Protein AF-0000000084672774 (afdb_homodimer)

Sequence (508 aa):
MGKASRAVCIAPPLLLTFASLICFLVIALAQVSAGGHSTSLQRDLYFFKVDTSRMLLSSQSLLDTLPDGIVGTQVPDAHQIVEKSQNIKDFYAVGLFGYCEVTHCSDWKLPFSFDPVAVWKLENTSVQANLGDRFTKGINIYRKMVESTHYVFIAMLALNVLECIAGILAVKGRLYSLCTTIIAFLQTMLAITTAVVAMITYIMLKGVFESVLRPYNVEGSLGLSLFSVLWFGVACSIASSFFWSWSVCFCSGKMGKASRAVCIAPPLLLTFASLICFLVIALAQVSAGGHSTSLQRDLYFFKVDTSRMLLSSQSLLDTLPDGIVGTQVPDAHQIVEKSQNIKDFYAVGLFGYCEVTHCSDWKLPFSFDPVAVWKLENTSVQANLGDRFTKGINIYRKMVESTHYVFIAMLALNVLECIAGILAVKGRLYSLCTTIIAFLQTMLAITTAVVAMITYIMLKGVFESVLRPYNVEGSLGLSLFSVLWFGVACSIASSFFWSWSVCFCSGK

Structure (mmCIF, N/CA/C/O backbone):
data_AF-0000000084672774-model_v1
#
loop_
_entity.id
_entity.type
_entity.pdbx_description
1 polymer 'Integral membrane protein'
#
loop_
_atom_site.group_PDB
_atom_site.id
_atom_site.type_symbol
_atom_site.label_atom_id
_atom_site.label_alt_id
_atom_site.label_comp_id
_atom_site.label_asym_id
_atom_site.label_entity_id
_atom_site.label_seq_id
_atom_site.pdbx_PDB_ins_code
_atom_site.Cartn_x
_atom_site.Cartn_y
_atom_site.Cartn_z
_atom_site.occupancy
_atom_site.B_iso_or_equiv
_atom_site.auth_seq_id
_atom_site.auth_comp_id
_atom_site.auth_asym_id
_atom_site.auth_atom_id
_atom_site.pdbx_PDB_model_num
ATOM 1 N N . MET A 1 1 ? 13.203 -31.953 -25.344 1 56.34 1 MET A N 1
ATOM 2 C CA . MET A 1 1 ? 13.594 -30.656 -25.875 1 56.34 1 MET A CA 1
ATOM 3 C C . MET A 1 1 ? 15.07 -30.375 -25.609 1 56.34 1 MET A C 1
ATOM 5 O O . MET A 1 1 ? 15.586 -30.75 -24.547 1 56.34 1 MET A O 1
ATOM 9 N N . GLY A 1 2 ? 15.969 -30.141 -26.625 1 66 2 GLY A N 1
ATOM 10 C CA . GLY A 1 2 ? 17.391 -29.844 -26.469 1 66 2 GLY A CA 1
ATOM 11 C C . GLY A 1 2 ? 17.641 -28.625 -25.625 1 66 2 GLY A C 1
ATOM 12 O O . GLY A 1 2 ? 16.703 -27.938 -25.203 1 66 2 GLY A O 1
ATOM 13 N N . LYS A 1 3 ? 18.812 -28.453 -25.188 1 74.75 3 LYS A N 1
ATOM 14 C CA . LYS A 1 3 ? 19.25 -27.328 -24.359 1 74.75 3 LYS A CA 1
ATOM 15 C C . LYS A 1 3 ? 18.812 -26 -24.984 1 74.75 3 LYS A C 1
ATOM 17 O O . LYS A 1 3 ? 18.438 -25.062 -24.281 1 74.75 3 LYS A O 1
ATOM 22 N N . ALA A 1 4 ? 18.812 -25.953 -26.25 1 75.62 4 ALA A N 1
ATOM 23 C CA . ALA A 1 4 ? 18.422 -24.719 -26.938 1 75.62 4 ALA A CA 1
ATOM 24 C C . ALA A 1 4 ? 16.938 -24.453 -26.812 1 75.62 4 ALA A C 1
ATOM 26 O O . ALA A 1 4 ? 16.516 -23.312 -26.625 1 75.62 4 ALA A O 1
ATOM 27 N N . SER A 1 5 ? 16.188 -25.469 -26.953 1 79.44 5 SER A N 1
ATOM 28 C CA . SER A 1 5 ? 14.75 -25.312 -26.828 1 79.44 5 SER A CA 1
ATOM 29 C C . SER A 1 5 ? 14.367 -24.922 -25.391 1 79.44 5 SER A C 1
ATOM 31 O O . SER A 1 5 ? 13.461 -24.125 -25.188 1 79.44 5 SER A O 1
ATOM 33 N N . ARG A 1 6 ? 15.133 -25.484 -24.516 1 81.81 6 ARG A N 1
ATOM 34 C CA . ARG A 1 6 ? 14.875 -25.156 -23.125 1 81.81 6 ARG A CA 1
ATOM 35 C C . ARG A 1 6 ? 15.242 -23.703 -22.844 1 81.81 6 ARG A C 1
ATOM 37 O O . ARG A 1 6 ? 14.547 -23.016 -22.094 1 81.81 6 ARG A O 1
ATOM 44 N N . ALA A 1 7 ? 16.281 -23.312 -23.453 1 82.12 7 ALA A N 1
ATOM 45 C CA . ALA A 1 7 ? 16.719 -21.922 -23.266 1 82.12 7 ALA A CA 1
ATOM 46 C C . ALA A 1 7 ? 15.656 -20.938 -23.766 1 82.12 7 ALA A C 1
ATOM 48 O O . ALA A 1 7 ? 15.43 -19.906 -23.141 1 82.12 7 ALA A O 1
ATOM 49 N N . VAL A 1 8 ? 15.023 -21.25 -24.766 1 84 8 VAL A N 1
ATOM 50 C CA . VAL A 1 8 ? 13.977 -20.391 -25.312 1 84 8 VAL A CA 1
ATOM 51 C C . VAL A 1 8 ? 12.766 -20.406 -24.375 1 84 8 VAL A C 1
ATOM 53 O O . VAL A 1 8 ? 12.117 -19.391 -24.172 1 84 8 VAL A O 1
ATOM 56 N N . CYS A 1 9 ? 12.633 -21.516 -23.75 1 84.81 9 CYS A N 1
ATOM 57 C CA . CYS A 1 9 ? 11.492 -21.672 -22.859 1 84.81 9 CYS A CA 1
ATOM 58 C C . CYS A 1 9 ? 11.688 -20.891 -21.562 1 84.81 9 CYS A C 1
ATOM 60 O O . CYS A 1 9 ? 10.742 -20.328 -21.016 1 84.81 9 CYS A O 1
ATOM 62 N N . ILE A 1 10 ? 12.867 -20.766 -21.156 1 89.62 10 ILE A N 1
ATOM 63 C CA . ILE A 1 10 ? 13.125 -20.109 -19.875 1 89.62 10 ILE A CA 1
ATOM 64 C C . ILE A 1 10 ? 13.477 -18.641 -20.109 1 89.62 10 ILE A C 1
ATOM 66 O O . ILE A 1 10 ? 13.602 -17.875 -19.156 1 89.62 10 ILE A O 1
ATOM 70 N N . ALA A 1 11 ? 13.484 -18.188 -21.297 1 91.31 11 ALA A N 1
ATOM 71 C CA . ALA A 1 11 ? 13.867 -16.812 -21.625 1 91.31 11 ALA A CA 1
ATOM 72 C C . ALA A 1 11 ? 12.867 -15.812 -21.047 1 91.31 11 ALA A C 1
ATOM 74 O O . ALA A 1 11 ? 13.258 -14.82 -20.438 1 91.31 11 ALA A O 1
ATOM 75 N N . PRO A 1 12 ? 11.57 -16.062 -21.156 1 92.19 12 PRO A N 1
ATOM 76 C CA . PRO A 1 12 ? 10.633 -15.062 -20.656 1 92.19 12 PRO A CA 1
ATOM 77 C C . PRO A 1 12 ? 10.773 -14.812 -19.156 1 92.19 12 PRO A C 1
ATOM 79 O O . PRO A 1 12 ? 10.938 -13.672 -18.719 1 92.19 12 PRO A O 1
ATOM 82 N N . PRO A 1 13 ? 10.773 -15.875 -18.344 1 94.5 13 PRO A N 1
ATOM 83 C CA . PRO A 1 13 ? 10.945 -15.594 -16.922 1 94.5 13 PRO A CA 1
ATOM 84 C C . PRO A 1 13 ? 12.312 -14.992 -16.594 1 94.5 13 PRO A C 1
ATOM 86 O O . PRO A 1 13 ? 12.43 -14.172 -15.68 1 94.5 13 PRO A O 1
ATOM 89 N N . LEU A 1 14 ? 13.297 -15.344 -17.281 1 95.62 14 LEU A N 1
ATOM 90 C CA . LEU A 1 14 ? 14.625 -14.789 -17.047 1 95.62 14 LEU A CA 1
ATOM 91 C C . LEU A 1 14 ? 14.664 -13.305 -17.391 1 95.62 14 LEU A C 1
ATOM 93 O O . LEU A 1 14 ? 15.203 -12.5 -16.625 1 95.62 14 LEU A O 1
ATOM 97 N N . LEU A 1 15 ? 14.102 -12.969 -18.516 1 96.62 15 LEU A N 1
ATOM 98 C CA . LEU A 1 15 ? 14.055 -11.562 -18.922 1 96.62 15 LEU A CA 1
ATOM 99 C C . LEU A 1 15 ? 13.25 -10.734 -17.922 1 96.62 15 LEU A C 1
ATOM 101 O O . LEU A 1 15 ? 13.625 -9.609 -17.609 1 96.62 15 LEU A O 1
ATOM 105 N N . LEU A 1 16 ? 12.188 -11.242 -17.484 1 97.56 16 LEU A N 1
ATOM 106 C CA . LEU A 1 16 ? 11.367 -10.547 -16.5 1 97.56 16 LEU A CA 1
ATOM 107 C C . LEU A 1 16 ? 12.117 -10.367 -15.188 1 97.56 16 LEU A C 1
ATOM 109 O O . LEU A 1 16 ? 11.961 -9.344 -14.508 1 97.56 16 LEU A O 1
ATOM 113 N N . THR A 1 17 ? 12.875 -11.312 -14.812 1 97.75 17 THR A N 1
ATOM 114 C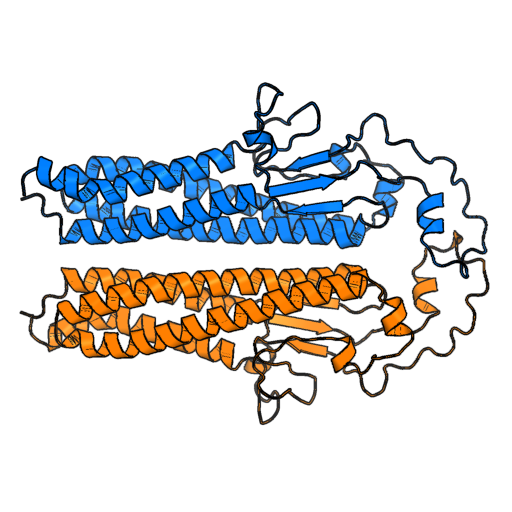 CA . THR A 1 17 ? 13.695 -11.219 -13.617 1 97.75 17 THR A CA 1
ATOM 115 C C . THR A 1 17 ? 14.719 -10.086 -13.742 1 97.75 17 THR A C 1
ATOM 117 O O . THR A 1 17 ? 14.891 -9.297 -12.82 1 97.75 17 THR A O 1
ATOM 120 N N . PHE A 1 18 ? 15.297 -10.008 -14.883 1 98.12 18 PHE A N 1
ATOM 121 C CA . PHE A 1 18 ? 16.25 -8.93 -15.117 1 98.12 18 PHE A CA 1
ATOM 122 C C . PHE A 1 18 ? 15.547 -7.578 -15.125 1 98.12 18 PHE A C 1
ATOM 124 O O . PHE A 1 18 ? 16.094 -6.594 -14.617 1 98.12 18 PHE A O 1
ATOM 131 N N . ALA A 1 19 ? 14.43 -7.562 -15.711 1 98 19 ALA A N 1
ATOM 132 C CA . ALA A 1 19 ? 13.664 -6.32 -15.727 1 98 19 ALA A CA 1
ATOM 133 C C . ALA A 1 19 ? 13.344 -5.848 -14.312 1 98 19 ALA A C 1
ATOM 135 O O . ALA A 1 19 ? 13.469 -4.66 -14 1 98 19 ALA A O 1
ATOM 136 N N . SER A 1 20 ? 12.938 -6.742 -13.477 1 98.25 20 SER A N 1
ATOM 137 C CA . SER A 1 20 ? 12.672 -6.387 -12.086 1 98.25 20 SER A CA 1
ATOM 138 C C . SER A 1 20 ? 13.938 -5.898 -11.391 1 98.25 20 SER A C 1
ATOM 140 O O . SER A 1 20 ? 13.898 -4.918 -10.641 1 98.25 20 SER A O 1
ATOM 142 N N . LEU A 1 21 ? 15.039 -6.516 -11.664 1 98.44 21 LEU A N 1
ATOM 143 C CA . LEU A 1 21 ? 16.297 -6.109 -11.055 1 98.44 21 LEU A CA 1
ATOM 144 C C . LEU A 1 21 ? 16.672 -4.688 -11.461 1 98.44 21 LEU A C 1
ATOM 146 O O . LEU A 1 21 ? 17.094 -3.887 -10.625 1 98.44 21 LEU A O 1
ATOM 150 N N . ILE A 1 22 ? 16.5 -4.402 -12.688 1 98.06 22 ILE A N 1
ATOM 151 C CA . ILE A 1 22 ? 16.797 -3.064 -13.18 1 98.06 22 ILE A CA 1
ATOM 152 C C . ILE A 1 22 ? 15.922 -2.035 -12.477 1 98.06 22 ILE A C 1
ATOM 154 O O . ILE A 1 22 ? 16.406 -0.985 -12.047 1 98.06 22 ILE A O 1
ATOM 158 N N . CYS A 1 23 ? 14.672 -2.324 -12.375 1 97.75 23 CYS A N 1
ATOM 159 C CA . CYS A 1 23 ? 13.766 -1.41 -11.695 1 97.75 23 CYS A CA 1
ATOM 160 C C . CYS A 1 23 ? 14.211 -1.173 -10.258 1 97.75 23 CYS A C 1
ATOM 162 O O . CYS A 1 23 ? 14.227 -0.033 -9.789 1 97.75 23 CYS A O 1
ATOM 164 N N . PHE A 1 24 ? 14.609 -2.195 -9.562 1 98.31 24 PHE A N 1
ATOM 165 C CA . PHE A 1 24 ? 14.969 -2.059 -8.156 1 98.31 24 PHE A CA 1
ATOM 166 C C . PHE A 1 24 ? 16.328 -1.386 -8.008 1 98.31 24 PHE A C 1
ATOM 168 O O . PHE A 1 24 ? 16.578 -0.673 -7.031 1 98.31 24 PHE A O 1
ATOM 175 N N . LEU A 1 25 ? 17.141 -1.538 -9 1 97.06 25 LEU A N 1
ATOM 176 C CA . LEU A 1 25 ? 18.406 -0.808 -8.977 1 97.06 25 LEU A CA 1
ATOM 177 C C . LEU A 1 25 ? 18.172 0.683 -9.203 1 97.06 25 LEU A C 1
ATOM 179 O O . LEU A 1 25 ? 18.859 1.519 -8.617 1 97.06 25 LEU A O 1
ATOM 183 N N . VAL A 1 26 ? 17.266 1.009 -10.031 1 94.81 26 VAL A N 1
ATOM 184 C CA . VAL A 1 26 ? 16.891 2.408 -10.227 1 94.81 26 VAL A CA 1
ATOM 185 C C . VAL A 1 26 ? 16.422 3.01 -8.906 1 94.81 26 VAL A C 1
ATOM 187 O O . VAL A 1 26 ? 16.766 4.145 -8.57 1 94.81 26 VAL A O 1
ATOM 190 N N . ILE A 1 27 ? 15.656 2.215 -8.203 1 95.94 27 ILE A N 1
ATOM 191 C CA . ILE A 1 27 ? 15.172 2.674 -6.902 1 95.94 27 ILE A CA 1
ATOM 192 C C . ILE A 1 27 ? 16.359 2.9 -5.961 1 95.94 27 ILE A C 1
ATOM 194 O O . ILE A 1 27 ? 16.406 3.908 -5.25 1 95.94 27 ILE A O 1
ATOM 198 N N . ALA A 1 28 ? 17.281 2.027 -5.984 1 94.25 28 ALA A N 1
ATOM 199 C CA . ALA A 1 28 ? 18.438 2.102 -5.09 1 94.25 28 ALA A CA 1
ATOM 200 C C . ALA A 1 28 ? 19.312 3.307 -5.422 1 94.25 28 ALA A C 1
ATOM 202 O O . ALA A 1 28 ? 19.969 3.863 -4.539 1 94.25 28 ALA A O 1
ATOM 203 N N . LEU A 1 29 ? 19.25 3.748 -6.605 1 91.38 29 LEU A N 1
ATOM 204 C CA . LEU A 1 29 ? 20.156 4.812 -7.035 1 91.38 29 LEU A CA 1
ATOM 205 C C . LEU A 1 29 ? 19.406 6.133 -7.176 1 91.38 29 LEU A C 1
ATOM 207 O O . LEU A 1 29 ? 20 7.156 -7.531 1 91.38 29 LEU A O 1
ATOM 211 N N . ALA A 1 30 ? 18.125 6.086 -6.961 1 91.75 30 ALA A N 1
ATOM 212 C CA . ALA A 1 30 ? 17.359 7.316 -7.09 1 91.75 30 ALA A CA 1
ATOM 213 C C . ALA A 1 30 ? 17.797 8.359 -6.066 1 91.75 30 ALA A C 1
ATOM 215 O O . ALA A 1 30 ? 17.984 8.039 -4.887 1 91.75 30 ALA A O 1
ATOM 216 N N . GLN A 1 31 ? 18.016 9.578 -6.516 1 89.62 31 GLN A N 1
ATOM 217 C CA . GLN A 1 31 ? 18.344 10.75 -5.707 1 89.62 31 GLN A CA 1
ATOM 218 C C . GLN A 1 31 ? 19.672 10.555 -4.988 1 89.62 31 GLN A C 1
ATOM 220 O O . GLN A 1 31 ? 19.828 10.977 -3.838 1 89.62 31 GLN A O 1
ATOM 225 N N . VAL A 1 32 ? 20.469 9.641 -5.602 1 83.69 32 VAL A N 1
ATOM 226 C CA . VAL A 1 32 ? 21.859 9.492 -5.168 1 83.69 32 VAL A CA 1
ATOM 227 C C . VAL A 1 32 ? 22.797 9.828 -6.324 1 83.69 32 VAL A C 1
ATOM 229 O O . VAL A 1 32 ? 22.625 9.32 -7.438 1 83.69 32 VAL A O 1
ATOM 232 N N . SER A 1 33 ? 23.234 11.031 -6.59 1 71.56 33 SER A N 1
ATOM 233 C CA . SER A 1 33 ? 24.125 11.273 -7.715 1 71.56 33 SER A CA 1
ATOM 234 C C . SER A 1 33 ? 25.5 11.711 -7.234 1 71.56 33 SER A C 1
ATOM 236 O O . SER A 1 33 ? 25.609 12.609 -6.391 1 71.56 33 SER A O 1
ATOM 238 N N . ALA A 1 34 ? 26.562 10.875 -7.453 1 56.97 34 ALA A N 1
ATOM 239 C CA . ALA A 1 34 ? 27.938 11.289 -7.141 1 56.97 34 ALA A CA 1
ATOM 240 C C . ALA A 1 34 ? 28.234 12.664 -7.742 1 56.97 34 ALA A C 1
ATOM 242 O O . ALA A 1 34 ? 29 13.438 -7.172 1 56.97 34 ALA A O 1
ATOM 243 N N . GLY A 1 35 ? 27.75 12.875 -8.969 1 52.19 35 GLY A N 1
ATOM 244 C CA . GLY A 1 35 ? 28.266 14.062 -9.648 1 52.19 35 GLY A CA 1
ATOM 245 C C . GLY A 1 35 ? 27.266 15.195 -9.703 1 52.19 35 GLY A C 1
ATOM 246 O O . GLY A 1 35 ? 27.438 16.156 -10.461 1 52.19 35 GLY A O 1
ATOM 247 N N . GLY A 1 36 ? 26.469 15.383 -8.766 1 52.56 36 GLY A N 1
ATOM 248 C CA . GLY A 1 36 ? 25.641 16.578 -8.664 1 52.56 36 GLY A CA 1
ATOM 249 C C . GLY A 1 36 ? 24.391 16.516 -9.531 1 52.56 36 GLY A C 1
ATOM 250 O O . GLY A 1 36 ? 23.328 16.953 -9.125 1 52.56 36 GLY A O 1
ATOM 251 N N . HIS A 1 37 ? 24.719 16.719 -11.102 1 50.88 37 HIS A N 1
ATOM 252 C CA . HIS A 1 37 ? 23.734 17.156 -12.102 1 50.88 37 HIS A CA 1
ATOM 253 C C . HIS A 1 37 ? 22.781 16.016 -12.469 1 50.88 37 HIS A C 1
ATOM 255 O O . HIS A 1 37 ? 23.203 15 -13.016 1 50.88 37 HIS A O 1
ATOM 261 N N . SER A 1 38 ? 21.922 15.898 -11.805 1 54.34 38 SER A N 1
ATOM 262 C CA . SER A 1 38 ? 20.891 14.883 -11.969 1 54.34 38 SER A CA 1
ATOM 263 C C . SER A 1 38 ? 20.219 14.992 -13.336 1 54.34 38 SER A C 1
ATOM 265 O O . SER A 1 38 ? 19.969 16.094 -13.82 1 54.34 38 SER A O 1
ATOM 267 N N . THR A 1 39 ? 20.547 14.117 -14.297 1 60.41 39 THR A N 1
ATOM 268 C CA . THR A 1 39 ? 19.703 14.016 -15.477 1 60.41 39 THR A CA 1
ATOM 269 C C . THR A 1 39 ? 18.234 14.227 -15.109 1 60.41 39 THR A C 1
ATOM 271 O O . THR A 1 39 ? 17.859 14.164 -13.938 1 60.41 39 THR A O 1
ATOM 274 N N . SER A 1 40 ? 17.562 14.914 -16.094 1 63.97 40 SER A N 1
ATOM 275 C CA . SER A 1 40 ? 16.141 15.18 -15.93 1 63.97 40 SER A CA 1
ATOM 276 C C . SER A 1 40 ? 15.414 13.969 -15.359 1 63.97 40 SER A C 1
ATOM 278 O O . SER A 1 40 ? 14.539 14.109 -14.5 1 63.97 40 SER A O 1
ATOM 280 N N . LEU A 1 41 ? 15.945 12.844 -15.727 1 64 41 LEU A N 1
ATOM 281 C CA . LEU A 1 41 ? 15.297 11.617 -15.273 1 64 41 LEU A CA 1
ATOM 282 C C . LEU A 1 41 ? 15.547 11.391 -13.781 1 64 41 LEU A C 1
ATOM 284 O O . LEU A 1 41 ? 14.641 10.961 -13.062 1 64 41 LEU A O 1
ATOM 288 N N . GLN A 1 42 ? 16.656 11.797 -13.414 1 70.62 42 GLN A N 1
ATOM 289 C CA . GLN A 1 42 ? 17 11.562 -12.023 1 70.62 42 GLN A CA 1
ATOM 290 C C . GLN A 1 42 ? 16.281 12.547 -11.102 1 70.62 42 GLN A C 1
ATOM 292 O O . GLN A 1 42 ? 15.922 12.203 -9.977 1 70.62 42 GLN A O 1
ATOM 297 N N . ARG A 1 43 ? 15.914 13.641 -11.734 1 78.12 43 ARG A N 1
ATOM 298 C CA . ARG A 1 43 ? 15.273 14.68 -10.93 1 78.12 43 ARG A CA 1
ATOM 299 C C . ARG A 1 43 ? 13.812 14.344 -10.664 1 78.12 43 ARG A C 1
ATOM 301 O O . ARG A 1 43 ? 13.234 14.789 -9.672 1 78.12 43 ARG A O 1
ATOM 308 N N . ASP A 1 44 ? 13.359 13.492 -11.531 1 87.62 44 ASP A N 1
ATOM 309 C CA . ASP A 1 44 ? 11.938 13.188 -11.398 1 87.62 44 ASP A CA 1
ATOM 310 C C . ASP A 1 44 ? 11.719 11.867 -10.656 1 87.62 44 ASP A C 1
ATOM 312 O O . ASP A 1 44 ? 10.586 11.5 -10.352 1 87.62 44 ASP A O 1
ATOM 316 N N . LEU A 1 45 ? 12.773 11.258 -10.289 1 92.38 45 LEU A N 1
ATOM 317 C CA . LEU A 1 45 ? 12.664 9.969 -9.625 1 92.38 45 LEU A CA 1
ATOM 318 C C . LEU A 1 45 ? 12.883 10.109 -8.117 1 92.38 45 LEU A C 1
ATOM 320 O O . LEU A 1 45 ? 14 9.914 -7.633 1 92.38 45 LEU A O 1
ATOM 324 N N . TYR A 1 46 ? 11.797 10.477 -7.469 1 94.88 46 TYR A N 1
ATOM 325 C CA . TYR A 1 46 ? 11.828 10.617 -6.02 1 94.88 46 TYR A CA 1
ATOM 326 C C . TYR A 1 46 ? 10.562 10.023 -5.395 1 94.88 46 TYR A C 1
ATOM 328 O O . TYR A 1 46 ? 9.539 9.891 -6.062 1 94.88 46 TYR A O 1
ATOM 336 N N . PHE A 1 47 ? 10.664 9.656 -4.16 1 96.69 47 PHE A N 1
ATOM 337 C CA . PHE A 1 47 ? 9.5 9.18 -3.428 1 96.69 47 PHE A CA 1
ATOM 338 C C . PHE A 1 47 ? 8.758 10.344 -2.779 1 96.69 47 PHE A C 1
ATOM 340 O O . PHE A 1 47 ? 7.535 10.289 -2.607 1 96.69 47 PHE A O 1
ATOM 347 N N . PHE A 1 48 ? 9.516 11.344 -2.361 1 96.44 48 PHE A N 1
ATOM 348 C CA . PHE A 1 48 ? 8.977 12.477 -1.621 1 96.44 48 PHE A CA 1
ATOM 349 C C . PHE A 1 48 ? 9.695 13.766 -1.997 1 96.44 48 PHE A C 1
ATOM 351 O O . PHE A 1 48 ? 10.914 13.781 -2.158 1 96.44 48 PHE A O 1
ATOM 358 N N . LYS A 1 49 ? 8.93 14.805 -2.158 1 95.81 49 LYS A N 1
ATOM 359 C CA . LYS A 1 49 ? 9.5 16.109 -2.479 1 95.81 49 LYS A CA 1
ATOM 360 C C . LYS A 1 49 ? 9.023 17.172 -1.49 1 95.81 49 LYS A C 1
ATOM 362 O O . LYS A 1 49 ? 7.832 17.266 -1.191 1 95.81 49 LYS A O 1
ATOM 367 N N . VAL A 1 50 ? 9.984 17.891 -0.986 1 94.38 50 VAL A N 1
ATOM 368 C CA . VAL A 1 50 ? 9.695 18.969 -0.047 1 94.38 50 VAL A CA 1
ATOM 369 C C . VAL A 1 50 ? 9.875 20.312 -0.739 1 94.38 50 VAL A C 1
ATOM 371 O O . VAL A 1 50 ? 10.945 20.609 -1.278 1 94.38 50 VAL A O 1
ATOM 374 N N . ASP A 1 51 ? 8.844 21.094 -0.727 1 92.5 51 ASP A N 1
ATOM 375 C CA . ASP A 1 51 ? 8.898 22.453 -1.287 1 92.5 51 ASP A CA 1
ATOM 376 C C . ASP A 1 51 ? 9.031 23.5 -0.186 1 92.5 51 ASP A C 1
ATOM 378 O O . ASP A 1 51 ? 8.086 23.734 0.575 1 92.5 51 ASP A O 1
ATOM 382 N N . THR A 1 52 ? 10.156 24.094 -0.08 1 89.5 52 THR A N 1
ATOM 383 C CA . THR A 1 52 ? 10.422 25.125 0.917 1 89.5 52 THR A CA 1
ATOM 384 C C . THR A 1 52 ? 10.625 26.484 0.249 1 89.5 52 THR A C 1
ATOM 386 O O . THR A 1 52 ? 11.211 27.391 0.839 1 89.5 52 THR A O 1
ATOM 389 N N . SER A 1 53 ? 10.203 26.672 -0.869 1 86.62 53 SER A N 1
ATOM 390 C CA . SER A 1 53 ? 10.422 27.906 -1.622 1 86.62 53 SER A CA 1
ATOM 391 C C . SER A 1 53 ? 9.727 29.094 -0.968 1 86.62 53 SER A C 1
ATOM 393 O O . SER A 1 53 ? 10.219 30.219 -1.024 1 86.62 53 SER A O 1
ATOM 395 N N . ARG A 1 54 ? 8.602 28.906 -0.274 1 82.75 54 ARG A N 1
ATOM 396 C CA . ARG A 1 54 ? 7.828 29.984 0.341 1 82.75 54 ARG A CA 1
ATOM 397 C C . ARG A 1 54 ? 7.781 29.828 1.857 1 82.75 54 ARG A C 1
ATOM 399 O O . ARG A 1 54 ? 6.812 30.234 2.5 1 82.75 54 ARG A O 1
ATOM 406 N N . MET A 1 55 ? 8.773 29.109 2.303 1 82.38 55 MET A N 1
ATOM 407 C CA . MET A 1 55 ? 8.797 28.812 3.73 1 82.38 55 MET A CA 1
ATOM 408 C C . MET A 1 55 ? 8.797 30.094 4.559 1 82.38 55 MET A C 1
ATOM 410 O O . MET A 1 55 ? 9.477 31.062 4.211 1 82.38 55 MET A O 1
ATOM 414 N N . LEU A 1 56 ? 7.863 30.203 5.469 1 70.25 56 LEU A N 1
ATOM 415 C CA . LEU A 1 56 ? 7.762 31.328 6.387 1 70.25 56 LEU A CA 1
ATOM 416 C C . LEU A 1 56 ? 8.297 30.953 7.766 1 70.25 56 LEU A C 1
ATOM 418 O O . LEU A 1 56 ? 7.758 30.062 8.422 1 70.25 56 LEU A O 1
ATOM 422 N N . LEU A 1 57 ? 9.484 31.172 7.98 1 59.56 57 LEU A N 1
ATOM 423 C CA . LEU A 1 57 ? 10.016 30.875 9.305 1 59.56 57 LEU A CA 1
ATOM 424 C C . LEU A 1 57 ? 9.609 31.953 10.305 1 59.56 57 LEU A C 1
ATOM 426 O O . LEU A 1 57 ? 9.867 31.828 11.508 1 59.56 57 LEU A O 1
ATOM 430 N N . SER A 1 58 ? 8.992 33.156 9.852 1 52.75 58 SER A N 1
ATOM 431 C CA . SER A 1 58 ? 8.867 34.281 10.781 1 52.75 58 SER A CA 1
ATOM 432 C C . SER A 1 58 ? 7.711 34.062 11.75 1 52.75 58 SER A C 1
ATOM 434 O O . SER A 1 58 ? 6.719 33.438 11.414 1 52.75 58 SER A O 1
ATOM 436 N N . SER A 1 59 ? 7.91 34.312 13.008 1 44.75 59 SER A N 1
ATOM 437 C CA . SER A 1 59 ? 6.945 34.438 14.094 1 44.75 59 SER A CA 1
ATOM 438 C C . SER A 1 59 ? 5.699 35.188 13.648 1 44.75 59 SER A C 1
ATOM 440 O O . SER A 1 59 ? 4.602 34.938 14.141 1 44.75 59 SER A O 1
ATOM 442 N N . GLN A 1 60 ? 5.781 36.281 12.922 1 41.38 60 GLN A N 1
ATOM 443 C CA . GLN A 1 60 ? 4.691 37.188 12.594 1 41.38 60 GLN A CA 1
ATOM 444 C C . GLN A 1 60 ? 3.707 36.531 11.625 1 41.38 60 GLN A C 1
ATOM 446 O O . GLN A 1 60 ? 2.496 36.719 11.734 1 41.38 60 GLN A O 1
ATOM 451 N N . SER A 1 61 ? 4.168 35.906 10.617 1 42.56 61 SER A N 1
ATOM 452 C CA . SER A 1 61 ? 3.273 35.375 9.594 1 42.56 61 SER A CA 1
ATOM 453 C C . SER A 1 61 ? 2.414 34.25 10.133 1 42.56 61 SER A C 1
ATOM 455 O O . SER A 1 61 ? 1.332 33.969 9.609 1 42.56 61 SER A O 1
ATOM 457 N N . LEU A 1 62 ? 2.891 33.438 10.969 1 43.06 62 LEU A N 1
ATOM 458 C CA . LEU A 1 62 ? 2.027 32.469 11.648 1 43.06 62 LEU A CA 1
ATOM 459 C C . LEU A 1 62 ? 0.843 33.188 12.305 1 43.06 62 LEU A C 1
ATOM 461 O O . LEU A 1 62 ? -0.27 32.656 12.32 1 43.06 62 LEU A O 1
ATOM 465 N N . LEU A 1 63 ? 1.091 34.406 12.695 1 41.12 63 LEU A N 1
ATOM 466 C CA . LEU A 1 63 ? 0.026 35.25 13.266 1 41.12 63 LEU A CA 1
ATOM 467 C C . LEU A 1 63 ? -0.972 35.656 12.188 1 41.12 63 LEU A C 1
ATOM 469 O O . LEU A 1 63 ? -2.166 35.812 12.469 1 41.12 63 LEU A O 1
ATOM 473 N N . ASP A 1 64 ? -0.47 36 11.031 1 40.81 64 ASP A N 1
ATOM 474 C CA . ASP A 1 64 ? -1.354 36.531 9.992 1 40.81 64 ASP A CA 1
ATOM 475 C C . ASP A 1 64 ? -2.289 35.438 9.469 1 40.81 64 ASP A C 1
ATOM 477 O O . ASP A 1 64 ? -3.303 35.75 8.836 1 40.81 64 ASP A O 1
ATOM 481 N N . THR A 1 65 ? -1.949 34.312 9.484 1 39.25 65 THR A N 1
ATOM 482 C CA . THR A 1 65 ? -2.871 33.312 8.977 1 39.25 65 THR A CA 1
ATOM 483 C C . THR A 1 65 ? -3.928 32.969 10.023 1 39.25 65 THR A C 1
ATOM 485 O O . THR A 1 65 ? -4.789 32.125 9.789 1 39.25 65 THR A O 1
ATOM 488 N N . LEU A 1 66 ? -3.775 33.531 11.219 1 37.56 66 LEU A N 1
ATOM 489 C CA . LEU A 1 66 ? -4.855 33.375 12.188 1 37.56 66 LEU A CA 1
ATOM 490 C C . LEU A 1 66 ? -6.035 34.281 11.836 1 37.56 66 LEU A C 1
ATOM 492 O O . LEU A 1 66 ? -5.852 35.344 11.242 1 37.56 66 LEU A O 1
ATOM 496 N N . PRO A 1 67 ? -7.172 33.875 11.703 1 35.31 67 PRO A N 1
ATOM 497 C CA . PRO A 1 67 ? -8.312 34.75 11.414 1 35.31 67 PRO A CA 1
ATOM 498 C C . PRO A 1 67 ? -8.242 36.094 12.18 1 35.31 67 PRO A C 1
ATOM 500 O O . PRO A 1 67 ? -7.641 36.156 13.258 1 35.31 67 PRO A O 1
ATOM 503 N N . ASP A 1 68 ? -8.602 37.312 11.633 1 34.5 68 ASP A N 1
ATOM 504 C CA . ASP A 1 68 ? -8.633 38.719 12.055 1 34.5 68 ASP A CA 1
ATOM 505 C C . ASP A 1 68 ? -8.914 38.844 13.547 1 34.5 68 ASP A C 1
ATOM 507 O O . ASP A 1 68 ? -8.445 39.75 14.203 1 34.5 68 ASP A O 1
ATOM 511 N N . GLY A 1 69 ? -9.891 38.25 14.102 1 33.69 69 GLY A N 1
ATOM 512 C CA . GLY A 1 69 ? -10.445 38.594 15.391 1 33.69 69 GLY A CA 1
ATOM 513 C C . GLY A 1 69 ? -9.492 38.344 16.547 1 33.69 69 GLY A C 1
ATOM 514 O O . GLY A 1 69 ? -9.797 38.656 17.703 1 33.69 69 GLY A O 1
ATOM 515 N N . ILE A 1 70 ? -8.703 37.281 16.453 1 33.94 70 ILE A N 1
ATOM 516 C CA . ILE A 1 70 ? -8.047 36.938 17.703 1 33.94 70 ILE A CA 1
ATOM 517 C C . ILE A 1 70 ? -6.707 37.625 17.812 1 33.94 70 ILE A C 1
ATOM 519 O O . ILE A 1 70 ? -5.918 37.375 18.719 1 33.94 70 ILE A O 1
ATOM 523 N N . VAL A 1 71 ? -6.32 38.5 16.984 1 36.88 71 VAL A N 1
ATOM 524 C CA . VAL A 1 71 ? -5.004 39.125 16.922 1 36.88 71 VAL A CA 1
ATOM 525 C C . VAL A 1 71 ? -4.891 40.219 17.969 1 36.88 71 VAL A C 1
ATOM 527 O O . VAL A 1 71 ? -5.227 41.375 17.703 1 36.88 71 VAL A O 1
ATOM 530 N N . GLY A 1 72 ? -5.488 40.156 19.141 1 31.2 72 GLY A N 1
ATOM 531 C CA . GLY A 1 72 ? -5.141 41.375 19.844 1 31.2 72 GLY A CA 1
ATOM 532 C C . GLY A 1 72 ? -3.662 41.469 20.172 1 31.2 72 GLY A C 1
ATOM 533 O O . GLY A 1 72 ? -3.166 42.562 20.5 1 31.2 72 GLY A O 1
ATOM 534 N N . THR A 1 73 ? -3.119 40.5 21.047 1 31.88 73 THR A N 1
ATOM 535 C CA . THR A 1 73 ? -1.949 40.938 21.797 1 31.88 73 THR A CA 1
ATOM 536 C C . THR A 1 73 ? -0.715 41 20.906 1 31.88 73 THR A C 1
ATOM 538 O O . THR A 1 73 ? -0.666 40.312 19.875 1 31.88 73 THR A O 1
ATOM 541 N N . GLN A 1 74 ? 0.385 41.844 21.375 1 30.27 74 GLN A N 1
ATOM 542 C CA . GLN A 1 74 ? 1.711 42.219 20.891 1 30.27 74 GLN A CA 1
ATOM 543 C C . GLN A 1 74 ? 2.551 40.969 20.594 1 30.27 74 GLN A C 1
ATOM 545 O O . GLN A 1 74 ? 2.887 40.219 21.5 1 30.27 74 GLN A O 1
ATOM 550 N N . VAL A 1 75 ? 2.234 40.219 19.688 1 36.53 75 VAL A N 1
ATOM 551 C CA . VAL A 1 75 ? 3.133 39.156 19.219 1 36.53 75 VAL A CA 1
ATOM 552 C C . VAL A 1 75 ? 4.578 39.656 19.266 1 36.53 75 VAL A C 1
ATOM 554 O O . VAL A 1 75 ? 4.926 40.656 18.625 1 36.53 75 VAL A O 1
ATOM 557 N N . PRO A 1 76 ? 5.254 39.5 20.516 1 31.64 76 PRO A N 1
ATOM 558 C CA . PRO A 1 76 ? 6.613 40.031 20.531 1 31.64 76 PRO A CA 1
ATOM 559 C C . PRO A 1 76 ? 7.301 39.938 19.172 1 31.64 76 PRO A C 1
ATOM 561 O O . PRO A 1 76 ? 6.781 39.312 18.25 1 31.64 76 PRO A O 1
ATOM 564 N N . ASP A 1 77 ? 8.758 39.906 19.281 1 33.44 77 ASP A N 1
ATOM 565 C CA . ASP A 1 77 ? 9.766 40.25 18.281 1 33.44 77 ASP A CA 1
ATOM 566 C C . ASP A 1 77 ? 9.617 39.375 17.031 1 33.44 77 ASP A C 1
ATOM 568 O O . ASP A 1 77 ? 9.969 38.219 17.031 1 33.44 77 ASP A O 1
ATOM 572 N N . ALA A 1 78 ? 8.672 39.375 16.328 1 34.53 78 ALA A N 1
ATOM 573 C CA . ALA A 1 78 ? 8.383 39.125 14.914 1 34.53 78 ALA A CA 1
ATOM 574 C C . ALA A 1 78 ? 9.633 39.281 14.055 1 34.53 78 ALA A C 1
ATOM 576 O O . ALA A 1 78 ? 9.586 39.094 12.836 1 34.53 78 ALA A O 1
ATOM 577 N N . HIS A 1 79 ? 10.586 40.062 14.492 1 33.88 79 HIS A N 1
ATOM 578 C CA . HIS A 1 79 ? 11.711 40.438 13.656 1 33.88 79 HIS A CA 1
ATOM 579 C C . HIS A 1 79 ? 12.555 39.219 13.273 1 33.88 79 HIS A C 1
ATOM 581 O O . HIS A 1 79 ? 13.469 39.312 12.445 1 33.88 79 HIS A O 1
ATOM 587 N N . GLN A 1 80 ? 12.758 38.344 14.164 1 33.16 80 GLN A N 1
ATOM 588 C CA . GLN A 1 80 ? 13.711 37.375 13.656 1 33.16 80 GLN A CA 1
ATOM 589 C C . GLN A 1 80 ? 13.094 36.5 12.547 1 33.16 80 GLN A C 1
ATOM 591 O O . GLN A 1 80 ? 12.508 35.469 12.82 1 33.16 80 GLN A O 1
ATOM 596 N N . ILE A 1 81 ? 12.211 36.969 11.758 1 38.47 81 ILE A N 1
ATOM 597 C CA . ILE A 1 81 ? 11.969 36.531 10.383 1 38.47 81 ILE A CA 1
ATOM 598 C C . ILE A 1 81 ? 13.242 35.938 9.805 1 38.47 81 ILE A C 1
ATOM 600 O O . ILE A 1 81 ? 14.18 36.656 9.445 1 38.47 81 ILE A O 1
ATOM 604 N N . VAL A 1 82 ? 13.891 35.094 10.438 1 38.81 82 VAL A N 1
ATOM 605 C CA . VAL A 1 82 ? 15.117 34.562 9.867 1 38.81 82 VAL A CA 1
ATOM 606 C C . VAL A 1 82 ? 14.891 34.219 8.391 1 38.81 82 VAL A C 1
ATOM 608 O O . VAL A 1 82 ? 13.945 33.5 8.047 1 38.81 82 VAL A O 1
ATOM 611 N N . GLU A 1 83 ? 15.094 35.219 7.508 1 43.47 83 GLU A N 1
ATOM 612 C CA . GLU A 1 83 ? 15.391 34.938 6.105 1 43.47 83 GLU A CA 1
ATOM 613 C C . GLU A 1 83 ? 15.664 33.438 5.887 1 43.47 83 GLU A C 1
ATOM 615 O O . GLU A 1 83 ? 16.234 32.781 6.754 1 43.47 83 GLU A O 1
ATOM 620 N N . LYS A 1 84 ? 14.82 32.875 5.02 1 50.94 84 LYS A N 1
ATOM 621 C CA . LYS A 1 84 ? 15.336 31.594 4.555 1 50.94 84 LYS A CA 1
ATOM 622 C C . LYS A 1 84 ? 16.828 31.469 4.832 1 50.94 84 LYS A C 1
ATOM 624 O O . LYS A 1 84 ? 17.625 32.281 4.363 1 50.94 84 LYS A O 1
ATOM 629 N N . SER A 1 85 ? 17.141 31.047 6.008 1 55.94 85 SER A N 1
ATOM 630 C CA . SER A 1 85 ? 18.562 30.828 6.188 1 55.94 85 SER A CA 1
ATOM 631 C C . SER A 1 85 ? 19.219 30.359 4.891 1 55.94 85 SER A C 1
ATOM 633 O O . SER A 1 85 ? 18.594 29.688 4.082 1 55.94 85 SER A O 1
ATOM 635 N N . GLN A 1 86 ? 20.047 31.234 4.371 1 59.5 86 GLN A N 1
ATOM 636 C CA . GLN A 1 86 ? 20.891 30.953 3.209 1 59.5 86 GLN A CA 1
ATOM 637 C C . GLN A 1 86 ? 21.094 29.453 3.023 1 59.5 86 GLN A C 1
ATOM 639 O O . GLN A 1 86 ? 21.359 28.984 1.912 1 59.5 86 GLN A O 1
ATOM 644 N N . ASN A 1 87 ? 20.672 28.703 4.156 1 71.19 87 ASN A N 1
ATOM 645 C CA . ASN A 1 87 ? 21.031 27.281 4.07 1 71.19 87 ASN A CA 1
ATOM 646 C C . ASN A 1 87 ? 19.844 26.438 3.611 1 71.19 87 ASN A C 1
ATOM 648 O O . ASN A 1 87 ? 20.016 25.266 3.26 1 71.19 87 ASN A O 1
ATOM 652 N N . ILE A 1 88 ? 18.672 27.109 3.502 1 82.25 88 ILE A N 1
ATOM 653 C CA . ILE A 1 88 ? 17.516 26.312 3.094 1 82.25 88 ILE A CA 1
ATOM 654 C C . ILE A 1 88 ? 17.266 26.484 1.595 1 82.25 88 ILE A C 1
ATOM 656 O O . ILE A 1 88 ? 17.172 27.609 1.102 1 82.25 88 ILE A O 1
ATOM 660 N N . LYS A 1 89 ? 17.266 25.438 0.959 1 85.62 89 LYS A N 1
ATOM 661 C CA . LYS A 1 89 ? 17.078 25.453 -0.489 1 85.62 89 LYS A CA 1
ATOM 662 C C . LYS A 1 89 ? 15.594 25.453 -0.852 1 85.62 89 LYS A C 1
ATOM 664 O O . LYS A 1 89 ? 14.734 25.344 0.024 1 85.62 89 LYS A O 1
ATOM 669 N N . ASP A 1 90 ? 15.352 25.562 -2.094 1 87 90 ASP A N 1
ATOM 670 C CA . ASP A 1 90 ? 13.977 25.75 -2.551 1 87 90 ASP A CA 1
ATOM 671 C C . ASP A 1 90 ? 13.203 24.438 -2.539 1 87 90 ASP A C 1
ATOM 673 O O . ASP A 1 90 ? 11.984 24.438 -2.35 1 87 90 ASP A O 1
ATOM 677 N N . PHE A 1 91 ? 13.914 23.359 -2.82 1 90.88 91 PHE A N 1
ATOM 678 C CA . PHE A 1 91 ? 13.227 22.078 -2.766 1 90.88 91 PHE A CA 1
ATOM 679 C C . PHE A 1 91 ? 14.195 20.969 -2.396 1 90.88 91 PHE A C 1
ATOM 681 O O . PHE A 1 91 ? 15.414 21.109 -2.535 1 90.88 91 PHE A O 1
ATOM 688 N N . TYR A 1 92 ? 13.68 19.891 -1.921 1 92.38 92 TYR A N 1
ATOM 689 C CA . TYR A 1 92 ? 14.406 18.672 -1.584 1 92.38 92 TYR A CA 1
ATOM 690 C C . TYR A 1 92 ? 13.68 17.438 -2.119 1 92.38 92 TYR A C 1
ATOM 692 O O . TYR A 1 92 ? 12.484 17.266 -1.873 1 92.38 92 TYR A O 1
ATOM 700 N N . ALA A 1 93 ? 14.359 16.703 -2.918 1 94.44 93 ALA A N 1
ATOM 701 C CA . ALA A 1 93 ? 13.836 15.445 -3.42 1 94.44 93 ALA A CA 1
ATOM 702 C C . ALA A 1 93 ? 14.438 14.266 -2.66 1 94.44 93 ALA A C 1
ATOM 704 O O . ALA A 1 93 ? 15.656 14.133 -2.572 1 94.44 93 ALA A O 1
ATOM 705 N N . VAL A 1 94 ? 13.562 13.43 -2.156 1 94.94 94 VAL A N 1
ATOM 706 C CA . VAL A 1 94 ? 14.008 12.375 -1.245 1 94.94 94 VAL A CA 1
ATOM 707 C C . VAL A 1 94 ? 13.852 11.016 -1.912 1 94.94 94 VAL A C 1
ATOM 709 O O . VAL A 1 94 ? 12.789 10.703 -2.451 1 94.94 94 VAL A O 1
ATOM 712 N N . GLY A 1 95 ? 14.898 10.25 -1.931 1 94.69 95 GLY A N 1
ATOM 713 C CA . GLY A 1 95 ? 14.883 8.859 -2.334 1 94.69 95 GLY A CA 1
ATOM 714 C C . GLY A 1 95 ? 14.992 7.895 -1.166 1 94.69 95 GLY A C 1
ATOM 715 O O . GLY A 1 95 ? 14.773 8.281 -0.015 1 94.69 95 GLY A O 1
ATOM 716 N N . LEU A 1 96 ? 15.242 6.688 -1.443 1 95.56 96 LEU A N 1
ATOM 717 C CA . LEU A 1 96 ? 15.312 5.676 -0.391 1 95.56 96 LEU A CA 1
ATOM 718 C C . LEU A 1 96 ? 16.641 5.762 0.358 1 95.56 96 LEU A C 1
ATOM 720 O O . LEU A 1 96 ? 16.688 5.539 1.57 1 95.56 96 LEU A O 1
ATOM 724 N N . PHE A 1 97 ? 17.703 6.125 -0.367 1 95.19 97 PHE A N 1
ATOM 725 C CA . PHE A 1 97 ? 19.016 6.055 0.254 1 95.19 97 PHE A CA 1
ATOM 726 C C . PHE A 1 97 ? 19.688 7.426 0.264 1 95.19 97 PHE A C 1
ATOM 728 O O . PHE A 1 97 ? 20.891 7.539 0.559 1 95.19 97 PHE A O 1
ATOM 735 N N . GLY A 1 98 ? 18.938 8.445 -0.084 1 92.75 98 GLY A N 1
ATOM 736 C CA . GLY A 1 98 ? 19.484 9.789 -0.098 1 92.75 98 GLY A CA 1
ATOM 737 C C . GLY A 1 98 ? 18.484 10.836 -0.562 1 92.75 98 GLY A C 1
ATOM 738 O O . GLY A 1 98 ? 17.312 10.531 -0.752 1 92.75 98 GLY A O 1
ATOM 739 N N . TYR A 1 99 ? 18.938 12.023 -0.627 1 92.69 99 TYR A N 1
ATOM 740 C CA . TYR A 1 99 ? 18.109 13.117 -1.114 1 92.69 99 TYR A CA 1
ATOM 741 C C . TYR A 1 99 ? 18.938 14.086 -1.954 1 92.69 99 TYR A C 1
ATOM 743 O O . TYR A 1 99 ? 20.156 14.109 -1.868 1 92.69 99 TYR A O 1
ATOM 751 N N . CYS A 1 100 ? 18.25 14.781 -2.785 1 90.06 100 CYS A N 1
ATOM 752 C CA . CYS A 1 100 ? 18.891 15.805 -3.598 1 90.06 100 CYS A CA 1
ATOM 753 C C . CYS A 1 100 ? 18.203 17.156 -3.416 1 90.06 100 CYS A C 1
ATOM 755 O O . CYS A 1 100 ? 16.984 17.219 -3.287 1 90.06 100 CYS A O 1
ATOM 757 N N . GLU A 1 101 ? 19.031 18.125 -3.324 1 88.19 101 GLU A N 1
ATOM 758 C CA . GLU A 1 101 ? 18.547 19.5 -3.336 1 88.19 101 GLU A CA 1
ATOM 759 C C . GLU A 1 101 ? 18.797 20.156 -4.691 1 88.19 101 GLU A C 1
ATOM 761 O O . GLU A 1 101 ? 19.062 19.484 -5.68 1 88.19 101 GLU A O 1
ATOM 766 N N . VAL A 1 102 ? 18.75 21.5 -4.824 1 77.94 102 VAL A N 1
ATOM 767 C CA . VAL A 1 102 ? 18.859 22.219 -6.09 1 77.94 102 VAL A CA 1
ATOM 768 C C . VAL A 1 102 ? 20.266 22.031 -6.664 1 77.94 102 VAL A C 1
ATOM 770 O O . VAL A 1 102 ? 20.438 21.797 -7.863 1 77.94 102 VAL A O 1
ATOM 773 N N . THR A 1 103 ? 21.266 21.922 -5.84 1 75.81 103 THR A N 1
ATOM 774 C CA . THR A 1 103 ? 22.625 21.938 -6.367 1 75.81 103 THR A CA 1
ATOM 775 C C . THR A 1 103 ? 23.406 20.734 -5.871 1 75.81 103 THR A C 1
ATOM 777 O O . THR A 1 103 ? 24.5 20.453 -6.375 1 75.81 103 THR A O 1
ATOM 780 N N . HIS A 1 104 ? 22.906 20.109 -4.965 1 81.94 104 HIS A N 1
ATOM 781 C CA . HIS A 1 104 ? 23.719 19.062 -4.336 1 81.94 104 HIS A CA 1
ATOM 782 C C . HIS A 1 104 ? 22.844 17.875 -3.934 1 81.94 104 HIS A C 1
ATOM 784 O O . HIS A 1 104 ? 21.672 18.047 -3.604 1 81.94 104 HIS A O 1
ATOM 790 N N . CYS A 1 105 ? 23.484 16.688 -4.016 1 85.31 105 CYS A N 1
ATOM 791 C CA . CYS A 1 105 ? 22.859 15.461 -3.531 1 85.31 105 CYS A CA 1
ATOM 792 C C . CYS A 1 105 ? 23.641 14.883 -2.35 1 85.31 105 CYS A C 1
ATOM 794 O O . CYS A 1 105 ? 24.859 14.984 -2.297 1 85.31 105 CYS A O 1
ATOM 796 N N . SER A 1 106 ? 22.984 14.32 -1.446 1 86.44 106 SER A N 1
ATOM 797 C CA . SER A 1 106 ? 23.609 13.664 -0.304 1 86.44 106 SER A CA 1
ATOM 798 C C . SER A 1 106 ? 24.281 12.367 -0.72 1 86.44 106 SER A C 1
ATOM 800 O O . SER A 1 106 ? 23.984 11.805 -1.774 1 86.44 106 SER A O 1
ATOM 802 N N . ASP A 1 107 ? 25.219 11.906 0.113 1 86 107 ASP A N 1
ATOM 803 C CA . ASP A 1 107 ? 25.875 10.609 -0.1 1 86 107 ASP A CA 1
ATOM 804 C C . ASP A 1 107 ? 24.906 9.461 0.22 1 86 107 ASP A C 1
ATOM 806 O O . ASP A 1 107 ? 23.953 9.641 0.967 1 86 107 ASP A O 1
ATOM 810 N N . TRP A 1 108 ? 25.234 8.352 -0.421 1 88.81 108 TRP A N 1
ATOM 811 C CA . TRP A 1 108 ? 24.484 7.133 -0.134 1 88.81 108 TRP A CA 1
ATOM 812 C C . TRP A 1 108 ? 24.656 6.719 1.323 1 88.81 108 TRP A C 1
ATOM 814 O O . TRP A 1 108 ? 25.781 6.656 1.829 1 88.81 108 TRP A O 1
ATOM 824 N N . LYS A 1 109 ? 23.562 6.535 2.029 1 90.69 109 LYS A N 1
ATOM 825 C CA . LYS A 1 109 ? 23.609 6.168 3.441 1 90.69 109 LYS A CA 1
ATOM 826 C C . LYS A 1 109 ? 22.625 5.043 3.748 1 90.69 109 LYS A C 1
ATOM 828 O O . LYS A 1 109 ? 21.531 4.996 3.18 1 90.69 109 LYS A O 1
ATOM 833 N N . LEU A 1 110 ? 23.078 4.137 4.57 1 91.75 110 LEU A N 1
ATOM 834 C CA . LEU A 1 110 ? 22.266 3.033 5.055 1 91.75 110 LEU A CA 1
ATOM 835 C C . LEU A 1 110 ? 22.453 2.834 6.555 1 91.75 110 LEU A C 1
ATOM 837 O O . LEU A 1 110 ? 23.547 2.488 7.008 1 91.75 110 LEU A O 1
ATOM 841 N N . PRO A 1 111 ? 21.328 3.148 7.348 1 93.12 111 PRO A N 1
ATOM 842 C CA . PRO A 1 111 ? 20 3.615 6.957 1 93.12 111 PRO A CA 1
ATOM 843 C C . PRO A 1 111 ? 19.953 5.121 6.715 1 93.12 111 PRO A C 1
ATOM 845 O O . PRO A 1 111 ? 20.766 5.867 7.27 1 93.12 111 PRO A O 1
ATOM 848 N N . PHE A 1 112 ? 19.031 5.492 5.918 1 94.69 112 PHE A N 1
ATOM 849 C CA . PHE A 1 112 ? 18.844 6.902 5.609 1 94.69 112 PHE A CA 1
ATOM 850 C C . PHE A 1 112 ? 17.422 7.348 5.93 1 94.69 112 PHE A C 1
ATOM 852 O O . PHE A 1 112 ? 16.469 6.652 5.602 1 94.69 112 PHE A O 1
ATOM 859 N N . SER A 1 113 ? 17.297 8.406 6.574 1 94.25 113 SER A N 1
ATOM 860 C CA . SER A 1 113 ? 16.016 9.078 6.781 1 94.25 113 SER A CA 1
ATOM 861 C C . SER A 1 113 ? 16.141 10.586 6.555 1 94.25 113 SER A C 1
ATOM 863 O O . SER A 1 113 ? 17.141 11.195 6.934 1 94.25 113 SER A O 1
ATOM 865 N N . PHE A 1 114 ? 15.219 11.148 5.945 1 93.88 114 PHE A N 1
ATOM 866 C CA . PHE A 1 114 ? 15.219 12.594 5.734 1 93.88 114 PHE A CA 1
ATOM 867 C C . PHE A 1 114 ? 14.695 13.312 6.973 1 93.88 114 PHE A C 1
ATOM 869 O O . PHE A 1 114 ? 13.516 13.211 7.312 1 93.88 114 PHE A O 1
ATOM 876 N N . ASP A 1 115 ? 15.531 13.953 7.629 1 92.31 115 ASP A N 1
ATOM 877 C CA . ASP A 1 115 ? 15.18 14.766 8.789 1 92.31 115 ASP A CA 1
ATOM 878 C C . ASP A 1 115 ? 15.281 16.25 8.469 1 92.31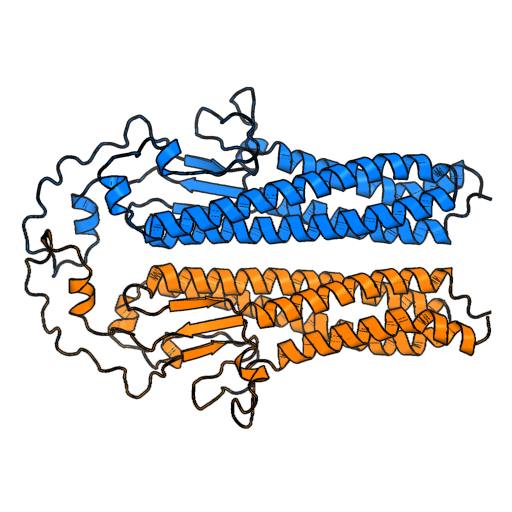 115 ASP A C 1
ATOM 880 O O . ASP A 1 115 ? 16.391 16.797 8.367 1 92.31 115 ASP A O 1
ATOM 884 N N . PRO A 1 116 ? 14.164 16.906 8.375 1 90.06 116 PRO A N 1
ATOM 885 C CA . PRO A 1 116 ? 14.195 18.328 7.992 1 90.06 116 PRO A CA 1
ATOM 886 C C . PRO A 1 116 ? 14.953 19.188 8.992 1 90.06 116 PRO A C 1
ATOM 888 O O . PRO A 1 116 ? 15.641 20.141 8.602 1 90.06 116 PRO A O 1
ATOM 891 N N . VAL A 1 117 ? 14.852 18.922 10.242 1 87.56 117 VAL A N 1
ATOM 892 C CA . VAL A 1 117 ? 15.531 19.719 11.258 1 87.56 117 VAL A CA 1
ATOM 893 C C . VAL A 1 117 ? 17.047 19.609 11.078 1 87.56 117 VAL A C 1
ATOM 895 O O . VAL A 1 117 ? 17.766 20.594 11.203 1 87.56 117 VAL A O 1
ATOM 898 N N . ALA A 1 118 ? 17.5 18.438 10.789 1 87.12 118 ALA A N 1
ATOM 899 C CA . ALA A 1 118 ? 18.922 18.219 10.57 1 87.12 118 ALA A CA 1
ATOM 900 C C . ALA A 1 118 ? 19.375 18.797 9.234 1 87.12 118 ALA A C 1
ATOM 902 O O . ALA A 1 118 ? 20.406 19.453 9.156 1 87.12 118 ALA A O 1
ATOM 903 N N . VAL A 1 119 ? 18.625 18.609 8.203 1 87.12 119 VAL A N 1
ATOM 904 C CA . VAL A 1 119 ? 18.969 19.031 6.855 1 87.12 119 VAL A CA 1
ATOM 905 C C . VAL A 1 119 ? 18.953 20.562 6.777 1 87.12 119 VAL A C 1
ATOM 907 O O . VAL A 1 119 ? 19.797 21.172 6.121 1 87.12 119 VAL A O 1
ATOM 910 N N . TRP A 1 120 ? 18.031 21.141 7.512 1 85.62 120 TRP A N 1
ATOM 911 C CA . TRP A 1 120 ? 17.875 22.594 7.465 1 85.62 120 TRP A CA 1
ATOM 912 C C . TRP A 1 120 ? 18.688 23.266 8.562 1 85.62 120 TRP A C 1
ATOM 914 O O . TRP A 1 120 ? 18.625 24.484 8.742 1 85.62 120 TRP A O 1
ATOM 924 N N . LYS A 1 121 ? 19.359 22.5 9.375 1 82.44 121 LYS A N 1
ATOM 925 C CA . LYS A 1 121 ? 20.219 22.969 10.461 1 82.44 121 LYS A CA 1
ATOM 926 C C . LYS A 1 121 ? 19.422 23.812 11.461 1 82.44 121 LYS A C 1
ATOM 928 O O . LYS A 1 121 ? 19.844 24.922 11.82 1 82.44 121 LYS A O 1
ATOM 933 N N . LEU A 1 122 ? 18.297 23.25 11.75 1 80.94 122 LEU A N 1
ATOM 934 C CA . LEU A 1 122 ? 17.422 23.938 12.695 1 80.94 122 LEU A CA 1
ATOM 935 C C . LEU A 1 122 ? 17.594 23.375 14.102 1 80.94 122 LEU A C 1
ATOM 937 O O . LEU A 1 122 ? 16.797 23.656 14.992 1 80.94 122 LEU A O 1
ATOM 941 N N . GLU A 1 123 ? 18.625 22.672 14.32 1 81.44 123 GLU A N 1
ATOM 942 C CA . GLU A 1 123 ? 18.844 22.062 15.625 1 81.44 123 GLU A CA 1
ATOM 943 C C . GLU A 1 123 ? 19.078 23.109 16.703 1 81.44 123 GLU A C 1
ATOM 945 O O . GLU A 1 123 ? 19.844 24.062 16.484 1 81.44 123 GLU A O 1
ATOM 950 N N . ASN A 1 124 ? 18.406 23.047 17.766 1 78.19 124 ASN A N 1
ATOM 951 C CA . ASN A 1 124 ? 18.562 23.922 18.922 1 78.19 124 ASN A CA 1
ATOM 952 C C . ASN A 1 124 ? 18.062 25.328 18.625 1 78.19 124 ASN A C 1
ATOM 954 O O . ASN A 1 124 ? 18.562 26.312 19.188 1 78.19 124 ASN A O 1
ATOM 958 N N . THR A 1 125 ? 17.219 25.422 17.719 1 77.19 125 THR A N 1
ATOM 959 C CA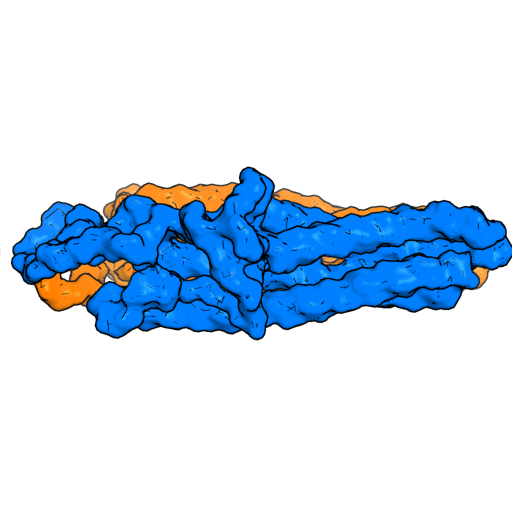 . THR A 1 125 ? 16.594 26.703 17.422 1 77.19 125 THR A CA 1
ATOM 960 C C . THR A 1 125 ? 15.188 26.781 18 1 77.19 125 THR A C 1
ATOM 962 O O . THR A 1 125 ? 14.633 25.766 18.438 1 77.19 125 THR A O 1
ATOM 965 N N . SER A 1 126 ? 14.656 27.938 18 1 74.25 126 SER A N 1
ATOM 966 C CA . SER A 1 126 ? 13.289 28.172 18.484 1 74.25 126 SER A CA 1
ATOM 967 C C . SER A 1 126 ? 12.273 27.516 17.547 1 74.25 126 SER A C 1
ATOM 969 O O . SER A 1 126 ? 11.195 27.109 17.984 1 74.25 126 SER A O 1
ATOM 971 N N . VAL A 1 127 ? 12.68 27.391 16.359 1 73.38 127 VAL A N 1
ATOM 972 C CA . VAL A 1 127 ? 11.789 26.766 15.383 1 73.38 127 VAL A CA 1
ATOM 973 C C . VAL A 1 127 ? 11.562 25.297 15.734 1 73.38 127 VAL A C 1
ATOM 975 O O . VAL A 1 127 ? 10.43 24.828 15.75 1 73.38 127 VAL A O 1
ATOM 978 N N . GLN A 1 128 ? 12.625 24.609 16.016 1 77.75 128 GLN A N 1
ATOM 979 C CA . GLN A 1 128 ? 12.508 23.203 16.422 1 77.75 128 GLN A CA 1
ATOM 980 C C . GLN A 1 128 ? 11.625 23.062 17.656 1 77.75 128 GLN A C 1
ATOM 982 O O . GLN A 1 128 ? 10.82 22.141 17.75 1 77.75 128 GLN A O 1
ATOM 987 N N . ALA A 1 129 ? 11.836 23.938 18.578 1 77 129 ALA A N 1
ATOM 988 C CA . ALA A 1 129 ? 11.039 23.906 19.797 1 77 129 ALA A CA 1
ATOM 989 C C . ALA A 1 129 ? 9.562 24.125 19.5 1 77 129 ALA A C 1
ATOM 991 O O . ALA A 1 129 ? 8.695 23.531 20.141 1 77 129 ALA A O 1
ATOM 992 N N . ASN A 1 130 ? 9.367 24.922 18.484 1 77.38 130 ASN A N 1
ATOM 993 C CA . ASN A 1 130 ? 7.988 25.266 18.156 1 77.38 130 ASN A CA 1
ATOM 994 C C . ASN A 1 130 ? 7.305 24.141 17.375 1 77.38 130 ASN A C 1
ATOM 996 O O . ASN A 1 130 ? 6.074 24.047 17.359 1 77.38 130 ASN A O 1
ATOM 1000 N N . LEU A 1 131 ? 8.078 23.344 16.703 1 81.75 131 LEU A N 1
ATOM 1001 C CA . LEU A 1 131 ? 7.488 22.203 16 1 81.75 131 LEU A CA 1
ATOM 1002 C C . LEU A 1 131 ? 6.852 21.234 17 1 81.75 131 LEU A C 1
ATOM 1004 O O . LEU A 1 131 ? 5.84 20.609 16.688 1 81.75 131 LEU A O 1
ATOM 1008 N N . GLY A 1 132 ? 7.449 21.078 18.25 1 82.06 132 GLY A N 1
ATOM 1009 C CA . GLY A 1 132 ? 6.816 20.406 19.375 1 82.06 132 GLY A CA 1
ATOM 1010 C C . GLY A 1 132 ? 6.918 18.906 19.297 1 82.06 132 GLY A C 1
ATOM 1011 O O . GLY A 1 132 ? 7.695 18.359 18.5 1 82.06 132 GLY A O 1
ATOM 1012 N N . ASP A 1 133 ? 6.105 18.297 20.141 1 84.94 133 ASP A N 1
ATOM 1013 C CA . ASP A 1 133 ? 6.121 16.859 20.328 1 84.94 133 ASP A CA 1
ATOM 1014 C C . ASP A 1 133 ? 5.488 16.125 19.156 1 84.94 133 ASP A C 1
ATOM 1016 O O . ASP A 1 133 ? 5.883 15.008 18.812 1 84.94 133 ASP A O 1
ATOM 1020 N N . ARG A 1 134 ? 4.629 16.719 18.516 1 82.12 134 ARG A N 1
ATOM 1021 C CA . ARG A 1 134 ? 3.943 16.094 17.391 1 82.12 134 ARG A CA 1
ATOM 1022 C C . ARG A 1 134 ? 4.902 15.859 16.219 1 82.12 134 ARG A C 1
ATOM 1024 O O . ARG A 1 134 ? 4.863 14.805 15.594 1 82.12 134 ARG A O 1
ATOM 1031 N N . PHE A 1 135 ? 5.652 16.844 16.016 1 89 135 PHE A N 1
ATOM 1032 C CA . PHE A 1 135 ? 6.645 16.703 14.961 1 89 135 PHE A CA 1
ATOM 1033 C C . PHE A 1 135 ? 7.641 15.594 15.305 1 89 135 PHE A C 1
ATOM 1035 O O . PHE A 1 135 ? 7.898 14.711 14.484 1 89 135 PHE A O 1
ATOM 1042 N N . THR A 1 136 ? 8.141 15.625 16.5 1 90.88 136 THR A N 1
ATOM 1043 C CA . THR A 1 136 ? 9.148 14.664 16.938 1 90.88 136 THR A CA 1
ATOM 1044 C C . THR A 1 136 ? 8.594 13.242 16.891 1 90.88 136 THR A C 1
ATOM 1046 O O . THR A 1 136 ? 9.266 12.32 16.422 1 90.88 136 THR A O 1
ATOM 1049 N N . LYS A 1 137 ? 7.441 13.062 17.359 1 89.06 137 LYS A N 1
ATOM 1050 C CA . LYS A 1 137 ? 6.816 11.75 17.328 1 89.06 137 LYS A CA 1
ATOM 1051 C C . LYS A 1 137 ? 6.59 11.281 15.898 1 89.06 137 LYS A C 1
ATOM 1053 O O . LYS A 1 137 ? 6.855 10.125 15.562 1 89.06 137 LYS A O 1
ATOM 1058 N N . GLY A 1 138 ? 6.105 12.141 15.07 1 89.94 138 GLY A N 1
ATOM 1059 C CA . GLY A 1 138 ? 5.863 11.812 13.68 1 89.94 138 GLY A CA 1
ATOM 1060 C C . GLY A 1 138 ? 7.117 11.414 12.93 1 89.94 138 GLY A C 1
ATOM 1061 O O . GLY A 1 138 ? 7.141 10.391 12.234 1 89.94 138 GLY A O 1
ATOM 1062 N N . ILE A 1 139 ? 8.141 12.164 13.109 1 93.56 139 ILE A N 1
ATOM 1063 C CA . ILE A 1 139 ? 9.391 11.922 12.391 1 93.56 139 ILE A CA 1
ATOM 1064 C C . ILE A 1 139 ? 10.055 10.656 12.93 1 93.56 139 ILE A C 1
ATOM 1066 O O . ILE A 1 139 ? 10.672 9.898 12.18 1 93.56 139 ILE A O 1
ATOM 1070 N N . ASN A 1 140 ? 9.914 10.391 14.18 1 93.44 140 ASN A N 1
ATOM 1071 C CA . ASN A 1 140 ? 10.461 9.172 14.758 1 93.44 140 ASN A CA 1
ATOM 1072 C C . ASN A 1 140 ? 9.789 7.93 14.188 1 93.44 140 ASN A C 1
ATOM 1074 O O . ASN A 1 140 ? 10.453 6.934 13.906 1 93.44 140 ASN A O 1
ATOM 1078 N N . ILE A 1 141 ? 8.461 7.98 14.07 1 89.62 141 ILE A N 1
ATOM 1079 C CA . ILE A 1 141 ? 7.742 6.871 13.461 1 89.62 141 ILE A CA 1
ATOM 1080 C C . ILE A 1 141 ? 8.195 6.691 12.008 1 89.62 141 ILE A C 1
ATOM 1082 O O . ILE A 1 141 ? 8.438 5.57 11.562 1 89.62 141 ILE A O 1
ATOM 1086 N N . TYR A 1 142 ? 8.281 7.809 11.281 1 94.19 142 TYR A N 1
ATOM 1087 C CA . TYR A 1 142 ? 8.789 7.773 9.914 1 94.19 142 TYR A CA 1
ATOM 1088 C C . TYR A 1 142 ? 10.172 7.141 9.859 1 94.19 142 TYR A C 1
ATOM 1090 O O . TYR A 1 142 ? 10.445 6.289 9.008 1 94.19 142 TYR A O 1
ATOM 1098 N N . ARG A 1 143 ? 11.047 7.488 10.734 1 94.62 143 ARG A N 1
ATOM 1099 C CA . ARG A 1 143 ? 12.414 6.973 10.773 1 94.62 143 ARG A CA 1
ATOM 1100 C C . ARG A 1 143 ? 12.422 5.461 10.961 1 94.62 143 ARG A C 1
ATOM 1102 O O . ARG A 1 143 ? 13.148 4.746 10.266 1 94.62 143 ARG A O 1
ATOM 1109 N N . LYS A 1 144 ? 11.656 5.031 11.844 1 94.19 144 LYS A N 1
ATOM 1110 C CA . LYS A 1 144 ? 11.562 3.592 12.078 1 94.19 144 LYS A CA 1
ATOM 1111 C C . LYS A 1 144 ? 11.031 2.863 10.844 1 94.19 144 LYS A C 1
ATOM 1113 O O . LYS A 1 144 ? 11.531 1.797 10.484 1 94.19 144 LYS A O 1
ATOM 1118 N N . MET A 1 145 ? 10.062 3.459 10.266 1 93.44 145 MET A N 1
ATOM 1119 C CA . MET A 1 145 ? 9.445 2.848 9.086 1 93.44 145 MET A CA 1
ATOM 1120 C C . MET A 1 145 ? 10.43 2.799 7.922 1 93.44 145 MET A C 1
ATOM 1122 O O . MET A 1 145 ? 10.5 1.8 7.207 1 93.44 145 MET A O 1
ATOM 1126 N N . VAL A 1 146 ? 11.141 3.863 7.715 1 96.25 146 VAL A N 1
ATOM 1127 C CA . VAL A 1 146 ? 12.055 3.893 6.578 1 96.25 146 VAL A CA 1
ATOM 1128 C C . VAL A 1 146 ? 13.211 2.922 6.816 1 96.25 146 VAL A C 1
ATOM 1130 O O . VAL A 1 146 ? 13.711 2.299 5.875 1 96.25 146 VAL A O 1
ATOM 1133 N N . GLU A 1 147 ? 13.625 2.787 8.008 1 96.19 147 GLU A N 1
ATOM 1134 C CA . GLU A 1 147 ? 14.641 1.789 8.336 1 96.19 147 GLU A CA 1
ATOM 1135 C C . GLU A 1 147 ? 14.164 0.383 7.98 1 96.19 147 GLU A C 1
ATOM 1137 O O . GLU A 1 147 ? 14.914 -0.397 7.387 1 96.19 147 GLU A O 1
ATOM 1142 N N . SER A 1 148 ? 13.008 0.106 8.367 1 95.5 148 SER A N 1
ATOM 1143 C CA . SER A 1 148 ? 12.43 -1.182 8.008 1 95.5 148 SER A CA 1
ATOM 1144 C C . SER A 1 148 ? 12.398 -1.366 6.492 1 95.5 148 SER A C 1
ATOM 1146 O O . SER A 1 148 ? 12.672 -2.457 5.988 1 95.5 148 SER A O 1
ATOM 1148 N N . THR A 1 149 ? 12.039 -0.289 5.812 1 97 149 THR A N 1
ATOM 1149 C CA . THR A 1 149 ? 12.016 -0.331 4.355 1 97 149 THR A CA 1
ATOM 1150 C C . THR A 1 149 ? 13.391 -0.67 3.797 1 97 149 THR A C 1
ATOM 1152 O O . THR A 1 149 ? 13.508 -1.458 2.855 1 97 149 THR A O 1
ATOM 1155 N N . HIS A 1 150 ? 14.43 -0.128 4.375 1 97.75 150 HIS A N 1
ATOM 1156 C CA . HIS A 1 150 ? 15.797 -0.403 3.941 1 97.75 150 HIS A CA 1
ATOM 1157 C C . HIS A 1 150 ? 16.125 -1.887 4.062 1 97.75 150 HIS A C 1
ATOM 1159 O O . HIS A 1 150 ? 16.656 -2.488 3.125 1 97.75 150 HIS A O 1
ATOM 1165 N N . TYR A 1 151 ? 15.758 -2.482 5.121 1 96.56 151 TYR A N 1
ATOM 1166 C CA . TYR A 1 151 ? 16.109 -3.875 5.367 1 96.56 151 TYR A CA 1
ATOM 1167 C C . TYR A 1 151 ? 15.359 -4.805 4.426 1 96.56 151 TYR A C 1
ATOM 1169 O O . TYR A 1 151 ? 15.953 -5.723 3.846 1 96.56 151 TYR A O 1
ATOM 1177 N N . VAL A 1 152 ? 14.133 -4.602 4.273 1 97.62 152 VAL A N 1
ATOM 1178 C CA . VAL A 1 152 ? 13.336 -5.461 3.404 1 97.62 152 VAL A CA 1
ATOM 1179 C C . VAL A 1 152 ? 13.773 -5.27 1.953 1 97.62 152 VAL A C 1
ATOM 1181 O O . VAL A 1 152 ? 13.82 -6.234 1.182 1 97.62 152 VAL A O 1
ATOM 1184 N N . PHE A 1 153 ? 14.125 -4.066 1.606 1 98.38 153 PHE A N 1
ATOM 1185 C CA . PHE A 1 153 ? 14.57 -3.77 0.249 1 98.38 153 PHE A CA 1
ATOM 1186 C C . PHE A 1 153 ? 15.875 -4.488 -0.066 1 98.38 153 PHE A C 1
ATOM 1188 O O . PHE A 1 153 ? 16.016 -5.098 -1.128 1 98.38 153 PHE A O 1
ATOM 1195 N N . ILE A 1 154 ? 16.75 -4.41 0.844 1 98.12 154 ILE A N 1
ATOM 1196 C CA . ILE A 1 154 ? 18.062 -5.035 0.636 1 98.12 154 ILE A CA 1
ATOM 1197 C C . ILE A 1 154 ? 17.891 -6.547 0.537 1 98.12 154 ILE A C 1
ATOM 1199 O O . ILE A 1 154 ? 18.516 -7.191 -0.309 1 98.12 154 ILE A O 1
ATOM 1203 N N . ALA A 1 155 ? 17.078 -7.086 1.396 1 98.12 155 ALA A N 1
ATOM 1204 C CA . ALA A 1 155 ? 16.797 -8.516 1.325 1 98.12 155 ALA A CA 1
ATOM 1205 C C . ALA A 1 155 ? 16.172 -8.891 -0.013 1 98.12 155 ALA A C 1
ATOM 1207 O O . ALA A 1 155 ? 16.531 -9.891 -0.626 1 98.12 155 ALA A O 1
ATOM 1208 N N . MET A 1 156 ? 15.25 -8.055 -0.409 1 98.62 156 MET A N 1
ATOM 1209 C CA . MET A 1 156 ? 14.578 -8.281 -1.687 1 98.62 156 MET A CA 1
ATOM 1210 C C . MET A 1 156 ? 15.57 -8.211 -2.842 1 98.62 156 MET A C 1
ATOM 1212 O O . MET A 1 156 ? 15.547 -9.055 -3.738 1 98.62 156 MET A O 1
ATOM 1216 N N . LEU A 1 157 ? 16.469 -7.234 -2.811 1 98.44 157 LEU A N 1
ATOM 1217 C CA . LEU A 1 157 ? 17.453 -7.059 -3.871 1 98.44 157 LEU A CA 1
ATOM 1218 C C . LEU A 1 157 ? 18.422 -8.242 -3.926 1 98.44 157 LEU A C 1
ATOM 1220 O O . LEU A 1 157 ? 18.75 -8.719 -5.008 1 98.44 157 LEU A O 1
ATOM 1224 N N . ALA A 1 158 ? 18.812 -8.703 -2.791 1 98.38 158 ALA A N 1
ATOM 1225 C CA . ALA A 1 158 ? 19.703 -9.859 -2.717 1 98.38 158 ALA A CA 1
ATOM 1226 C C . ALA A 1 158 ? 19.047 -11.086 -3.34 1 98.38 158 ALA A C 1
ATOM 1228 O O . ALA A 1 158 ? 19.688 -11.82 -4.102 1 98.38 158 ALA A O 1
ATOM 1229 N N . LEU A 1 159 ? 17.812 -11.281 -3.027 1 98.44 159 LEU A N 1
ATOM 1230 C CA . LEU A 1 159 ? 17.094 -12.43 -3.59 1 98.44 159 LEU A CA 1
ATOM 1231 C C . LEU A 1 159 ? 16.906 -12.266 -5.094 1 98.44 159 LEU A C 1
ATOM 1233 O O . LEU A 1 159 ? 16.922 -13.25 -5.836 1 98.44 159 LEU A O 1
ATOM 1237 N N . ASN A 1 160 ? 16.75 -11.047 -5.469 1 98.62 160 ASN A N 1
ATOM 1238 C CA . ASN A 1 160 ? 16.609 -10.781 -6.898 1 98.62 160 ASN A CA 1
ATOM 1239 C C . ASN A 1 160 ? 17.891 -11.133 -7.656 1 98.62 160 ASN A C 1
ATOM 1241 O O . ASN A 1 160 ? 17.828 -11.75 -8.719 1 98.62 160 ASN A O 1
ATOM 1245 N N . VAL A 1 161 ? 19 -10.797 -7.137 1 98.25 161 VAL A N 1
ATOM 1246 C CA . VAL A 1 161 ? 20.281 -11.148 -7.738 1 98.25 161 VAL A CA 1
ATOM 1247 C C . VAL A 1 161 ? 20.453 -12.664 -7.758 1 98.25 161 VAL A C 1
ATOM 1249 O O . VAL A 1 161 ? 20.859 -13.242 -8.773 1 98.25 161 VAL A O 1
ATOM 1252 N N . LEU A 1 162 ? 20.094 -13.266 -6.645 1 97.94 162 LEU A N 1
ATOM 1253 C CA . LEU A 1 162 ? 20.172 -14.719 -6.57 1 97.94 162 LEU A CA 1
ATOM 1254 C C . LEU A 1 162 ? 19.281 -15.367 -7.621 1 97.94 162 LEU A C 1
ATOM 1256 O O . LEU A 1 162 ? 19.641 -16.375 -8.219 1 97.94 162 LEU A O 1
ATOM 1260 N N . GLU A 1 163 ? 18.172 -14.766 -7.77 1 97.62 163 GLU A N 1
ATOM 1261 C CA . GLU A 1 163 ? 17.234 -15.266 -8.773 1 97.62 163 GLU A CA 1
ATOM 1262 C C . GLU A 1 163 ? 17.828 -15.164 -10.18 1 97.62 163 GLU A C 1
ATOM 1264 O O . GLU A 1 163 ? 17.641 -16.062 -11.008 1 97.62 163 GLU A O 1
ATOM 1269 N N . CYS A 1 164 ? 18.5 -14.133 -10.461 1 96.94 164 CYS A N 1
ATOM 1270 C CA . CYS A 1 164 ? 19.156 -13.977 -11.758 1 96.94 164 CYS A CA 1
ATOM 1271 C C . CYS A 1 164 ? 20.188 -15.078 -11.984 1 96.94 164 CYS A C 1
ATOM 1273 O O . CYS A 1 164 ? 20.219 -15.695 -13.055 1 96.94 164 CYS A O 1
ATOM 1275 N N . ILE A 1 165 ? 20.969 -15.391 -11.031 1 96.62 165 ILE A N 1
ATOM 1276 C CA . ILE A 1 165 ? 22 -16.406 -11.125 1 96.62 165 ILE A CA 1
ATOM 1277 C C . ILE A 1 165 ? 21.359 -17.781 -11.297 1 96.62 165 ILE A C 1
ATOM 1279 O O . ILE A 1 165 ? 21.734 -18.547 -12.195 1 96.62 165 ILE A O 1
ATOM 1283 N N . ALA A 1 166 ? 20.391 -18.016 -10.43 1 95.94 166 ALA A N 1
ATOM 1284 C CA . ALA A 1 166 ? 19.688 -19.297 -10.5 1 95.94 166 ALA A CA 1
ATOM 1285 C C . ALA A 1 166 ? 18.969 -19.453 -11.836 1 95.94 166 ALA A C 1
ATOM 1287 O O . ALA A 1 166 ? 18.875 -20.562 -12.375 1 95.94 166 ALA A O 1
ATOM 1288 N N . GLY A 1 167 ? 18.453 -18.344 -12.344 1 93.62 167 GLY A N 1
ATOM 1289 C CA . GLY A 1 167 ? 17.75 -18.375 -13.617 1 93.62 167 GLY A CA 1
ATOM 1290 C C . GLY A 1 167 ? 18.641 -18.75 -14.781 1 93.62 167 GLY A C 1
ATOM 1291 O O . GLY A 1 167 ? 18.234 -19.484 -15.68 1 93.62 167 GLY A O 1
ATOM 1292 N N . ILE A 1 168 ? 19.812 -18.312 -14.766 1 93.31 168 ILE A N 1
ATOM 1293 C CA . ILE A 1 168 ? 20.766 -18.656 -15.812 1 93.31 168 ILE A CA 1
ATOM 1294 C C . ILE A 1 168 ? 21.109 -20.141 -15.719 1 93.31 168 ILE A C 1
ATOM 1296 O O . ILE A 1 168 ? 21.219 -20.828 -16.734 1 93.31 168 ILE A O 1
ATOM 1300 N N . LEU A 1 169 ? 21.172 -20.641 -14.523 1 91.69 169 LEU A N 1
ATOM 1301 C CA . LEU A 1 169 ? 21.516 -22.047 -14.297 1 91.69 169 LEU A CA 1
ATOM 1302 C C . LEU A 1 169 ? 20.344 -22.953 -14.617 1 91.69 169 LEU A C 1
ATOM 1304 O O . LEU A 1 169 ? 20.516 -24.156 -14.781 1 91.69 169 LEU A O 1
ATOM 1308 N N . ALA A 1 170 ? 19.203 -22.406 -14.695 1 90.31 170 ALA A N 1
ATOM 1309 C CA . ALA A 1 170 ? 18 -23.203 -14.922 1 90.31 170 ALA A CA 1
ATOM 1310 C C . ALA A 1 170 ? 18.016 -23.859 -16.297 1 90.31 170 ALA A C 1
ATOM 1312 O O . ALA A 1 170 ? 17.25 -24.797 -16.547 1 90.31 170 ALA A O 1
ATOM 1313 N N . VAL A 1 171 ? 18.938 -23.438 -17.172 1 85.75 171 VAL A N 1
ATOM 1314 C CA . VAL A 1 171 ? 19.094 -24.062 -18.484 1 85.75 171 VAL A CA 1
ATOM 1315 C C . VAL A 1 171 ? 19.594 -25.5 -18.312 1 85.75 171 VAL A C 1
ATOM 1317 O O . VAL A 1 171 ? 19.375 -26.344 -19.172 1 85.75 171 VAL A O 1
ATOM 1320 N N . LYS A 1 172 ? 20.109 -25.766 -17.203 1 86.12 172 LYS A N 1
ATOM 1321 C CA . LYS A 1 172 ? 20.75 -27.062 -16.984 1 86.12 172 LYS A CA 1
ATOM 1322 C C . LYS A 1 172 ? 19.703 -28.141 -16.719 1 86.12 172 LYS A C 1
ATOM 1324 O O . LYS A 1 172 ? 19.969 -29.328 -16.891 1 86.12 172 LYS A O 1
ATOM 1329 N N . GLY A 1 173 ? 18.562 -27.719 -16.188 1 85.69 173 GLY A N 1
ATOM 1330 C CA . GLY A 1 173 ? 17.562 -28.75 -15.953 1 85.69 173 GLY A CA 1
ATOM 1331 C C . GLY A 1 173 ? 16.406 -28.281 -15.094 1 85.69 173 GLY A C 1
ATOM 1332 O O . GLY A 1 173 ? 16.328 -27.109 -14.727 1 85.69 173 GLY A O 1
ATOM 1333 N N . ARG A 1 174 ? 15.578 -29.281 -14.828 1 82.94 174 ARG A N 1
ATOM 1334 C CA . ARG A 1 174 ? 14.32 -29 -14.141 1 82.94 174 ARG A CA 1
ATOM 1335 C C . ARG A 1 174 ? 14.555 -28.703 -12.664 1 82.94 174 ARG A C 1
ATOM 1337 O O . ARG A 1 174 ? 13.844 -27.891 -12.07 1 82.94 174 ARG A O 1
ATOM 1344 N N . LEU A 1 175 ? 15.5 -29.438 -12.156 1 85.44 175 LEU A N 1
ATOM 1345 C CA . LEU A 1 175 ? 15.789 -29.203 -10.742 1 85.44 175 LEU A CA 1
ATOM 1346 C C . LEU A 1 175 ? 16.203 -27.766 -10.5 1 85.44 175 LEU A C 1
ATOM 1348 O O . LEU A 1 175 ? 15.812 -27.156 -9.5 1 85.44 175 LEU A O 1
ATOM 1352 N N . TYR A 1 176 ? 17 -27.266 -11.398 1 88.69 176 TYR A N 1
ATOM 1353 C CA . TYR A 1 176 ? 17.438 -25.891 -11.297 1 88.69 176 TYR A CA 1
ATOM 1354 C C . TYR A 1 176 ? 16.266 -24.922 -11.484 1 88.69 176 TYR A C 1
ATOM 1356 O O . TYR A 1 176 ? 16.188 -23.891 -10.828 1 88.69 176 TYR A O 1
ATOM 1364 N N . SER A 1 177 ? 15.383 -25.297 -12.32 1 89 177 SER A N 1
ATOM 1365 C CA . SER A 1 177 ? 14.188 -24.484 -12.531 1 89 177 SER A CA 1
ATOM 1366 C C . SER A 1 177 ? 13.297 -24.469 -11.289 1 89 177 SER A C 1
ATOM 1368 O O . SER A 1 177 ? 12.68 -23.453 -10.969 1 89 177 SER A O 1
ATOM 1370 N N . LEU A 1 178 ? 13.234 -25.594 -10.688 1 89.69 178 LEU A N 1
ATOM 1371 C CA . LEU A 1 178 ? 12.461 -25.672 -9.461 1 89.69 178 LEU A CA 1
ATOM 1372 C C . LEU A 1 178 ? 13.039 -24.766 -8.375 1 89.69 178 LEU A C 1
ATOM 1374 O O . LEU A 1 178 ? 12.305 -24.047 -7.695 1 89.69 178 LEU A O 1
ATOM 1378 N N . CYS A 1 179 ? 14.32 -24.828 -8.242 1 93.31 179 CYS A N 1
ATOM 1379 C CA . CYS A 1 179 ? 15 -23.969 -7.281 1 93.31 179 CYS A CA 1
ATOM 1380 C C . CYS A 1 179 ? 14.75 -22.5 -7.598 1 93.31 179 CYS A C 1
ATOM 1382 O O . CYS A 1 179 ? 14.484 -21.703 -6.699 1 93.31 179 CYS A O 1
ATOM 1384 N N . THR A 1 180 ? 14.805 -22.141 -8.852 1 94.81 180 THR A N 1
ATOM 1385 C CA . THR A 1 180 ? 14.578 -20.766 -9.273 1 94.81 180 THR A CA 1
ATOM 1386 C C . THR A 1 180 ? 13.148 -20.328 -8.969 1 94.81 180 THR A C 1
ATOM 1388 O O . THR A 1 180 ? 12.922 -19.188 -8.562 1 94.81 180 THR A O 1
ATOM 1391 N N . THR A 1 181 ? 12.273 -21.203 -9.133 1 93.06 181 THR A N 1
ATOM 1392 C CA . THR A 1 181 ? 10.875 -20.906 -8.859 1 93.06 181 THR A CA 1
ATOM 1393 C C . THR A 1 181 ? 10.672 -20.547 -7.391 1 93.06 181 THR A C 1
ATOM 1395 O O . THR A 1 181 ? 9.961 -19.594 -7.07 1 93.06 181 THR A O 1
ATOM 1398 N N . ILE A 1 182 ? 11.258 -21.25 -6.492 1 93.69 182 ILE A N 1
ATOM 1399 C CA . ILE A 1 182 ? 11.141 -20.984 -5.059 1 93.69 182 ILE A CA 1
ATOM 1400 C C . ILE A 1 182 ? 11.766 -19.641 -4.723 1 93.69 182 ILE A C 1
ATOM 1402 O O . ILE A 1 182 ? 11.164 -18.828 -4.004 1 93.69 182 ILE A O 1
ATOM 1406 N N . ILE A 1 183 ? 12.914 -19.375 -5.23 1 97.12 183 ILE A N 1
ATOM 1407 C CA . ILE A 1 183 ? 13.602 -18.094 -5 1 97.12 183 ILE A CA 1
ATOM 1408 C C . ILE A 1 183 ? 12.75 -16.953 -5.547 1 97.12 183 ILE A C 1
ATOM 1410 O O . ILE A 1 183 ? 12.602 -15.914 -4.891 1 97.12 183 ILE A O 1
ATOM 1414 N N . ALA A 1 184 ? 12.227 -17.156 -6.707 1 96.44 184 ALA A N 1
ATOM 1415 C CA . ALA A 1 184 ? 11.406 -16.125 -7.348 1 96.44 184 ALA A CA 1
ATOM 1416 C C . ALA A 1 184 ? 10.164 -15.828 -6.516 1 96.44 184 ALA A C 1
ATOM 1418 O O . ALA A 1 184 ? 9.758 -14.664 -6.395 1 96.44 184 ALA A O 1
ATOM 1419 N N . PHE A 1 185 ? 9.594 -16.875 -6.004 1 93.81 185 PHE A N 1
ATOM 1420 C CA . PHE A 1 185 ? 8.406 -16.703 -5.176 1 93.81 185 PHE A CA 1
ATOM 1421 C C . PHE A 1 185 ? 8.727 -15.883 -3.93 1 93.81 185 PHE A C 1
ATOM 1423 O O . PHE A 1 185 ? 8.008 -14.938 -3.596 1 93.81 185 PHE A O 1
ATOM 1430 N N . LEU A 1 186 ? 9.742 -16.188 -3.24 1 96 186 LEU A N 1
ATOM 1431 C CA . LEU A 1 186 ? 10.164 -15.461 -2.041 1 96 186 LEU A CA 1
ATOM 1432 C C . LEU A 1 186 ? 10.531 -14.023 -2.375 1 96 186 LEU A C 1
ATOM 1434 O O . LEU A 1 186 ? 10.195 -13.102 -1.628 1 96 186 LEU A O 1
ATOM 1438 N N . GLN A 1 187 ? 11.258 -13.875 -3.455 1 97.88 187 GLN A N 1
ATOM 1439 C CA . GLN A 1 187 ? 11.625 -12.539 -3.91 1 97.88 187 GLN A CA 1
ATOM 1440 C C . GLN A 1 187 ? 10.383 -11.688 -4.18 1 97.88 187 GLN A C 1
ATOM 1442 O O . GLN A 1 187 ? 10.359 -10.508 -3.842 1 97.88 187 GLN A O 1
ATOM 1447 N N . THR A 1 188 ? 9.367 -12.242 -4.75 1 96.5 188 THR A N 1
ATOM 1448 C CA . THR A 1 188 ? 8.133 -11.531 -5.062 1 96.5 188 THR A CA 1
ATOM 1449 C C . THR A 1 188 ? 7.422 -11.094 -3.783 1 96.5 188 THR A C 1
ATOM 1451 O O . THR A 1 188 ? 6.934 -9.961 -3.699 1 96.5 188 THR A O 1
ATOM 1454 N N . MET A 1 189 ? 7.406 -11.93 -2.812 1 95.88 189 MET A N 1
ATOM 1455 C CA . MET A 1 189 ? 6.797 -11.57 -1.536 1 95.88 189 MET A CA 1
ATOM 1456 C C . MET A 1 189 ? 7.52 -10.391 -0.898 1 95.88 189 MET A C 1
ATOM 1458 O O . MET A 1 189 ? 6.883 -9.469 -0.39 1 95.88 189 MET A O 1
ATOM 1462 N N . LEU A 1 190 ? 8.781 -10.445 -0.965 1 97.56 190 LEU A N 1
ATOM 1463 C CA . LEU A 1 190 ? 9.562 -9.352 -0.394 1 97.56 190 LEU A CA 1
ATOM 1464 C C . LEU A 1 190 ? 9.391 -8.078 -1.215 1 97.56 190 LEU A C 1
ATOM 1466 O O . LEU A 1 190 ? 9.406 -6.977 -0.666 1 97.56 190 LEU A O 1
ATOM 1470 N N . ALA A 1 191 ? 9.273 -8.25 -2.523 1 98.06 191 ALA A N 1
ATOM 1471 C CA . ALA A 1 191 ? 9.07 -7.09 -3.387 1 98.06 191 ALA A CA 1
ATOM 1472 C C . ALA A 1 191 ? 7.742 -6.402 -3.076 1 98.06 191 ALA A C 1
ATOM 1474 O O . ALA A 1 191 ? 7.68 -5.176 -2.969 1 98.06 191 ALA A O 1
ATOM 1475 N N . ILE A 1 192 ? 6.711 -7.164 -2.9 1 96.81 192 ILE A N 1
ATOM 1476 C CA . ILE A 1 192 ? 5.406 -6.621 -2.535 1 96.81 192 ILE A CA 1
ATOM 1477 C C . ILE A 1 192 ? 5.496 -5.938 -1.173 1 96.81 192 ILE A C 1
ATOM 1479 O O . ILE A 1 192 ? 5.008 -4.816 -0.999 1 96.81 192 ILE A O 1
ATOM 1483 N N . THR A 1 193 ? 6.152 -6.598 -0.272 1 95.69 193 THR A N 1
ATOM 1484 C CA . THR A 1 193 ? 6.312 -6.043 1.066 1 95.69 193 THR A CA 1
ATOM 1485 C C . THR A 1 193 ? 7.078 -4.723 1.017 1 95.69 193 THR A C 1
ATOM 1487 O O . THR A 1 193 ? 6.695 -3.75 1.671 1 95.69 193 THR A O 1
ATOM 1490 N N . THR A 1 194 ? 8.148 -4.723 0.241 1 97.75 194 THR A N 1
ATOM 1491 C CA . THR A 1 194 ? 8.945 -3.512 0.101 1 97.75 194 THR A CA 1
ATOM 1492 C C . THR A 1 194 ? 8.102 -2.365 -0.446 1 97.75 194 THR A C 1
ATOM 1494 O O . THR A 1 194 ? 8.148 -1.249 0.074 1 97.75 194 THR A O 1
ATOM 1497 N N . ALA A 1 195 ? 7.328 -2.631 -1.45 1 97.69 195 ALA A N 1
ATOM 1498 C CA . ALA A 1 195 ? 6.504 -1.602 -2.08 1 97.69 195 ALA A CA 1
ATOM 1499 C C . ALA A 1 195 ? 5.453 -1.071 -1.108 1 97.69 195 ALA A C 1
ATOM 1501 O O . ALA A 1 195 ? 5.238 0.14 -1.016 1 97.69 195 ALA A O 1
ATOM 1502 N N . VAL A 1 196 ? 4.852 -1.918 -0.361 1 94.44 196 VAL A N 1
ATOM 1503 C CA . VAL A 1 196 ? 3.801 -1.542 0.579 1 94.44 196 VAL A CA 1
ATOM 1504 C C . VAL A 1 196 ? 4.398 -0.733 1.728 1 94.44 196 VAL A C 1
ATOM 1506 O O . VAL A 1 196 ? 3.887 0.334 2.076 1 94.44 196 VAL A O 1
ATOM 1509 N N . VAL A 1 197 ? 5.449 -1.185 2.271 1 95.19 197 VAL A N 1
ATOM 1510 C CA . VAL A 1 197 ? 6.066 -0.484 3.395 1 95.19 197 VAL A CA 1
ATOM 1511 C C . VAL A 1 197 ? 6.598 0.869 2.928 1 95.19 197 VAL A C 1
ATOM 1513 O O . VAL A 1 197 ? 6.512 1.861 3.654 1 95.19 197 VAL A O 1
ATOM 1516 N N . ALA A 1 198 ? 7.184 0.885 1.748 1 97.06 198 ALA A N 1
ATOM 1517 C CA . ALA A 1 198 ? 7.645 2.162 1.209 1 97.06 198 ALA A CA 1
ATOM 1518 C C . ALA A 1 198 ? 6.484 3.145 1.057 1 97.06 198 ALA A C 1
ATOM 1520 O O . ALA A 1 198 ? 6.613 4.324 1.396 1 97.06 198 ALA A O 1
ATOM 1521 N N . MET A 1 199 ? 5.41 2.635 0.548 1 95.25 199 MET A N 1
ATOM 1522 C CA . MET A 1 199 ? 4.238 3.49 0.392 1 95.25 199 MET A CA 1
ATOM 1523 C C . MET A 1 199 ? 3.777 4.031 1.741 1 95.25 199 MET A C 1
ATOM 1525 O O . MET A 1 199 ? 3.543 5.234 1.884 1 95.25 199 MET A O 1
ATOM 1529 N N . ILE A 1 200 ? 3.684 3.168 2.711 1 91.38 200 ILE A N 1
ATOM 1530 C CA . ILE A 1 200 ? 3.27 3.586 4.043 1 91.38 200 ILE A CA 1
ATOM 1531 C C . ILE A 1 200 ? 4.242 4.629 4.586 1 91.38 200 ILE A C 1
ATOM 1533 O O . ILE A 1 200 ? 3.826 5.652 5.133 1 91.38 200 ILE A O 1
ATOM 1537 N N . THR A 1 201 ? 5.477 4.395 4.418 1 94 201 THR A N 1
ATOM 1538 C CA . THR A 1 201 ? 6.531 5.262 4.922 1 94 201 THR A CA 1
ATOM 1539 C C . THR A 1 201 ? 6.371 6.684 4.391 1 94 201 THR A C 1
ATOM 1541 O O . THR A 1 201 ? 6.352 7.645 5.164 1 94 201 THR A O 1
ATOM 1544 N N . TYR A 1 202 ? 6.141 6.82 3.115 1 95.88 202 TYR A N 1
ATOM 1545 C CA . TYR A 1 202 ? 6.184 8.164 2.543 1 95.88 202 TYR A CA 1
ATOM 1546 C C . TYR A 1 202 ? 4.816 8.828 2.605 1 95.88 202 TYR A C 1
ATOM 1548 O O . TYR A 1 202 ? 4.715 10.055 2.648 1 95.88 202 TYR A O 1
ATOM 1556 N N . ILE A 1 203 ? 3.793 8.055 2.684 1 90.31 203 ILE A N 1
ATOM 1557 C CA . ILE A 1 203 ? 2.484 8.641 2.953 1 90.31 203 ILE A CA 1
ATOM 1558 C C . ILE A 1 203 ? 2.441 9.172 4.383 1 90.31 203 ILE A C 1
ATOM 1560 O O . ILE A 1 203 ? 1.878 10.242 4.641 1 90.31 203 ILE A O 1
ATOM 1564 N N . MET A 1 204 ? 3.057 8.398 5.277 1 88.56 204 MET A N 1
ATOM 1565 C CA . MET A 1 204 ? 3.158 8.875 6.652 1 88.56 204 MET A CA 1
ATOM 1566 C C . MET A 1 204 ? 3.982 10.156 6.723 1 88.56 204 MET A C 1
ATOM 1568 O O . MET A 1 204 ? 3.635 11.086 7.457 1 88.56 204 MET A O 1
ATOM 1572 N N . LEU A 1 205 ? 5.055 10.195 6.047 1 93.06 205 LEU A N 1
ATOM 1573 C CA . LEU A 1 205 ? 5.859 11.406 6.008 1 93.06 205 LEU A CA 1
ATOM 1574 C C . LEU A 1 205 ? 5.039 12.586 5.504 1 93.06 205 LEU A C 1
ATOM 1576 O O . LEU A 1 205 ? 5.102 13.68 6.07 1 93.06 205 LEU A O 1
ATOM 1580 N N . LYS A 1 206 ? 4.312 12.398 4.48 1 92.31 206 LYS A N 1
ATOM 1581 C CA . LYS A 1 206 ? 3.441 13.445 3.961 1 92.31 206 LYS A CA 1
ATOM 1582 C C . LYS A 1 206 ? 2.449 13.914 5.02 1 92.31 206 LYS A C 1
ATOM 1584 O O . LYS A 1 206 ? 2.152 15.109 5.121 1 92.31 206 LYS A O 1
ATOM 1589 N N . GLY A 1 207 ? 1.95 13.016 5.793 1 87.5 207 GLY A N 1
ATOM 1590 C CA . GLY A 1 207 ? 1.053 13.359 6.883 1 87.5 207 GLY A CA 1
ATOM 1591 C C . GLY A 1 207 ? 1.689 14.281 7.91 1 87.5 207 GLY A C 1
ATOM 1592 O O . GLY A 1 207 ? 1.057 15.227 8.383 1 87.5 207 GLY A O 1
ATOM 1593 N N . VAL A 1 208 ? 2.877 13.984 8.242 1 88.69 208 VAL A N 1
ATOM 1594 C CA . VAL A 1 208 ? 3.604 14.812 9.195 1 88.69 208 VAL A CA 1
ATOM 1595 C C . VAL A 1 208 ? 3.791 16.219 8.625 1 88.69 208 VAL A C 1
ATOM 1597 O O . VAL A 1 208 ? 3.578 17.219 9.32 1 88.69 208 VAL A O 1
ATOM 1600 N N . PHE A 1 209 ? 4.16 16.359 7.387 1 90.88 209 PHE A N 1
ATOM 1601 C CA . PHE A 1 209 ? 4.383 17.656 6.75 1 90.88 209 PHE A CA 1
ATOM 1602 C C . PHE A 1 209 ? 3.088 18.453 6.672 1 90.88 209 PHE A C 1
ATOM 1604 O O . PHE A 1 209 ? 3.076 19.656 6.957 1 90.88 209 PHE A O 1
ATOM 1611 N N . GLU A 1 210 ? 2.074 17.781 6.418 1 85.75 210 GLU A N 1
ATOM 1612 C CA . GLU A 1 210 ? 0.78 18.438 6.285 1 85.75 210 GLU A CA 1
ATOM 1613 C C . GLU A 1 210 ? 0.238 18.875 7.645 1 85.75 210 GLU A C 1
ATOM 1615 O O . GLU A 1 210 ? -0.429 19.906 7.758 1 85.75 210 GLU A O 1
ATOM 1620 N N . SER A 1 211 ? 0.544 18.141 8.68 1 83.94 211 SER A N 1
ATOM 1621 C CA . SER A 1 211 ? -0.035 18.406 9.992 1 83.94 211 SER A CA 1
ATOM 1622 C C . SER A 1 211 ? 0.798 19.422 10.766 1 83.94 211 SER A C 1
ATOM 1624 O O . SER A 1 211 ? 0.257 20.234 11.531 1 83.94 211 SER A O 1
ATOM 1626 N N . VAL A 1 212 ? 2.092 19.438 10.484 1 84.69 212 VAL A N 1
ATOM 1627 C CA . VAL A 1 212 ? 2.943 20.219 11.367 1 84.69 212 VAL A CA 1
ATOM 1628 C C . VAL A 1 212 ? 3.629 21.328 10.57 1 84.69 212 VAL A C 1
ATOM 1630 O O . VAL A 1 212 ? 3.791 22.453 11.062 1 84.69 212 VAL A O 1
ATOM 1633 N N . LEU A 1 213 ? 3.967 21.109 9.391 1 86.88 213 LEU A N 1
ATOM 1634 C CA . LEU A 1 213 ? 4.852 22.047 8.695 1 86.88 213 LEU A CA 1
ATOM 1635 C C . LEU A 1 213 ? 4.066 22.922 7.73 1 86.88 213 LEU A C 1
ATOM 1637 O O . LEU A 1 213 ? 4.586 23.938 7.238 1 86.88 213 LEU A O 1
ATOM 1641 N N . ARG A 1 214 ? 2.867 22.656 7.555 1 83.12 214 ARG A N 1
ATOM 1642 C CA . ARG A 1 214 ? 2.053 23.438 6.629 1 83.12 214 ARG A CA 1
ATOM 1643 C C . ARG A 1 214 ? 1.935 24.891 7.098 1 83.12 214 ARG A C 1
ATOM 1645 O O . ARG A 1 214 ? 1.998 25.812 6.285 1 83.12 214 ARG A O 1
ATOM 1652 N N . PRO A 1 215 ? 1.777 25.109 8.391 1 76.56 215 PRO A N 1
ATOM 1653 C CA . PRO A 1 215 ? 1.716 26.5 8.852 1 76.56 215 PRO A CA 1
ATOM 1654 C C . PRO A 1 215 ? 2.975 27.281 8.508 1 76.56 215 PRO A C 1
ATOM 1656 O O . PRO A 1 215 ? 2.938 28.516 8.453 1 76.56 215 PRO A O 1
ATOM 1659 N N . TYR A 1 216 ? 3.988 26.625 8.297 1 81.62 216 TYR A N 1
ATOM 1660 C CA . TYR A 1 216 ? 5.234 27.281 7.918 1 81.62 216 TYR A CA 1
ATOM 1661 C C . TYR A 1 216 ? 5.363 27.359 6.402 1 81.62 216 TYR A C 1
ATOM 1663 O O . TYR A 1 216 ? 6.441 27.656 5.879 1 81.62 216 TYR A O 1
ATOM 1671 N N . ASN A 1 217 ? 4.312 27.031 5.734 1 84.06 217 ASN A N 1
ATOM 1672 C CA . ASN A 1 217 ? 4.219 27.062 4.277 1 84.06 217 ASN A CA 1
ATOM 1673 C C . ASN A 1 217 ? 5.184 26.078 3.629 1 84.06 217 ASN A C 1
ATOM 1675 O O . ASN A 1 217 ? 5.777 26.375 2.592 1 84.06 217 ASN A O 1
ATOM 1679 N N . VAL A 1 218 ? 5.465 25.062 4.285 1 88.5 218 VAL A N 1
ATOM 1680 C CA . VAL A 1 218 ? 6.234 23.953 3.742 1 88.5 218 VAL A CA 1
ATOM 1681 C C . VAL A 1 218 ? 5.285 22.844 3.281 1 88.5 218 VAL A C 1
ATOM 1683 O O . VAL A 1 218 ? 4.453 22.375 4.059 1 88.5 218 VAL A O 1
ATOM 1686 N N . GLU A 1 219 ? 5.438 22.469 2.035 1 89.88 219 GLU A N 1
ATOM 1687 C CA . GLU A 1 219 ? 4.547 21.453 1.479 1 89.88 219 GLU A CA 1
ATOM 1688 C C . GLU A 1 219 ? 5.324 20.219 1.057 1 89.88 219 GLU A C 1
ATOM 1690 O O . GLU A 1 219 ? 6.426 20.312 0.509 1 89.88 219 GLU A O 1
ATOM 1695 N N . GLY A 1 220 ? 4.773 19.109 1.381 1 92.88 220 GLY A N 1
ATOM 1696 C CA . GLY A 1 220 ? 5.309 17.828 0.941 1 92.88 220 GLY A CA 1
ATOM 1697 C C . GLY A 1 220 ? 4.391 17.109 -0.02 1 92.88 220 GLY A C 1
ATOM 1698 O O . GLY A 1 220 ? 3.168 17.125 0.142 1 92.88 220 GLY A O 1
ATOM 1699 N N . SER A 1 221 ? 5.027 16.453 -1.065 1 93 221 SER A N 1
ATOM 1700 C CA . SER A 1 221 ? 4.25 15.703 -2.049 1 93 221 SER A CA 1
ATOM 1701 C C . SER A 1 221 ? 4.902 14.359 -2.369 1 93 221 SER A C 1
ATOM 1703 O O . SER A 1 221 ? 6.125 14.227 -2.279 1 93 221 SER A O 1
ATOM 1705 N N . LEU A 1 222 ? 4.047 13.422 -2.723 1 94.31 222 LEU A N 1
ATOM 1706 C CA . LEU A 1 222 ? 4.539 12.102 -3.113 1 94.31 222 LEU A CA 1
ATOM 1707 C C . LEU A 1 222 ? 4.973 12.094 -4.574 1 94.31 222 LEU A C 1
ATOM 1709 O O . LEU A 1 222 ? 4.332 12.727 -5.418 1 94.31 222 LEU A O 1
ATOM 1713 N N . GLY A 1 223 ? 6.062 11.406 -4.84 1 94.69 223 GLY A N 1
ATOM 1714 C CA . GLY A 1 223 ? 6.523 11.227 -6.207 1 94.69 223 GLY A CA 1
ATOM 1715 C C . GLY A 1 223 ? 5.934 10.008 -6.883 1 94.69 223 GLY A C 1
ATOM 1716 O O . GLY A 1 223 ? 6.387 8.883 -6.656 1 94.69 223 GLY A O 1
ATOM 1717 N N . LEU A 1 224 ? 5.16 10.188 -7.852 1 92.44 224 LEU A N 1
ATOM 1718 C CA . LEU A 1 224 ? 4.449 9.094 -8.508 1 92.44 224 LEU A CA 1
ATOM 1719 C C . LEU A 1 224 ? 5.379 8.336 -9.445 1 92.44 224 LEU A C 1
ATOM 1721 O O . LEU A 1 224 ? 5.195 7.133 -9.656 1 92.44 224 LEU A O 1
ATOM 1725 N N . SER A 1 225 ? 6.363 9 -9.906 1 94.44 225 SER A N 1
ATOM 1726 C CA . SER A 1 225 ? 7.25 8.375 -10.883 1 94.44 225 SER A CA 1
ATOM 1727 C C . SER A 1 225 ? 8.031 7.223 -10.266 1 94.44 225 SER A C 1
ATOM 1729 O O . SER A 1 225 ? 8.047 6.113 -10.805 1 94.44 225 SER A O 1
ATOM 1731 N N . LEU A 1 226 ? 8.617 7.516 -9.148 1 96.12 226 LEU A N 1
ATOM 1732 C CA . LEU A 1 226 ? 9.43 6.465 -8.547 1 96.12 226 LEU A CA 1
ATOM 1733 C C . LEU A 1 226 ? 8.555 5.348 -7.996 1 96.12 226 LEU A C 1
ATOM 1735 O O . LEU A 1 226 ? 8.93 4.176 -8.039 1 96.12 226 LEU A O 1
ATOM 1739 N N . PHE A 1 227 ? 7.379 5.629 -7.566 1 96.5 227 PHE A N 1
ATOM 1740 C CA . PHE A 1 227 ? 6.438 4.602 -7.133 1 96.5 227 PHE A CA 1
ATOM 1741 C C . PHE A 1 227 ? 6 3.736 -8.305 1 96.5 227 PHE A C 1
ATOM 1743 O O . PHE A 1 227 ? 5.797 2.529 -8.156 1 96.5 227 PHE A O 1
ATOM 1750 N N . SER A 1 228 ? 5.824 4.414 -9.406 1 95.44 228 SER A N 1
ATOM 1751 C CA . SER A 1 228 ? 5.453 3.648 -10.594 1 95.44 228 SER A CA 1
ATOM 1752 C C . SER A 1 228 ? 6.543 2.652 -10.969 1 95.44 228 SER A C 1
ATOM 1754 O O . SER A 1 228 ? 6.25 1.523 -11.367 1 95.44 228 SER A O 1
ATOM 1756 N N . VAL A 1 229 ? 7.742 3.092 -10.836 1 96.75 229 VAL A N 1
ATOM 1757 C CA . VAL A 1 229 ? 8.867 2.203 -11.117 1 96.75 229 VAL A CA 1
ATOM 1758 C C . VAL A 1 229 ? 8.875 1.051 -10.117 1 96.75 229 VAL A C 1
ATOM 1760 O O . VAL A 1 229 ? 9.086 -0.104 -10.492 1 96.75 229 VAL A O 1
ATOM 1763 N N . LEU A 1 230 ? 8.641 1.363 -8.898 1 97.69 230 LEU A N 1
ATOM 1764 C CA . LEU A 1 230 ? 8.617 0.356 -7.84 1 97.69 230 LEU A CA 1
ATOM 1765 C C . LEU A 1 230 ? 7.555 -0.701 -8.117 1 97.69 230 LEU A C 1
ATOM 1767 O O . LEU A 1 230 ? 7.848 -1.898 -8.102 1 97.69 230 LEU A O 1
ATOM 1771 N N . TRP A 1 231 ? 6.391 -0.351 -8.484 1 96.69 231 TRP A N 1
ATOM 1772 C CA . TRP A 1 231 ? 5.289 -1.288 -8.688 1 96.69 231 TRP A CA 1
ATOM 1773 C C . TRP A 1 231 ? 5.422 -2.01 -10.023 1 96.69 231 TRP A C 1
ATOM 1775 O O . TRP A 1 231 ? 4.941 -3.135 -10.18 1 96.69 231 TRP A O 1
ATOM 1785 N N . PHE A 1 232 ? 6.031 -1.314 -10.938 1 96.81 232 PHE A N 1
ATOM 1786 C CA . PHE A 1 232 ? 6.355 -2.029 -12.164 1 96.81 232 PHE A CA 1
ATOM 1787 C C . PHE A 1 232 ? 7.336 -3.164 -11.891 1 96.81 232 PHE A C 1
ATOM 1789 O O . PHE A 1 232 ? 7.188 -4.262 -12.43 1 96.81 232 PHE A O 1
ATOM 1796 N N . GLY A 1 233 ? 8.305 -2.85 -11.039 1 98.19 233 GLY A N 1
ATOM 1797 C CA . GLY A 1 233 ? 9.211 -3.908 -10.625 1 98.19 233 GLY A CA 1
ATOM 1798 C C . GLY A 1 233 ? 8.508 -5.055 -9.922 1 98.19 233 GLY A C 1
ATOM 1799 O O . GLY A 1 233 ? 8.805 -6.223 -10.172 1 98.19 233 GLY A O 1
ATOM 1800 N N . VAL A 1 234 ? 7.566 -4.742 -9.109 1 97.44 234 VAL A N 1
ATOM 1801 C CA . VAL A 1 234 ? 6.781 -5.754 -8.406 1 97.44 234 VAL A CA 1
ATOM 1802 C C . VAL A 1 234 ? 5.992 -6.586 -9.414 1 97.44 234 VAL A C 1
ATOM 1804 O O . VAL A 1 234 ? 5.949 -7.816 -9.312 1 97.44 234 VAL A O 1
ATOM 1807 N N . ALA A 1 235 ? 5.41 -5.918 -10.391 1 94.94 235 ALA A N 1
ATOM 1808 C CA . ALA A 1 235 ? 4.652 -6.621 -11.422 1 94.94 235 ALA A CA 1
ATOM 1809 C C . ALA A 1 235 ? 5.547 -7.598 -12.188 1 94.94 235 ALA A C 1
ATOM 1811 O O . ALA A 1 235 ? 5.145 -8.727 -12.461 1 94.94 235 ALA A O 1
ATOM 1812 N N . CYS A 1 236 ? 6.723 -7.156 -12.461 1 97.12 236 CYS A N 1
ATOM 1813 C CA . CYS A 1 236 ? 7.676 -8.023 -13.141 1 97.12 236 CYS A CA 1
ATOM 1814 C C . CYS A 1 236 ? 8.062 -9.211 -12.266 1 97.12 236 CYS A C 1
ATOM 1816 O O . CYS A 1 236 ? 8.227 -10.328 -12.758 1 97.12 236 CYS A O 1
ATOM 1818 N N . SER A 1 237 ? 8.141 -8.914 -11.008 1 97.12 237 SER A N 1
ATOM 1819 C CA . SER A 1 237 ? 8.477 -9.992 -10.086 1 97.12 237 SER A CA 1
ATOM 1820 C C . SER A 1 237 ? 7.352 -11.016 -10.008 1 97.12 237 SER A C 1
ATOM 1822 O O . SER A 1 237 ? 7.609 -12.227 -9.992 1 97.12 237 SER A O 1
ATOM 1824 N N . ILE A 1 238 ? 6.16 -10.57 -9.961 1 93.62 238 ILE A N 1
ATOM 1825 C CA . ILE A 1 238 ? 5.008 -11.461 -9.914 1 93.62 238 ILE A CA 1
ATOM 1826 C C . ILE A 1 238 ? 4.957 -12.305 -11.188 1 93.62 238 ILE A C 1
ATOM 1828 O O . ILE A 1 238 ? 4.809 -13.523 -11.125 1 93.62 238 ILE A O 1
ATOM 1832 N N . ALA A 1 239 ? 5.129 -11.68 -12.297 1 92.5 239 ALA A N 1
ATOM 1833 C CA . ALA A 1 239 ? 5.102 -12.383 -13.578 1 92.5 239 ALA A CA 1
ATOM 1834 C C . ALA A 1 239 ? 6.234 -13.398 -13.672 1 92.5 239 ALA A C 1
ATOM 1836 O O . ALA A 1 239 ? 6.031 -14.523 -14.133 1 92.5 239 ALA A O 1
ATOM 1837 N N . SER A 1 240 ? 7.375 -12.914 -13.258 1 94.75 240 SER A N 1
ATOM 1838 C CA . SER A 1 240 ? 8.523 -13.82 -13.312 1 94.75 240 SER A CA 1
ATOM 1839 C C . SER A 1 240 ? 8.281 -15.062 -12.469 1 94.75 240 SER A C 1
ATOM 1841 O O . SER A 1 240 ? 8.555 -16.188 -12.906 1 94.75 240 SER A O 1
ATOM 1843 N N . SER A 1 241 ? 7.805 -14.867 -11.297 1 92.81 241 SER A N 1
ATOM 1844 C CA . SER A 1 241 ? 7.531 -16 -10.422 1 92.81 241 SER A CA 1
ATOM 1845 C C . SER A 1 241 ? 6.512 -16.953 -11.047 1 92.81 241 SER A C 1
ATOM 1847 O O . SER A 1 241 ? 6.648 -18.172 -10.945 1 92.81 241 SER A O 1
ATOM 1849 N N . PHE A 1 242 ? 5.57 -16.453 -11.672 1 89.5 242 PHE A N 1
ATOM 1850 C CA . PHE A 1 242 ? 4.543 -17.234 -12.344 1 89.5 242 PHE A CA 1
ATOM 1851 C C . PHE A 1 242 ? 5.141 -18.031 -13.508 1 89.5 242 PHE A C 1
ATOM 1853 O O . PHE A 1 242 ? 4.902 -19.234 -13.633 1 89.5 242 PHE A O 1
ATOM 1860 N N . PHE A 1 243 ? 5.957 -17.422 -14.312 1 90.19 243 PHE A N 1
ATOM 1861 C CA . PHE A 1 243 ? 6.496 -18.062 -15.5 1 90.19 243 PHE A CA 1
ATOM 1862 C C . PHE A 1 243 ? 7.586 -19.062 -15.125 1 90.19 243 PHE A C 1
ATOM 1864 O O . PHE A 1 243 ? 7.766 -20.078 -15.797 1 90.19 243 PHE A O 1
ATOM 1871 N N . TRP A 1 244 ? 8.328 -18.781 -14.078 1 91.19 244 TRP A N 1
ATOM 1872 C CA . TRP A 1 244 ? 9.297 -19.766 -13.617 1 91.19 244 TRP A CA 1
ATOM 1873 C C . TRP A 1 244 ? 8.594 -21.062 -13.211 1 91.19 244 TRP A C 1
ATOM 1875 O O . TRP A 1 244 ? 9.102 -22.156 -13.469 1 91.19 244 TRP A O 1
ATOM 1885 N N . SER A 1 245 ? 7.461 -20.922 -12.586 1 87.81 245 SER A N 1
ATOM 1886 C CA . SER A 1 245 ? 6.695 -22.094 -12.195 1 87.81 245 SER A CA 1
ATOM 1887 C C . SER A 1 245 ? 6.254 -22.906 -13.406 1 87.81 245 SER A C 1
ATOM 1889 O O . SER A 1 245 ? 6.277 -24.141 -13.391 1 87.81 245 SER A O 1
ATOM 1891 N N . TRP A 1 246 ? 5.949 -22.234 -14.469 1 86.38 246 TRP A N 1
ATOM 1892 C CA . TRP A 1 246 ? 5.52 -22.906 -15.688 1 86.38 246 TRP A CA 1
ATOM 1893 C C . TRP A 1 246 ? 6.695 -23.594 -16.375 1 86.38 246 TRP A C 1
ATOM 1895 O O . TRP A 1 246 ? 6.523 -24.625 -17.047 1 86.38 246 TRP A O 1
ATOM 1905 N N . SER A 1 247 ? 7.832 -23.078 -16.234 1 85.69 247 SER A N 1
ATOM 1906 C CA . SER A 1 247 ? 9.016 -23.625 -16.891 1 85.69 247 SER A CA 1
ATOM 1907 C C . SER A 1 247 ? 9.375 -25 -16.312 1 85.69 247 SER A C 1
ATOM 1909 O O . SER A 1 247 ? 9.914 -25.844 -17.016 1 85.69 247 SER A O 1
ATOM 1911 N N . VAL A 1 248 ? 9.102 -25.188 -15.102 1 83.38 248 VAL A N 1
ATOM 1912 C CA . VAL A 1 248 ? 9.375 -26.469 -14.477 1 83.38 248 VAL A CA 1
ATOM 1913 C C . VAL A 1 248 ? 8.531 -27.562 -15.133 1 83.38 248 VAL A C 1
ATOM 1915 O O . VAL A 1 248 ? 9 -28.672 -15.352 1 83.38 248 VAL A O 1
ATOM 1918 N N . CYS A 1 249 ? 7.406 -27.25 -15.547 1 77 249 CYS A N 1
ATOM 1919 C CA . CYS A 1 249 ? 6.445 -28.234 -16.047 1 77 249 CYS A CA 1
ATOM 1920 C C . CYS A 1 249 ? 6.566 -28.391 -17.547 1 77 249 CYS A C 1
ATOM 1922 O O . CYS A 1 249 ? 6.43 -29.5 -18.078 1 77 249 CYS A O 1
ATOM 1924 N N . PHE A 1 250 ? 6.801 -27.328 -18.141 1 77.38 250 PHE A N 1
ATOM 1925 C CA . PHE A 1 250 ? 6.621 -27.391 -19.594 1 77.38 250 PHE A CA 1
ATOM 1926 C C . PHE A 1 250 ? 7.969 -27.375 -20.312 1 77.38 250 PHE A C 1
ATOM 1928 O O . PHE A 1 250 ? 8.055 -27.734 -21.484 1 77.38 250 PHE A O 1
ATOM 1935 N N . CYS A 1 251 ? 8.891 -26.797 -19.609 1 75.19 251 CYS A N 1
ATOM 1936 C CA . CYS A 1 251 ? 10.18 -26.75 -20.297 1 75.19 251 CYS A CA 1
ATOM 1937 C C . CYS A 1 251 ? 11.031 -27.969 -19.938 1 75.19 251 CYS A C 1
ATOM 1939 O O . CYS A 1 251 ? 11.719 -27.969 -18.922 1 75.19 251 CYS A O 1
ATOM 1941 N N . SER A 1 252 ? 10.734 -29.109 -20.562 1 66.69 252 SER A N 1
ATOM 1942 C CA . SER A 1 252 ? 11.398 -30.375 -20.297 1 66.69 252 SER A CA 1
ATOM 1943 C C . SER A 1 252 ? 12.82 -30.375 -20.844 1 66.69 252 SER A C 1
ATOM 1945 O O . SER A 1 252 ? 13.109 -29.719 -21.844 1 66.69 252 SER A O 1
ATOM 1947 N N . GLY A 1 253 ? 13.875 -30.328 -20.094 1 56.72 253 GLY A N 1
ATOM 1948 C CA . GLY A 1 253 ? 15.258 -30.484 -20.516 1 56.72 253 GLY A CA 1
ATOM 1949 C C . GLY A 1 253 ? 15.578 -31.875 -21.016 1 56.72 253 GLY A C 1
ATOM 1950 O O . GLY A 1 253 ? 16.734 -32.281 -21.031 1 56.72 253 GLY A O 1
ATOM 1951 N N . LYS A 1 254 ? 14.617 -32.812 -21.5 1 51.72 254 LYS A N 1
ATOM 1952 C CA . LYS A 1 254 ? 15.133 -34.062 -22.047 1 51.72 254 LYS A CA 1
ATOM 1953 C C . LYS A 1 254 ? 15.609 -33.875 -23.484 1 51.72 254 LYS A C 1
ATOM 1955 O O . LYS A 1 254 ? 15.078 -33.031 -24.219 1 51.72 254 LYS A O 1
ATOM 1960 N N . MET B 1 1 ? -3.244 -40.719 -12.805 1 56.66 1 MET B N 1
ATOM 1961 C CA . MET B 1 1 ? -3.828 -40.562 -11.477 1 56.66 1 MET B CA 1
ATOM 1962 C C . MET B 1 1 ? -5.348 -40.469 -11.555 1 56.66 1 MET B C 1
ATOM 1964 O O . MET B 1 1 ? -5.891 -39.938 -12.516 1 56.66 1 MET B O 1
ATOM 1968 N N . GLY B 1 2 ? -6.148 -41.375 -10.898 1 65.62 2 GLY B N 1
ATOM 1969 C CA . GLY B 1 2 ? -7.602 -41.375 -10.883 1 65.62 2 GLY B CA 1
ATOM 1970 C C . GLY B 1 2 ? -8.195 -40.062 -10.398 1 65.62 2 GLY B C 1
ATOM 1971 O O . GLY B 1 2 ? -7.461 -39.156 -9.977 1 65.62 2 GLY B O 1
ATOM 1972 N N . LYS B 1 3 ? -9.406 -39.844 -10.656 1 74.19 3 LYS B N 1
ATOM 1973 C CA . LYS B 1 3 ? -10.141 -38.656 -10.242 1 74.19 3 LYS B CA 1
ATOM 1974 C C . LYS B 1 3 ? -9.914 -38.344 -8.766 1 74.19 3 LYS B C 1
ATOM 1976 O O . LYS B 1 3 ? -9.812 -37.188 -8.367 1 74.19 3 LYS B O 1
ATOM 1981 N N . ALA B 1 4 ? -9.781 -39.375 -8.016 1 75.38 4 ALA B N 1
ATOM 1982 C CA . ALA B 1 4 ? -9.578 -39.188 -6.574 1 75.38 4 ALA B CA 1
ATOM 1983 C C . ALA B 1 4 ? -8.188 -38.625 -6.277 1 75.38 4 ALA B C 1
ATOM 1985 O O . ALA B 1 4 ? -8.031 -37.781 -5.406 1 75.38 4 ALA B O 1
ATOM 1986 N N . SER B 1 5 ? -7.254 -39.156 -6.941 1 79.12 5 SER B N 1
ATOM 1987 C CA . SER B 1 5 ? -5.891 -38.656 -6.738 1 79.12 5 SER B CA 1
ATOM 1988 C C . SER B 1 5 ? -5.746 -37.219 -7.191 1 79.12 5 SER B C 1
ATOM 1990 O O . SER B 1 5 ? -5.055 -36.438 -6.547 1 79.12 5 SER B O 1
ATOM 1992 N N . ARG B 1 6 ? -6.469 -36.938 -8.227 1 81.56 6 ARG B N 1
ATOM 1993 C CA . ARG B 1 6 ? -6.438 -35.562 -8.719 1 81.56 6 ARG B CA 1
ATOM 1994 C C . ARG B 1 6 ? -7.121 -34.625 -7.734 1 81.56 6 ARG B C 1
ATOM 1996 O O . ARG B 1 6 ? -6.664 -33.5 -7.523 1 81.56 6 ARG B O 1
ATOM 2003 N N . ALA B 1 7 ? -8.141 -35.156 -7.164 1 82.06 7 ALA B N 1
ATOM 2004 C CA . ALA B 1 7 ? -8.867 -34.344 -6.188 1 82.06 7 ALA B CA 1
ATOM 2005 C C . ALA B 1 7 ? -7.973 -33.969 -5 1 82.06 7 ALA B C 1
ATOM 2007 O O . ALA B 1 7 ? -8.031 -32.875 -4.48 1 82.06 7 ALA B O 1
ATOM 2008 N N . VAL B 1 8 ? -7.195 -34.844 -4.621 1 83.62 8 VAL B N 1
ATOM 2009 C CA . VAL B 1 8 ? -6.285 -34.625 -3.502 1 83.62 8 VAL B CA 1
ATOM 2010 C C . VAL B 1 8 ? -5.207 -33.625 -3.916 1 83.62 8 VAL B C 1
ATOM 2012 O O . VAL B 1 8 ? -4.805 -32.75 -3.121 1 83.62 8 VAL B O 1
ATOM 2015 N N . CYS B 1 9 ? -4.922 -33.656 -5.148 1 84.75 9 CYS B N 1
ATOM 2016 C CA . CYS B 1 9 ? -3.875 -32.781 -5.672 1 84.75 9 CYS B CA 1
ATOM 2017 C C . CYS B 1 9 ? -4.371 -31.359 -5.789 1 84.75 9 CYS B C 1
ATOM 2019 O O . CYS B 1 9 ? -3.615 -30.406 -5.551 1 84.75 9 CYS B O 1
ATOM 2021 N N . ILE B 1 10 ? -5.586 -31.203 -6.035 1 89.56 10 ILE B N 1
ATOM 2022 C CA . ILE B 1 10 ? -6.102 -29.859 -6.258 1 89.56 10 ILE B CA 1
ATOM 2023 C C . ILE B 1 10 ? -6.719 -29.312 -4.969 1 89.56 10 ILE B C 1
ATOM 2025 O O . ILE B 1 10 ? -7.094 -28.141 -4.898 1 89.56 10 ILE B O 1
ATOM 2029 N N . ALA B 1 11 ? -6.688 -30.031 -3.92 1 91.06 11 ALA B N 1
ATOM 2030 C CA . ALA B 1 11 ? -7.305 -29.625 -2.656 1 91.06 11 ALA B CA 1
ATOM 2031 C C . ALA B 1 11 ? -6.594 -28.422 -2.059 1 91.06 11 ALA B C 1
ATOM 2033 O O . ALA B 1 11 ? -7.242 -27.453 -1.636 1 91.06 11 ALA B O 1
ATOM 2034 N N . PRO B 1 12 ? -5.281 -28.391 -2.066 1 92 12 PRO B N 1
ATOM 2035 C CA . PRO B 1 12 ? -4.617 -27.25 -1.43 1 92 12 PRO B CA 1
ATOM 2036 C C . PRO B 1 12 ? -4.965 -25.922 -2.098 1 92 12 PRO B C 1
ATOM 2038 O O . PRO B 1 12 ? -5.395 -24.984 -1.425 1 92 12 PRO B O 1
ATOM 2041 N N . PRO B 1 13 ? -4.828 -25.828 -3.422 1 94.38 13 PRO B N 1
ATOM 2042 C CA . PRO B 1 13 ? -5.199 -24.547 -4.02 1 94.38 13 PRO B CA 1
ATOM 2043 C C . PRO B 1 13 ? -6.684 -24.219 -3.867 1 94.38 13 PRO B C 1
ATOM 2045 O O . PRO B 1 13 ? -7.062 -23.062 -3.73 1 94.38 13 PRO B O 1
ATOM 2048 N N . LEU B 1 14 ? -7.504 -25.188 -3.859 1 95.5 14 LEU B N 1
ATOM 2049 C CA . LEU B 1 14 ? -8.938 -24.969 -3.684 1 95.5 14 LEU B CA 1
ATOM 2050 C C . LEU B 1 14 ? -9.234 -24.453 -2.281 1 95.5 14 LEU B C 1
ATOM 2052 O O . LEU B 1 14 ? -10.008 -23.5 -2.117 1 95.5 14 LEU B O 1
ATOM 2056 N N . LEU B 1 15 ? -8.648 -25.062 -1.312 1 96.62 15 LEU B N 1
ATOM 2057 C CA . LEU B 1 15 ? -8.844 -24.625 0.066 1 96.62 15 LEU B CA 1
ATOM 2058 C C . LEU B 1 15 ? -8.328 -23.203 0.268 1 96.62 15 LEU B C 1
ATOM 2060 O O . LEU B 1 15 ? -8.953 -22.406 0.968 1 96.62 15 LEU B O 1
ATOM 2064 N N . LEU B 1 16 ? -7.238 -22.906 -0.275 1 97.56 16 LEU B N 1
ATOM 2065 C CA . LEU B 1 16 ? -6.68 -21.562 -0.181 1 97.56 16 LEU B CA 1
ATOM 2066 C C . LEU B 1 16 ? -7.59 -20.547 -0.858 1 97.56 16 LEU B C 1
ATOM 2068 O O . LEU B 1 16 ? -7.715 -19.406 -0.393 1 97.56 16 LEU B O 1
ATOM 2072 N N . THR B 1 17 ? -8.172 -20.906 -1.932 1 97.69 17 THR B N 1
ATOM 2073 C CA . THR B 1 17 ? -9.117 -20.047 -2.627 1 97.69 17 THR B CA 1
ATOM 2074 C C . THR B 1 17 ? -10.328 -19.734 -1.742 1 97.69 17 THR B C 1
ATOM 2076 O O . THR B 1 17 ? -10.758 -18.594 -1.643 1 97.69 17 THR B O 1
ATOM 2079 N N . PHE B 1 18 ? -10.781 -20.75 -1.091 1 98.06 18 PHE B N 1
ATOM 2080 C CA . PHE B 1 18 ? -11.906 -20.547 -0.182 1 98.06 18 PHE B CA 1
ATOM 2081 C C . PHE B 1 18 ? -11.5 -19.688 1.004 1 98.06 18 PHE B C 1
ATOM 2083 O O . PHE B 1 18 ? -12.281 -18.844 1.464 1 98.06 18 PHE B O 1
ATOM 2090 N N . ALA B 1 19 ? -10.352 -19.922 1.479 1 97.94 19 ALA B N 1
ATOM 2091 C CA . ALA B 1 19 ? -9.852 -19.109 2.588 1 97.94 19 ALA B CA 1
ATOM 2092 C C . ALA B 1 19 ? -9.797 -17.625 2.205 1 97.94 19 ALA B C 1
ATOM 2094 O O . ALA B 1 19 ? -10.188 -16.766 2.984 1 97.94 19 ALA B O 1
ATOM 2095 N N . SER B 1 20 ? -9.305 -17.359 1.041 1 98.25 20 SER B N 1
ATOM 2096 C CA . SER B 1 20 ? -9.266 -15.977 0.57 1 98.25 20 SER B CA 1
ATOM 2097 C C . SER B 1 20 ? -10.664 -15.398 0.438 1 98.25 20 SER B C 1
ATOM 2099 O O . SER B 1 20 ? -10.906 -14.25 0.816 1 98.25 20 SER B O 1
ATOM 2101 N N . LEU B 1 21 ? -11.594 -16.172 -0.035 1 98.44 21 LEU B N 1
ATOM 2102 C CA . LEU B 1 21 ? -12.969 -15.711 -0.187 1 98.44 21 LEU B CA 1
ATOM 2103 C C . LEU B 1 21 ? -13.57 -15.352 1.165 1 98.44 21 LEU B C 1
ATOM 2105 O O . LEU B 1 21 ? -14.227 -14.32 1.298 1 98.44 21 LEU B O 1
ATOM 2109 N N . ILE B 1 22 ? -13.32 -16.172 2.109 1 98.12 22 ILE B N 1
ATOM 2110 C CA . ILE B 1 22 ? -13.844 -15.914 3.449 1 98.12 22 ILE B CA 1
ATOM 2111 C C . ILE B 1 22 ? -13.266 -14.602 3.986 1 98.12 22 ILE B C 1
ATOM 2113 O O . ILE B 1 22 ? -13.992 -13.781 4.551 1 98.12 22 ILE B O 1
ATOM 2117 N N . CYS B 1 23 ? -12.008 -14.43 3.83 1 97.81 23 CYS B N 1
ATOM 2118 C CA . CYS B 1 23 ? -11.383 -13.195 4.293 1 97.81 23 CYS B CA 1
ATOM 2119 C C . CYS B 1 23 ? -12.016 -11.977 3.623 1 97.81 23 CYS B C 1
ATOM 2121 O O . CYS B 1 23 ? -12.312 -10.984 4.285 1 97.81 23 CYS B O 1
ATOM 2123 N N . PHE B 1 24 ? -12.266 -12.039 2.354 1 98.31 24 PHE B N 1
ATOM 2124 C CA . PHE B 1 24 ? -12.797 -10.883 1.631 1 98.31 24 PHE B CA 1
ATOM 2125 C C . PHE B 1 24 ? -14.273 -10.68 1.95 1 98.31 24 PHE B C 1
ATOM 2127 O O . PHE B 1 24 ? -14.758 -9.547 1.953 1 98.31 24 PHE B O 1
ATOM 2134 N N . LEU B 1 25 ? -14.93 -11.734 2.293 1 97.06 25 LEU B N 1
ATOM 2135 C CA . LEU B 1 25 ? -16.312 -11.578 2.74 1 97.06 25 LEU B CA 1
ATOM 2136 C C . LEU B 1 25 ? -16.359 -10.914 4.109 1 97.06 25 LEU B C 1
ATOM 2138 O O . LEU B 1 25 ? -17.266 -10.125 4.383 1 97.06 25 LEU B O 1
ATOM 2142 N N . VAL B 1 26 ? -15.453 -11.227 4.941 1 95.06 26 VAL B N 1
ATOM 2143 C CA . VAL B 1 26 ? -15.359 -10.555 6.234 1 95.06 26 VAL B CA 1
ATOM 2144 C C . VAL B 1 26 ? -15.164 -9.055 6.027 1 95.06 26 VAL B C 1
ATOM 2146 O O . VAL B 1 26 ? -15.781 -8.242 6.727 1 95.06 26 VAL B O 1
ATOM 2149 N N . ILE B 1 27 ? -14.344 -8.758 5.07 1 96.12 27 ILE B N 1
ATOM 2150 C CA . ILE B 1 27 ? -14.102 -7.348 4.762 1 96.12 27 ILE B CA 1
ATOM 2151 C C . ILE B 1 27 ? -15.398 -6.699 4.281 1 96.12 27 ILE B C 1
ATOM 2153 O O . ILE B 1 27 ? -15.734 -5.586 4.695 1 96.12 27 ILE B O 1
ATOM 2157 N N . ALA B 1 28 ? -16.109 -7.379 3.477 1 94.31 28 ALA B N 1
ATOM 2158 C CA . ALA B 1 28 ? -17.344 -6.844 2.9 1 94.31 28 ALA B CA 1
ATOM 2159 C C . ALA B 1 28 ? -18.406 -6.637 3.975 1 94.31 28 ALA B C 1
ATOM 2161 O O . ALA B 1 28 ? -19.266 -5.754 3.852 1 94.31 28 ALA B O 1
ATOM 2162 N N . LEU B 1 29 ? -18.312 -7.355 5.02 1 91.69 29 LEU B N 1
ATOM 2163 C CA . LEU B 1 29 ? -19.359 -7.312 6.031 1 91.69 29 LEU B CA 1
ATOM 2164 C C . LEU B 1 29 ? -18.891 -6.562 7.273 1 91.69 29 LEU B C 1
ATOM 2166 O O . LEU B 1 29 ? -19.641 -6.414 8.242 1 91.69 29 LEU B O 1
ATOM 2170 N N . ALA B 1 30 ? -17.672 -6.156 7.254 1 91.94 30 ALA B N 1
ATOM 2171 C CA . ALA B 1 30 ? -17.156 -5.441 8.414 1 91.94 30 ALA B CA 1
ATOM 2172 C C . ALA B 1 30 ? -17.906 -4.133 8.641 1 91.94 30 ALA B C 1
ATOM 2174 O O . ALA B 1 30 ? -18.141 -3.381 7.691 1 91.94 30 ALA B O 1
ATOM 2175 N N . GLN B 1 31 ? -18.312 -3.879 9.867 1 90.06 31 GLN B N 1
ATOM 2176 C CA . GLN B 1 31 ? -18.953 -2.654 10.328 1 90.06 31 GLN B CA 1
ATOM 2177 C C . GLN B 1 31 ? -20.297 -2.436 9.617 1 90.06 31 GLN B C 1
ATOM 2179 O O . GLN B 1 31 ? -20.641 -1.301 9.289 1 90.06 31 GLN B O 1
ATOM 2184 N N . VAL B 1 32 ? -20.828 -3.613 9.141 1 83.94 32 VAL B N 1
ATOM 2185 C CA . VAL B 1 32 ? -22.188 -3.611 8.609 1 83.94 32 VAL B CA 1
ATOM 2186 C C . VAL B 1 32 ? -23.062 -4.555 9.422 1 83.94 32 VAL B C 1
ATOM 2188 O O . VAL B 1 32 ? -22.703 -5.707 9.664 1 83.94 32 VAL B O 1
ATOM 2191 N N . SER B 1 33 ? -23.688 -4.203 10.516 1 71.88 33 SER B N 1
ATOM 2192 C CA . SER B 1 33 ? -24.516 -5.168 11.242 1 71.88 33 SER B CA 1
ATOM 2193 C C . SER B 1 33 ? -25.969 -4.727 11.281 1 71.88 33 SER B C 1
ATOM 2195 O O . SER B 1 33 ? -26.266 -3.568 11.586 1 71.88 33 SER B O 1
ATOM 2197 N N . ALA B 1 34 ? -26.922 -5.52 10.648 1 57.69 34 ALA B N 1
ATOM 2198 C CA . ALA B 1 34 ? -28.344 -5.246 10.766 1 57.69 34 ALA B CA 1
ATOM 2199 C C . ALA B 1 34 ? -28.766 -5.09 12.227 1 57.69 34 ALA B C 1
ATOM 2201 O O . ALA B 1 34 ? -29.672 -4.316 12.539 1 57.69 34 ALA B O 1
ATOM 2202 N N . GLY B 1 35 ? -28.094 -5.906 13.07 1 53.53 35 GLY B N 1
ATOM 2203 C CA . GLY B 1 35 ? -28.625 -5.965 14.422 1 53.53 35 GLY B CA 1
ATOM 2204 C C . GLY B 1 35 ? -27.719 -5.312 15.445 1 53.53 35 GLY B C 1
ATOM 2205 O O . GLY B 1 35 ? -27.859 -5.539 16.656 1 53.53 35 GLY B O 1
ATOM 2206 N N . GLY B 1 36 ? -26.953 -4.43 15.109 1 55.34 36 GLY B N 1
ATOM 2207 C CA . GLY B 1 36 ? -26.094 -3.781 16.094 1 55.34 36 GLY B CA 1
ATOM 2208 C C . GLY B 1 36 ? -24.75 -4.477 16.266 1 55.34 36 GLY B C 1
ATOM 2209 O O . GLY B 1 36 ? -24.531 -5.539 15.68 1 55.34 36 GLY B O 1
ATOM 2210 N N . HIS B 1 37 ? -23.641 -3.809 16.719 1 55.47 37 HIS B N 1
ATOM 2211 C CA . HIS B 1 37 ? -22.281 -4.312 16.922 1 55.47 37 HIS B CA 1
ATOM 2212 C C . HIS B 1 37 ? -22.266 -5.426 17.969 1 55.47 37 HIS B C 1
ATOM 2214 O O . HIS B 1 37 ? -22.062 -5.168 19.156 1 55.47 37 HIS B O 1
ATOM 2220 N N . SER B 1 38 ? -23.016 -6.469 17.812 1 55.06 38 SER B N 1
ATOM 2221 C CA . SER B 1 38 ? -23.172 -7.359 18.953 1 55.06 38 SER B CA 1
ATOM 2222 C C . SER B 1 38 ? -21.891 -8.141 19.234 1 55.06 38 SER B C 1
ATOM 2224 O O . SER B 1 38 ? -21.594 -8.469 20.375 1 55.06 38 SER B O 1
ATOM 2226 N N . THR B 1 39 ? -21.078 -8.43 18.203 1 60.91 39 THR B N 1
ATOM 2227 C CA . THR B 1 39 ? -20 -9.305 18.6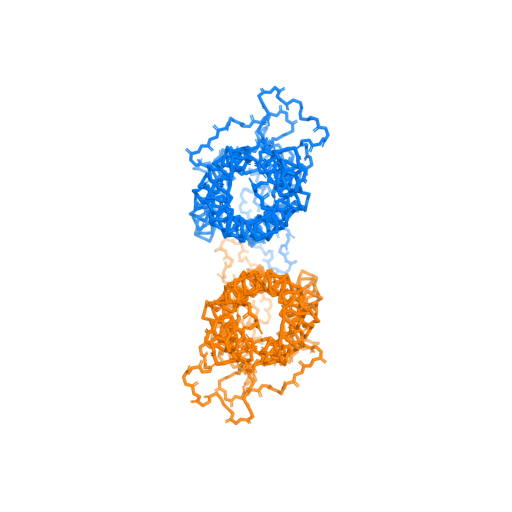25 1 60.91 39 THR B CA 1
ATOM 2228 C C . THR B 1 39 ? -18.672 -8.547 18.703 1 60.91 39 THR B C 1
ATOM 2230 O O . THR B 1 39 ? -18.5 -7.523 18.031 1 60.91 39 THR B O 1
ATOM 2233 N N . SER B 1 40 ? -17.906 -8.836 19.797 1 64.56 40 SER B N 1
ATOM 2234 C CA . SER B 1 40 ? -16.594 -8.234 20.047 1 64.56 40 SER B CA 1
ATOM 2235 C C . SER B 1 40 ? -15.727 -8.266 18.797 1 64.56 40 SER B C 1
ATOM 2237 O O . SER B 1 40 ? -15.023 -7.293 18.5 1 64.56 40 SER B O 1
ATOM 2239 N N . LEU B 1 41 ? -15.914 -9.25 18.016 1 64.62 41 LEU B N 1
ATOM 2240 C CA . LEU B 1 41 ? -15.102 -9.406 16.812 1 64.62 41 LEU B CA 1
ATOM 2241 C C . LEU B 1 41 ? -15.484 -8.367 15.766 1 64.62 41 LEU B C 1
ATOM 2243 O O . LEU B 1 41 ? -14.617 -7.812 15.086 1 64.62 41 LEU B O 1
ATOM 2247 N N . GLN B 1 42 ? -16.672 -8.078 15.773 1 71.25 42 GLN B N 1
ATOM 2248 C CA . GLN B 1 42 ? -17.141 -7.141 14.766 1 71.25 42 GLN B CA 1
ATOM 2249 C C . GLN B 1 42 ? -16.75 -5.707 15.125 1 71.25 42 GLN B C 1
ATOM 2251 O O . GLN B 1 42 ? -16.484 -4.895 14.234 1 71.25 42 GLN B O 1
ATOM 2256 N N . ARG B 1 43 ? -16.516 -5.574 16.422 1 78.38 43 ARG B N 1
ATOM 2257 C CA . ARG B 1 43 ? -16.203 -4.227 16.875 1 78.38 43 ARG B CA 1
ATOM 2258 C C . ARG B 1 43 ? -14.742 -3.879 16.594 1 78.38 43 ARG B C 1
ATOM 2260 O O . ARG B 1 43 ? -14.398 -2.707 16.438 1 78.38 43 ARG B O 1
ATOM 2267 N N . ASP B 1 44 ? -14.023 -4.941 16.438 1 87.81 44 ASP B N 1
ATOM 2268 C CA . ASP B 1 44 ? -12.594 -4.695 16.266 1 87.81 44 ASP B CA 1
ATOM 2269 C C . ASP B 1 44 ? -12.203 -4.746 14.789 1 87.81 44 ASP B C 1
ATOM 2271 O O . ASP B 1 44 ? -11.062 -4.453 14.43 1 87.81 44 ASP B O 1
ATOM 2275 N N . LEU B 1 45 ? -13.141 -4.992 13.969 1 92.56 45 LEU B N 1
ATOM 2276 C CA . LEU B 1 45 ? -12.844 -5.117 12.539 1 92.56 45 LEU B CA 1
ATOM 2277 C C . LEU B 1 45 ? -13.25 -3.857 11.789 1 92.56 45 LEU B C 1
ATOM 2279 O O . LEU B 1 45 ? -14.352 -3.785 11.242 1 92.56 45 LEU B O 1
ATOM 2283 N N . TYR B 1 46 ? -12.336 -2.92 11.812 1 95.19 46 TYR B N 1
ATOM 2284 C CA . TYR B 1 46 ? -12.547 -1.663 11.102 1 95.19 46 TYR B CA 1
ATOM 2285 C C . TYR B 1 46 ? -11.266 -1.214 10.398 1 95.19 46 TYR B C 1
ATOM 2287 O O . TYR B 1 46 ? -10.172 -1.629 10.773 1 95.19 46 TYR B O 1
ATOM 2295 N N . PHE B 1 47 ? -11.414 -0.426 9.383 1 96.88 47 PHE B N 1
ATOM 2296 C CA . PHE B 1 47 ? -10.258 0.155 8.703 1 96.88 47 PHE B CA 1
ATOM 2297 C C . PHE B 1 47 ? -9.852 1.464 9.367 1 96.88 47 PHE B C 1
ATOM 2299 O O . PHE B 1 47 ? -8.672 1.823 9.367 1 96.88 47 PHE B O 1
ATOM 2306 N N . PHE B 1 48 ? -10.828 2.184 9.859 1 96.56 48 PHE B N 1
ATOM 2307 C CA . PHE B 1 48 ? -10.609 3.51 10.422 1 96.56 48 PHE B CA 1
ATOM 2308 C C . PHE B 1 48 ? -11.539 3.754 11.609 1 96.56 48 PHE B C 1
ATOM 2310 O O . PHE B 1 48 ? -12.711 3.377 11.578 1 96.56 48 PHE B O 1
ATOM 2317 N N . LYS B 1 49 ? -10.992 4.352 12.633 1 95.94 49 LYS B N 1
ATOM 2318 C CA . LYS B 1 49 ? -11.781 4.684 13.82 1 95.94 49 LYS B CA 1
ATOM 2319 C C . LYS B 1 49 ? -11.641 6.16 14.18 1 95.94 49 LYS B C 1
ATOM 2321 O O . LYS B 1 49 ? -10.531 6.691 14.219 1 95.94 49 LYS B O 1
ATOM 2326 N N . VAL B 1 50 ? -12.773 6.758 14.375 1 94.44 50 VAL B N 1
ATOM 2327 C CA . VAL B 1 50 ? -12.812 8.164 14.758 1 94.44 50 VAL B CA 1
ATOM 2328 C C . VAL B 1 50 ? -13.188 8.297 16.234 1 94.44 50 VAL B C 1
ATOM 2330 O O . VAL B 1 50 ? -14.227 7.793 16.656 1 94.44 50 VAL B O 1
ATOM 2333 N N . ASP B 1 51 ? -12.344 8.938 16.984 1 92.5 51 ASP B N 1
ATOM 2334 C CA . ASP B 1 51 ? -12.602 9.195 18.391 1 92.5 51 ASP B CA 1
ATOM 2335 C C . ASP B 1 51 ? -13.062 10.633 18.609 1 92.5 51 ASP B C 1
ATOM 2337 O O . ASP B 1 51 ? -12.281 11.57 18.469 1 92.5 51 ASP B O 1
ATOM 2341 N N . THR B 1 52 ? -14.297 10.828 18.906 1 89.44 52 THR B N 1
ATOM 2342 C CA . THR B 1 52 ? -14.867 12.141 19.156 1 89.44 52 THR B CA 1
ATOM 2343 C C . THR B 1 52 ? -15.273 12.297 20.625 1 89.44 52 THR B C 1
ATOM 2345 O O . THR B 1 52 ? -16.094 13.148 20.953 1 89.44 52 THR B O 1
ATOM 2348 N N . SER B 1 53 ? -14.781 11.57 21.453 1 86.56 53 SER B N 1
ATOM 2349 C CA . SER B 1 53 ? -15.172 11.578 22.859 1 86.56 53 SER B CA 1
ATOM 2350 C C . SER B 1 53 ? -14.797 12.898 23.531 1 86.56 53 SER B C 1
ATOM 2352 O O . SER B 1 53 ? -15.5 13.359 24.438 1 86.56 53 SER B O 1
ATOM 2354 N N . ARG B 1 54 ? -13.734 13.594 23.109 1 82.81 54 ARG B N 1
ATOM 2355 C CA . ARG B 1 54 ? -13.273 14.828 23.719 1 82.81 54 ARG B CA 1
ATOM 2356 C C . ARG B 1 54 ? -13.352 15.992 22.734 1 82.81 54 ARG B C 1
ATOM 2358 O O . ARG B 1 54 ? -12.57 16.938 22.812 1 82.81 54 ARG B O 1
ATOM 2365 N N . MET B 1 55 ? -14.219 15.766 21.797 1 82.31 55 MET B N 1
ATOM 2366 C CA . MET B 1 55 ? -14.336 16.766 20.734 1 82.31 55 MET B CA 1
ATOM 2367 C C . MET B 1 55 ? -14.688 18.125 21.312 1 82.31 55 MET B C 1
ATOM 2369 O O . MET B 1 55 ? -15.516 18.234 22.219 1 82.31 55 MET B O 1
ATOM 2373 N N . LEU B 1 56 ? -13.898 19.125 21 1 70.44 56 LEU B N 1
ATOM 2374 C CA . LEU B 1 56 ? -14.125 20.5 21.406 1 70.44 56 LEU B CA 1
ATOM 2375 C C . LEU B 1 56 ? -14.711 21.312 20.266 1 70.44 56 LEU B C 1
ATOM 2377 O O . LEU B 1 56 ? -14.078 21.469 19.219 1 70.44 56 LEU B O 1
ATOM 2381 N N . LEU B 1 57 ? -15.922 21.375 20.188 1 59.56 57 LEU B N 1
ATOM 2382 C CA . LEU B 1 57 ? -16.516 22.188 19.125 1 59.56 57 LEU B CA 1
ATOM 2383 C C . LEU B 1 57 ? -16.453 23.672 19.484 1 59.56 57 LEU B C 1
ATOM 2385 O O . LEU B 1 57 ? -16.844 24.531 18.688 1 59.56 57 LEU B O 1
ATOM 2389 N N . SER B 1 58 ? -16.016 24.094 20.781 1 52.5 58 SER B N 1
ATOM 2390 C CA . SER B 1 58 ? -16.219 25.484 21.188 1 52.5 58 SER B CA 1
ATOM 2391 C C . SER B 1 58 ? -15.18 26.406 20.547 1 52.5 58 SER B C 1
ATOM 2393 O O . SER B 1 58 ? -14.055 25.984 20.297 1 52.5 58 SER B O 1
ATOM 2395 N N . SER B 1 59 ? -15.57 27.516 20.031 1 44.44 59 SER B N 1
ATOM 2396 C CA . SER B 1 59 ? -14.789 28.672 19.609 1 44.44 59 SER B CA 1
ATOM 2397 C C . SER B 1 59 ? -13.664 28.953 20.594 1 44.44 59 SER B C 1
ATOM 2399 O O . SER B 1 59 ? -12.602 29.453 20.219 1 44.44 59 SER B O 1
ATOM 2401 N N . GLN B 1 60 ? -13.867 28.922 21.906 1 41.16 60 GLN B N 1
ATOM 2402 C CA . GLN B 1 60 ? -12.938 29.344 22.953 1 41.16 60 GLN B CA 1
ATOM 2403 C C . GLN B 1 60 ? -11.75 28.406 23.047 1 41.16 60 GLN B C 1
ATOM 2405 O O . GLN B 1 60 ? -10.617 28.844 23.281 1 41.16 60 GLN B O 1
ATOM 2410 N N . SER B 1 61 ? -11.945 27.156 23.062 1 42.66 61 SER B N 1
ATOM 2411 C CA . SER B 1 61 ? -10.867 26.203 23.297 1 42.66 61 SER B CA 1
ATOM 2412 C C . SER B 1 61 ? -9.859 26.219 22.156 1 42.66 61 SER B C 1
ATOM 2414 O O . SER B 1 61 ? -8.695 25.844 22.344 1 42.66 61 SER B O 1
ATOM 2416 N N . LEU B 1 62 ? -10.242 26.375 20.953 1 43 62 LEU B N 1
ATOM 2417 C CA . LEU B 1 62 ? -9.273 26.609 19.891 1 43 62 LEU B CA 1
ATOM 2418 C C . LEU B 1 62 ? -8.328 27.75 20.234 1 43 62 LEU B C 1
ATOM 2420 O O . LEU B 1 62 ? -7.141 27.703 19.922 1 43 62 LEU B O 1
ATOM 2424 N N . LEU B 1 63 ? -8.859 28.672 21.031 1 41.31 63 LEU B N 1
ATOM 2425 C CA . LEU B 1 63 ? -8.047 29.781 21.5 1 41.31 63 LEU B CA 1
ATOM 2426 C C . LEU B 1 63 ? -7.051 29.312 22.562 1 41.31 63 LEU B C 1
ATOM 2428 O O . LEU B 1 63 ? -5.945 29.859 22.656 1 41.31 63 LEU B O 1
ATOM 2432 N N . ASP B 1 64 ? -7.492 28.438 23.438 1 40.81 64 ASP B N 1
ATOM 2433 C CA . ASP B 1 64 ? -6.629 28.016 24.531 1 40.81 64 ASP B CA 1
ATOM 2434 C C . ASP B 1 64 ? -5.449 27.188 24.031 1 40.81 64 ASP B C 1
ATOM 2436 O O . ASP B 1 64 ? -4.457 27.016 24.734 1 40.81 64 ASP B O 1
ATOM 2440 N N . THR B 1 65 ? -5.562 26.547 23.062 1 39.09 65 THR B N 1
ATOM 2441 C CA . THR B 1 65 ? -4.414 25.766 22.609 1 39.09 65 THR B CA 1
ATOM 2442 C C . THR B 1 65 ? -3.42 26.641 21.859 1 39.09 65 THR B C 1
ATOM 2444 O O . THR B 1 65 ? -2.391 26.172 21.391 1 39.09 65 THR B O 1
ATOM 2447 N N . LEU B 1 66 ? -3.801 27.906 21.656 1 37.47 66 LEU B N 1
ATOM 2448 C CA . LEU B 1 66 ? -2.812 28.828 21.109 1 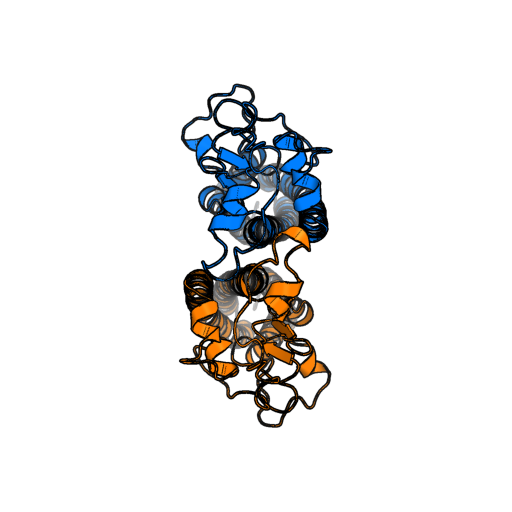37.47 66 LEU B CA 1
ATOM 2449 C C . LEU B 1 66 ? -1.807 29.25 22.188 1 37.47 66 LEU B C 1
ATOM 2451 O O . LEU B 1 66 ? -2.139 29.281 23.375 1 37.47 66 LEU B O 1
ATOM 2455 N N . PRO B 1 67 ? -0.61 29.156 22.062 1 35.25 67 PRO B N 1
ATOM 2456 C CA . PRO B 1 67 ? 0.352 29.594 23.062 1 35.25 67 PRO B CA 1
ATOM 2457 C C . PRO B 1 67 ? -0.053 30.906 23.75 1 35.25 67 PRO B C 1
ATOM 2459 O O . PRO B 1 67 ? -0.754 31.719 23.141 1 35.25 67 PRO B O 1
ATOM 2462 N N . ASP B 1 68 ? 0.099 31.156 25.094 1 34.72 68 ASP B N 1
ATOM 2463 C CA . ASP B 1 68 ? -0.196 32.25 26.031 1 34.72 68 ASP B CA 1
ATOM 2464 C C . ASP B 1 68 ? -0.101 33.594 25.328 1 34.72 68 ASP B C 1
ATOM 2466 O O . ASP B 1 68 ? -0.813 34.531 25.688 1 34.72 68 ASP B O 1
ATOM 2470 N N . GLY B 1 69 ? 0.926 33.969 24.641 1 33.69 69 GLY B N 1
ATOM 2471 C CA . GLY B 1 69 ? 1.257 35.344 24.297 1 33.69 69 GLY B CA 1
ATOM 2472 C C . GLY B 1 69 ? 0.276 35.938 23.328 1 33.69 69 GLY B C 1
ATOM 2473 O O . GLY B 1 69 ? 0.391 37.125 23 1 33.69 69 GLY B O 1
ATOM 2474 N N . ILE B 1 70 ? -0.29 35.156 22.422 1 33.94 70 ILE B N 1
ATOM 2475 C CA . ILE B 1 70 ? -0.967 35.875 21.344 1 33.94 70 ILE B CA 1
ATOM 2476 C C . ILE B 1 70 ? -2.436 36.094 21.719 1 33.94 70 ILE B C 1
ATOM 2478 O O . ILE B 1 70 ? -3.227 36.562 20.891 1 33.94 70 ILE B O 1
ATOM 2482 N N . VAL B 1 71 ? -2.922 35.75 22.812 1 37 71 VAL B N 1
ATOM 2483 C CA . VAL B 1 71 ? -4.336 35.781 23.172 1 37 71 VAL B CA 1
ATOM 2484 C C . VAL B 1 71 ? -4.754 37.219 23.531 1 37 71 VAL B C 1
ATOM 2486 O O . VAL B 1 71 ? -4.633 37.625 24.688 1 37 71 VAL B O 1
ATOM 2489 N N . GLY B 1 72 ? -4.266 38.25 22.922 1 31.31 72 GLY B N 1
ATOM 2490 C CA . GLY B 1 72 ? -4.918 39.406 23.5 1 31.31 72 GLY B CA 1
ATOM 2491 C C . GLY B 1 72 ? -6.406 39.469 23.219 1 31.31 72 GLY B C 1
ATOM 2492 O O . GLY B 1 72 ? -7.133 40.281 23.812 1 31.31 72 GLY B O 1
ATOM 2493 N N . THR B 1 73 ? -6.816 39.5 21.859 1 31.72 73 THR B N 1
ATOM 2494 C CA . THR B 1 73 ? -8.117 40.125 21.625 1 31.72 73 THR B CA 1
ATOM 2495 C C . THR B 1 73 ? -9.242 39.188 22.062 1 31.72 73 THR B C 1
ATOM 2497 O O . THR B 1 73 ? -9.07 37.969 22.094 1 31.72 73 THR B O 1
ATOM 2500 N N . GLN B 1 74 ? -10.484 39.812 22.422 1 30.31 74 GLN B N 1
ATOM 2501 C CA . GLN B 1 74 ? -11.789 39.344 22.875 1 30.31 74 GLN B CA 1
ATOM 2502 C C . GLN B 1 74 ? -12.367 38.312 21.922 1 30.31 74 GLN B C 1
ATOM 2504 O O . GLN B 1 74 ? -12.664 38.594 20.766 1 30.31 74 GLN B O 1
ATOM 2509 N N . VAL B 1 75 ? -11.828 37.219 21.812 1 36.91 75 VAL B N 1
ATOM 2510 C CA . VAL B 1 75 ? -12.5 36.125 21.094 1 36.91 75 VAL B CA 1
ATOM 2511 C C . VAL B 1 75 ? -14 36.188 21.359 1 36.91 75 VAL B C 1
ATOM 2513 O O . VAL B 1 75 ? -14.43 36.094 22.516 1 36.91 75 VAL B O 1
ATOM 2516 N N . PRO B 1 76 ? -14.773 36.969 20.5 1 31.73 76 PRO B N 1
ATOM 2517 C CA . PRO B 1 76 ? -16.203 37.031 20.828 1 31.73 76 PRO B CA 1
ATOM 2518 C C . PRO B 1 76 ? -16.719 35.719 21.453 1 31.73 76 PRO B C 1
ATOM 2520 O O . PRO B 1 76 ? -16 34.719 21.484 1 31.73 76 PRO B O 1
ATOM 2523 N N . ASP B 1 77 ? -18.156 35.531 21.266 1 33.34 77 ASP B N 1
ATOM 2524 C CA . ASP B 1 77 ? -19.078 34.688 22.016 1 33.34 77 ASP B CA 1
ATOM 2525 C C . ASP B 1 77 ? -18.641 33.219 21.984 1 33.34 77 ASP B C 1
ATOM 2527 O O . ASP B 1 77 ? -18.75 32.562 20.953 1 33.34 77 ASP B O 1
ATOM 2531 N N . ALA B 1 78 ? -17.625 32.781 22.469 1 34.59 78 ALA B N 1
ATOM 2532 C CA . ALA B 1 78 ? -17.156 31.547 23.062 1 34.59 78 ALA B CA 1
ATOM 2533 C C . ALA B 1 78 ? -18.328 30.688 23.516 1 34.59 78 ALA B C 1
ATOM 2535 O O . ALA B 1 78 ? -18.109 29.578 24.031 1 34.59 78 ALA B O 1
ATOM 2536 N N . HIS B 1 79 ? -19.469 31.25 23.797 1 34 79 HIS B N 1
ATOM 2537 C CA . HIS B 1 79 ? -20.562 30.531 24.453 1 34 79 HIS B CA 1
ATOM 2538 C C . HIS B 1 79 ? -21.109 29.422 23.562 1 34 79 HIS B C 1
ATOM 2540 O O . HIS B 1 79 ? -21.922 28.609 24 1 34 79 HIS B O 1
ATOM 2546 N N . GLN B 1 80 ? -21.219 29.656 22.312 1 33.12 80 GLN B N 1
ATOM 2547 C CA . GLN B 1 80 ? -21.922 28.531 21.688 1 33.12 80 GLN B CA 1
ATOM 2548 C C . GLN B 1 80 ? -21.031 27.297 21.625 1 33.12 80 GLN B C 1
ATOM 2550 O O . GLN B 1 80 ? -20.312 27.078 20.656 1 33.12 80 GLN B O 1
ATOM 2555 N N . ILE B 1 81 ? -20.172 27.047 22.531 1 38.44 81 ILE B N 1
ATOM 2556 C CA . ILE B 1 81 ? -19.688 25.734 22.938 1 38.44 81 ILE B CA 1
ATOM 2557 C C . ILE B 1 81 ? -20.766 24.688 22.625 1 38.44 81 ILE B C 1
ATOM 2559 O O . ILE B 1 81 ? -21.766 24.578 23.344 1 38.44 81 ILE B O 1
ATOM 2563 N N . VAL B 1 82 ? -21.312 24.641 21.531 1 38.94 82 VAL B N 1
ATOM 2564 C CA . VAL B 1 82 ? -22.328 23.625 21.297 1 38.94 82 VAL B CA 1
ATOM 2565 C C . VAL B 1 82 ? -21.859 22.281 21.844 1 38.94 82 VAL B C 1
ATOM 2567 O O . VAL B 1 82 ? -20.766 21.828 21.516 1 38.94 82 VAL B O 1
ATOM 2570 N N . GLU B 1 83 ? -22.125 22.062 23.141 1 43.69 83 GLU B N 1
ATOM 2571 C CA . GLU B 1 83 ? -22.156 20.703 23.672 1 43.69 83 GLU B CA 1
ATOM 2572 C C . GLU B 1 83 ? -22.141 19.672 22.547 1 43.69 83 GLU B C 1
ATOM 2574 O O . GLU B 1 83 ? -22.688 19.922 21.469 1 43.69 83 GLU B O 1
ATOM 2579 N N . LYS B 1 84 ? -21.125 18.812 22.641 1 50.91 84 LYS B N 1
ATOM 2580 C CA . LYS B 1 84 ? -21.344 17.625 21.797 1 50.91 84 LYS B CA 1
ATOM 2581 C C . LYS B 1 84 ? -22.797 17.5 21.391 1 50.91 84 LYS B C 1
ATOM 2583 O O . LYS B 1 84 ? -23.688 17.406 22.25 1 50.91 84 LYS B O 1
ATOM 2588 N N . SER B 1 85 ? -23.141 18.172 20.359 1 55.88 85 SER B N 1
ATOM 2589 C CA . SER B 1 85 ? -24.516 17.906 19.938 1 55.88 85 SER B CA 1
ATOM 2590 C C . SER B 1 85 ? -24.922 16.469 20.234 1 55.88 85 SER B C 1
ATOM 2592 O O . SER B 1 85 ? -24.078 15.562 20.219 1 55.88 85 SER B O 1
ATOM 2594 N N . GLN B 1 86 ? -25.828 16.344 21.156 1 59.53 86 GLN B N 1
ATOM 2595 C CA . GLN B 1 86 ? -26.438 15.07 21.516 1 59.53 86 GLN B CA 1
ATOM 2596 C C . GLN B 1 86 ? -26.328 14.055 20.375 1 59.53 86 GLN B C 1
ATOM 2598 O O . GLN B 1 86 ? -26.359 12.844 20.609 1 59.53 86 GLN B O 1
ATOM 2603 N N . ASN B 1 87 ? -25.906 14.648 19.156 1 71.19 87 ASN B N 1
ATOM 2604 C CA . ASN B 1 87 ? -25.969 13.742 18.016 1 71.19 87 ASN B CA 1
ATOM 2605 C C . ASN B 1 87 ? -24.609 13.141 17.703 1 71.19 87 ASN B C 1
ATOM 2607 O O . ASN B 1 87 ? -24.5 12.188 16.922 1 71.19 87 ASN B O 1
ATOM 2611 N N . ILE B 1 88 ? -23.578 13.656 18.422 1 82.31 88 ILE B N 1
ATOM 2612 C CA . ILE B 1 88 ? -22.25 13.125 18.125 1 82.31 88 ILE B CA 1
ATOM 2613 C C . ILE B 1 88 ? -21.891 12.039 19.141 1 82.31 88 ILE B C 1
ATOM 2615 O O . ILE B 1 88 ? -21.953 12.273 20.359 1 82.31 88 ILE B O 1
ATOM 2619 N N . LYS B 1 89 ? -21.594 10.953 18.641 1 85.75 89 LYS B N 1
ATOM 2620 C CA . LYS B 1 89 ? -21.266 9.812 19.484 1 85.75 89 LYS B CA 1
ATOM 2621 C C . LYS B 1 89 ? -19.781 9.82 19.859 1 85.75 89 LYS B C 1
ATOM 2623 O O . LYS B 1 89 ? -19.016 10.648 19.375 1 85.75 89 LYS B O 1
ATOM 2628 N N . ASP B 1 90 ? -19.453 8.922 20.688 1 87.19 90 ASP B N 1
ATOM 2629 C CA . ASP B 1 90 ? -18.109 8.93 21.25 1 87.19 90 ASP B CA 1
ATOM 2630 C C . ASP B 1 90 ? -17.094 8.391 20.25 1 87.19 90 ASP B C 1
ATOM 2632 O O . ASP B 1 90 ? -15.922 8.781 20.266 1 87.19 90 ASP B O 1
ATOM 2636 N N . PHE B 1 91 ? -17.516 7.43 19.453 1 90.94 91 PHE B N 1
ATOM 2637 C CA . PHE B 1 91 ? -16.578 6.922 18.453 1 90.94 91 PHE B CA 1
ATOM 2638 C C . PHE B 1 91 ? -17.344 6.422 17.219 1 90.94 91 PHE B C 1
ATOM 2640 O O . PHE B 1 91 ? -18.531 6.137 17.297 1 90.94 91 PHE B O 1
ATOM 2647 N N . TYR B 1 92 ? -16.672 6.324 16.125 1 92.44 92 TYR B N 1
ATOM 2648 C CA . TYR B 1 92 ? -17.172 5.793 14.859 1 92.44 92 TYR B CA 1
ATOM 2649 C C . TYR B 1 92 ? -16.156 4.84 14.242 1 92.44 92 TYR B C 1
ATOM 2651 O O . TYR B 1 92 ? -14.977 5.188 14.086 1 92.44 92 TYR B O 1
ATOM 2659 N N . ALA B 1 93 ? -16.578 3.66 14.031 1 94.5 93 ALA B N 1
ATOM 2660 C CA . ALA B 1 93 ? -15.758 2.672 13.336 1 94.5 93 ALA B CA 1
ATOM 2661 C C . ALA B 1 93 ? -16.188 2.529 11.875 1 94.5 93 ALA B C 1
ATOM 2663 O O . ALA B 1 93 ? -17.359 2.285 11.586 1 94.5 93 ALA B O 1
ATOM 2664 N N . VAL B 1 94 ? -15.219 2.662 11.008 1 95.12 94 VAL B N 1
ATOM 2665 C CA . VAL B 1 94 ? -15.531 2.746 9.586 1 95.12 94 VAL B CA 1
ATOM 2666 C C . VAL B 1 94 ? -15.031 1.493 8.867 1 95.12 94 VAL B C 1
ATOM 2668 O O . VAL B 1 94 ? -13.875 1.097 9.039 1 95.12 94 VAL B O 1
ATOM 2671 N N . GLY B 1 95 ? -15.898 0.86 8.141 1 94.81 95 GLY B N 1
ATOM 2672 C CA . GLY B 1 95 ? -15.555 -0.224 7.238 1 94.81 95 GLY B CA 1
ATOM 2673 C C . GLY B 1 95 ? -15.594 0.185 5.777 1 94.81 95 GLY B C 1
ATOM 2674 O O . GLY B 1 95 ? -15.586 1.376 5.461 1 94.81 95 GLY B O 1
ATOM 2675 N N . LEU B 1 96 ? -15.562 -0.74 4.922 1 95.56 96 LEU B N 1
ATOM 2676 C CA . LEU B 1 96 ? -15.531 -0.445 3.494 1 95.56 96 LEU B CA 1
ATOM 2677 C C . LEU B 1 96 ? -16.922 -0.052 2.992 1 95.56 96 LEU B C 1
ATOM 2679 O O . LEU B 1 96 ? -17.047 0.806 2.115 1 95.56 96 LEU B O 1
ATOM 2683 N N . PHE B 1 97 ? -17.953 -0.656 3.59 1 95.25 97 PHE B N 1
ATOM 2684 C CA . PHE B 1 97 ? -19.281 -0.45 3.031 1 95.25 97 PHE B CA 1
ATOM 2685 C C . PHE B 1 97 ? -20.219 0.165 4.066 1 95.25 97 PHE B C 1
ATOM 2687 O O . PHE B 1 97 ? -21.422 0.225 3.861 1 95.25 97 PHE B O 1
ATOM 2694 N N . GLY B 1 98 ? -19.656 0.586 5.18 1 92.94 98 GLY B N 1
ATOM 2695 C CA . GLY B 1 98 ? -20.469 1.194 6.23 1 92.94 98 GLY B CA 1
ATOM 2696 C C . GLY B 1 98 ? -19.656 1.579 7.453 1 92.94 98 GLY B C 1
ATOM 2697 O O . GLY B 1 98 ? -18.422 1.499 7.441 1 92.94 98 GLY B O 1
ATOM 2698 N N . TYR B 1 99 ? -20.312 2.066 8.406 1 92.81 99 TYR B N 1
ATOM 2699 C CA . TYR B 1 99 ? -19.688 2.428 9.664 1 92.81 99 TYR B CA 1
ATOM 2700 C C . TYR B 1 99 ? -20.594 2.104 10.844 1 92.81 99 TYR B C 1
ATOM 2702 O O . TYR B 1 99 ? -21.812 1.936 10.672 1 92.81 99 TYR B O 1
ATOM 2710 N N . CYS B 1 100 ? -19.984 1.94 11.953 1 90.31 100 CYS B N 1
ATOM 2711 C CA . CYS B 1 100 ? -20.734 1.705 13.188 1 90.31 100 CYS B CA 1
ATOM 2712 C C . CYS B 1 100 ? -20.359 2.723 14.258 1 90.31 100 CYS B C 1
ATOM 2714 O O . CYS B 1 100 ? -19.203 3.109 14.367 1 90.31 100 CYS B O 1
ATOM 2716 N N . GLU B 1 101 ? -21.391 3.158 14.898 1 88.19 101 GLU B N 1
ATOM 2717 C CA . GLU B 1 101 ? -21.203 3.988 16.078 1 88.19 101 GLU B CA 1
ATOM 2718 C C . GLU B 1 101 ? -21.422 3.184 17.359 1 88.19 101 GLU B C 1
ATOM 2720 O O . GLU B 1 101 ? -21.422 1.951 17.328 1 88.19 101 GLU B O 1
ATOM 2725 N N . VAL B 1 102 ? -21.625 3.801 18.531 1 78.06 102 VAL B N 1
ATOM 2726 C CA . VAL B 1 102 ? -21.75 3.123 19.812 1 78.06 102 VAL B CA 1
ATOM 2727 C C . VAL B 1 102 ? -23 2.26 19.844 1 78.06 102 VAL B C 1
ATOM 2729 O O . VAL B 1 102 ? -22.969 1.118 20.297 1 78.06 102 VAL B O 1
ATOM 2732 N N . THR B 1 103 ? -24.047 2.674 19.172 1 75.81 103 THR B N 1
ATOM 2733 C CA . THR B 1 103 ? -25.312 1.969 19.344 1 75.81 103 THR B CA 1
ATOM 2734 C C . THR B 1 103 ? -25.891 1.566 17.984 1 75.81 103 THR B C 1
ATOM 2736 O O . THR B 1 103 ? -26.812 0.766 17.922 1 75.81 103 THR B O 1
ATOM 2739 N N . HIS B 1 104 ? -25.375 2.078 17.031 1 82.06 104 HIS B N 1
ATOM 2740 C CA . HIS B 1 104 ? -26.016 1.87 15.734 1 82.06 104 HIS B CA 1
ATOM 2741 C C . HIS B 1 104 ? -24.969 1.732 14.625 1 82.06 104 HIS B C 1
ATOM 2743 O O . HIS B 1 104 ? -23.891 2.326 14.703 1 82.06 104 HIS B O 1
ATOM 2749 N N . CYS B 1 105 ? -25.344 0.905 13.633 1 85.81 105 CYS B N 1
ATOM 2750 C CA . CYS B 1 105 ? -24.547 0.767 12.422 1 85.81 105 CYS B CA 1
ATOM 2751 C C . CYS B 1 105 ? -25.297 1.262 11.203 1 85.81 105 CYS B C 1
ATOM 2753 O O . CYS B 1 105 ? -26.516 1.11 11.125 1 85.81 105 CYS B O 1
ATOM 2755 N N . SER B 1 106 ? -24.641 1.821 10.312 1 86.62 106 SER B N 1
ATOM 2756 C CA . SER B 1 106 ? -25.25 2.271 9.062 1 86.62 106 SER B CA 1
ATOM 2757 C C . SER B 1 106 ? -25.594 1.09 8.164 1 86.62 106 SER B C 1
ATOM 2759 O O . SER B 1 106 ? -25.078 -0.012 8.344 1 86.62 106 SER B O 1
ATOM 2761 N N . ASP B 1 107 ? -26.484 1.326 7.207 1 86.25 107 ASP B N 1
ATOM 2762 C CA . ASP B 1 107 ? -26.828 0.323 6.203 1 86.25 107 ASP B CA 1
ATOM 2763 C C . ASP B 1 107 ? -25.688 0.161 5.188 1 86.25 107 ASP B C 1
ATOM 2765 O O . ASP B 1 107 ? -24.875 1.064 5.016 1 86.25 107 ASP B O 1
ATOM 2769 N N . TRP B 1 108 ? -25.719 -1.015 4.609 1 88.81 108 TRP B N 1
ATOM 2770 C CA . TRP B 1 108 ? -24.766 -1.286 3.535 1 88.81 108 TRP B CA 1
ATOM 2771 C C . TRP B 1 108 ? -25 -0.354 2.352 1 88.81 108 TRP B C 1
ATOM 2773 O O . TRP B 1 108 ? -26.141 -0.201 1.89 1 88.81 108 TRP B O 1
ATOM 2783 N N . LYS B 1 109 ? -23.969 0.334 1.928 1 90.69 109 LYS B N 1
ATOM 2784 C CA . LYS B 1 109 ? -24.094 1.281 0.822 1 90.69 109 LYS B CA 1
ATOM 2785 C C . LYS B 1 109 ? -22.938 1.121 -0.163 1 90.69 109 LYS B C 1
ATOM 2787 O O . LYS B 1 109 ? -21.797 0.848 0.24 1 90.69 109 LYS B O 1
ATOM 2792 N N . LEU B 1 110 ? -23.281 1.22 -1.416 1 91.69 110 LEU B N 1
ATOM 2793 C CA . LEU B 1 110 ? -22.297 1.184 -2.502 1 91.69 110 LEU B CA 1
ATOM 2794 C C . LEU B 1 110 ? -22.594 2.266 -3.535 1 91.69 110 LEU B C 1
ATOM 2796 O O . LEU B 1 110 ? -23.641 2.23 -4.191 1 91.69 110 LEU B O 1
ATOM 2800 N N . PRO B 1 111 ? -21.672 3.301 -3.613 1 93.19 111 PRO B N 1
ATOM 2801 C CA . PRO B 1 111 ? -20.422 3.502 -2.863 1 93.19 111 PRO B CA 1
ATOM 2802 C C . PRO B 1 111 ? -20.656 4.129 -1.49 1 93.19 111 PRO B C 1
ATOM 2804 O O . PRO B 1 111 ? -21.672 4.82 -1.287 1 93.19 111 PRO B O 1
ATOM 2807 N N . PHE B 1 112 ? -19.766 3.859 -0.63 1 94.62 112 PHE B N 1
ATOM 2808 C CA . PHE B 1 112 ? -19.844 4.41 0.719 1 94.62 112 PHE B CA 1
ATOM 2809 C C . PHE B 1 112 ? -18.578 5.195 1.054 1 94.62 112 PHE B C 1
ATOM 2811 O O . PHE B 1 112 ? -17.469 4.742 0.776 1 94.62 112 PHE B O 1
ATOM 2818 N N . SER B 1 113 ? -18.734 6.328 1.557 1 94.31 113 SER B N 1
ATOM 2819 C CA . SER B 1 113 ? -17.641 7.117 2.129 1 94.31 113 SER B CA 1
ATOM 2820 C C . SER B 1 113 ? -18.047 7.727 3.469 1 94.31 113 SER B C 1
ATOM 2822 O O . SER B 1 113 ? -19.188 8.164 3.639 1 94.31 113 SER B O 1
ATOM 2824 N N . PHE B 1 114 ? -17.234 7.707 4.391 1 93.81 114 PHE B N 1
ATOM 2825 C CA . PHE B 1 114 ? -17.5 8.32 5.684 1 93.81 114 PHE B CA 1
ATOM 2826 C C . PHE B 1 114 ? -17.266 9.828 5.629 1 93.81 114 PHE B C 1
ATOM 2828 O O . PHE B 1 114 ? -16.141 10.281 5.473 1 93.81 114 PHE B O 1
ATOM 2835 N N . ASP B 1 115 ? -18.266 10.555 5.68 1 92.38 115 ASP B N 1
ATOM 2836 C CA . ASP B 1 115 ? -18.203 12.016 5.719 1 92.38 115 ASP B CA 1
ATOM 2837 C C . ASP B 1 115 ? -18.578 12.547 7.102 1 92.38 115 ASP B C 1
ATOM 2839 O O . ASP B 1 115 ? -19.766 12.531 7.473 1 92.38 115 ASP B O 1
ATOM 2843 N N . PRO B 1 116 ? -17.625 13.031 7.82 1 90.06 116 PRO B N 1
ATOM 2844 C CA . PRO B 1 116 ? -17.891 13.469 9.188 1 90.06 116 PRO B CA 1
ATOM 2845 C C . PRO B 1 116 ? -18.922 14.609 9.242 1 90.06 116 PRO B C 1
ATOM 2847 O O . PRO B 1 116 ? -19.734 14.664 10.164 1 90.06 116 PRO B O 1
ATOM 2850 N N . VAL B 1 117 ? -18.891 15.508 8.32 1 87.69 117 VAL B N 1
ATOM 2851 C CA . VAL B 1 117 ? -19.828 16.641 8.32 1 87.69 117 VAL B CA 1
ATOM 2852 C C . VAL B 1 117 ? -21.25 16.125 8.156 1 87.69 117 VAL B C 1
ATOM 2854 O O . VAL B 1 117 ? -22.172 16.609 8.828 1 87.69 117 VAL B O 1
ATOM 2857 N N . ALA B 1 118 ? -21.422 15.164 7.324 1 87.25 118 ALA B N 1
ATOM 2858 C CA . ALA B 1 118 ? -22.75 14.57 7.109 1 87.25 118 ALA B CA 1
ATOM 2859 C C . ALA B 1 118 ? -23.156 13.711 8.297 1 87.25 118 ALA B C 1
ATOM 2861 O O . ALA B 1 118 ? -24.297 13.789 8.766 1 87.25 118 ALA B O 1
ATOM 2862 N N . VAL B 1 119 ? -22.281 12.914 8.812 1 87.19 119 VAL B N 1
ATOM 2863 C CA . VAL B 1 119 ? -22.578 11.977 9.891 1 87.19 119 VAL B CA 1
ATOM 2864 C C . VAL B 1 119 ? -22.859 12.742 11.18 1 87.19 119 VAL B C 1
ATOM 2866 O O . VAL B 1 119 ? -23.734 12.367 11.953 1 87.19 119 VAL B O 1
ATOM 2869 N N . TRP B 1 120 ? -22.156 13.844 11.328 1 85.81 120 TRP B N 1
ATOM 2870 C CA . TRP B 1 120 ? -22.297 14.617 12.555 1 85.81 120 TRP B CA 1
ATOM 2871 C C . TRP B 1 120 ? -23.344 15.719 12.383 1 85.81 120 TRP B C 1
ATOM 2873 O O . TRP B 1 120 ? -23.531 16.547 13.281 1 85.81 120 TRP B O 1
ATOM 2883 N N . LYS B 1 121 ? -23.922 15.828 11.234 1 82.44 121 LYS B N 1
ATOM 2884 C CA . LYS B 1 121 ? -24.969 16.797 10.906 1 82.44 121 LYS B CA 1
ATOM 2885 C C . LYS B 1 121 ? -24.469 18.234 11.109 1 82.44 121 LYS B C 1
ATOM 2887 O O . LYS B 1 121 ? -25.141 19.031 11.758 1 82.44 121 LYS B O 1
ATOM 2892 N N . LEU B 1 122 ? -23.297 18.391 10.602 1 80.94 122 LEU B N 1
ATOM 2893 C CA . LEU B 1 122 ? -22.672 19.703 10.727 1 80.94 122 LEU B CA 1
ATOM 2894 C C . LEU B 1 122 ? -22.875 20.516 9.453 1 80.94 122 LEU B C 1
ATOM 2896 O O . LEU B 1 122 ? -22.25 21.562 9.273 1 80.94 122 LEU B O 1
ATOM 2900 N N . GLU B 1 123 ? -23.75 20.109 8.641 1 81.56 123 GLU B N 1
ATOM 2901 C CA . GLU B 1 123 ? -23.969 20.797 7.371 1 81.56 123 GLU B CA 1
ATOM 2902 C C . GLU B 1 123 ? -24.531 22.203 7.602 1 81.56 123 GLU B C 1
ATOM 2904 O O . GLU B 1 123 ? -25.453 22.375 8.406 1 81.56 123 GLU B O 1
ATOM 2909 N N . ASN B 1 124 ? -23.984 23.156 7.012 1 78.25 124 ASN B N 1
ATOM 2910 C CA . ASN B 1 124 ? -24.438 24.547 7.055 1 78.25 124 ASN B CA 1
ATOM 2911 C C . ASN B 1 124 ? -24.203 25.172 8.43 1 78.25 124 ASN B C 1
ATOM 2913 O O . ASN B 1 124 ? -24.953 26.062 8.852 1 78.25 124 ASN B O 1
ATOM 2917 N N . THR B 1 125 ? -23.297 24.656 9.102 1 77.31 125 THR B N 1
ATOM 2918 C CA . THR B 1 125 ? -22.938 25.234 10.391 1 77.31 125 THR B CA 1
ATOM 2919 C C . THR B 1 125 ? -21.641 26.031 10.281 1 77.31 125 THR B C 1
ATOM 2921 O O . THR B 1 125 ? -20.938 25.953 9.266 1 77.31 125 THR B O 1
ATOM 2924 N N . SER B 1 126 ? -21.359 26.766 11.281 1 74.25 126 SER B N 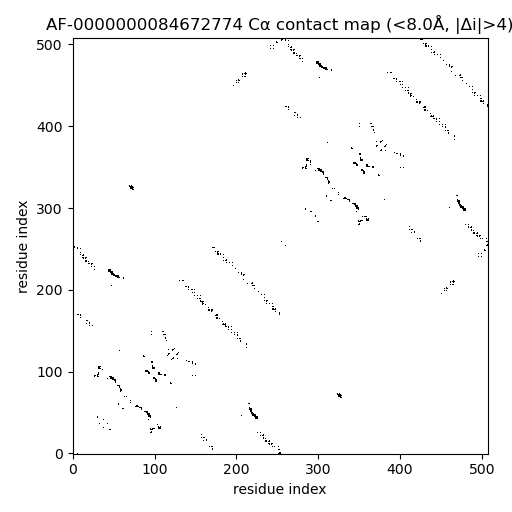1
ATOM 2925 C CA . SER B 1 126 ? -20.141 27.547 11.344 1 74.25 126 SER B CA 1
ATOM 2926 C C . SER B 1 126 ? -18.906 26.641 11.453 1 74.25 126 SER B C 1
ATOM 2928 O O . SER B 1 126 ? -17.828 27 10.984 1 74.25 126 SER B O 1
ATOM 2930 N N . VAL B 1 127 ? -19.141 25.531 11.977 1 73.25 127 VAL B N 1
ATOM 2931 C CA . VAL B 1 127 ? -18.047 24.578 12.125 1 73.25 127 VAL B CA 1
ATOM 2932 C C . VAL B 1 127 ? -17.578 24.109 10.75 1 73.25 127 VAL B C 1
ATOM 2934 O O . VAL B 1 127 ? -16.375 24.094 10.477 1 73.25 127 VAL B O 1
ATOM 2937 N N . GLN B 1 128 ? -18.5 23.75 9.914 1 77.56 128 GLN B N 1
ATOM 2938 C CA . GLN B 1 128 ? -18.141 23.359 8.555 1 77.56 128 GLN B CA 1
ATOM 2939 C C . GLN B 1 128 ? -17.391 24.469 7.832 1 77.56 128 GLN B C 1
ATOM 2941 O O . GLN B 1 128 ? -16.422 24.203 7.109 1 77.56 128 GLN B O 1
ATOM 2946 N N . ALA B 1 129 ? -17.859 25.625 7.996 1 76.81 129 ALA B N 1
ATOM 2947 C CA . ALA B 1 129 ? -17.203 26.766 7.355 1 76.81 129 ALA B CA 1
ATOM 2948 C C . ALA B 1 129 ? -15.781 26.953 7.871 1 76.81 129 ALA B C 1
ATOM 2950 O O . ALA B 1 129 ? -14.883 27.312 7.113 1 76.81 129 ALA B O 1
ATOM 2951 N N . ASN B 1 130 ? -15.656 26.594 9.109 1 77.31 130 ASN B N 1
ATOM 2952 C CA . ASN B 1 130 ? -14.344 26.781 9.734 1 77.31 130 ASN B CA 1
ATOM 2953 C C . ASN B 1 130 ? -13.367 25.672 9.328 1 77.31 130 ASN B C 1
ATOM 2955 O O . ASN B 1 130 ? -12.156 25.875 9.391 1 77.31 130 ASN B O 1
ATOM 2959 N N . LEU B 1 131 ? -13.883 24.531 9 1 81.69 131 LEU B N 1
ATOM 2960 C CA . LEU B 1 131 ? -13 23.469 8.531 1 81.69 131 LEU B CA 1
ATOM 2961 C C . LEU B 1 131 ? -12.289 23.875 7.246 1 81.69 131 LEU B C 1
ATOM 2963 O O . LEU B 1 131 ? -11.148 23.484 7.012 1 81.69 131 LEU B O 1
ATOM 2967 N N . GLY B 1 132 ? -12.977 24.688 6.344 1 81.94 132 GLY B N 1
ATOM 2968 C CA . GLY B 1 132 ? -12.344 25.375 5.227 1 81.94 132 GLY B CA 1
ATOM 2969 C C . GLY B 1 132 ? -12.133 24.484 4.023 1 81.94 132 GLY B C 1
ATOM 2970 O O . GLY B 1 132 ? -12.688 23.391 3.949 1 81.94 132 GLY B O 1
ATOM 2971 N N . ASP B 1 133 ? -11.305 25 3.143 1 84.94 133 ASP B N 1
ATOM 2972 C CA . ASP B 1 133 ? -11.047 24.391 1.848 1 84.94 133 ASP B CA 1
ATOM 2973 C C . ASP B 1 133 ? -10.156 23.156 1.996 1 84.94 133 ASP B C 1
ATOM 2975 O O . ASP B 1 133 ? -10.281 22.203 1.231 1 84.94 133 ASP B O 1
ATOM 2979 N N . ARG B 1 134 ? -9.391 23.125 2.936 1 81.94 134 ARG B N 1
ATOM 2980 C CA . ARG B 1 134 ? -8.469 22 3.137 1 81.94 134 ARG B CA 1
ATOM 2981 C C . ARG B 1 134 ? -9.227 20.734 3.5 1 81.94 134 ARG B C 1
ATOM 2983 O O . ARG B 1 134 ? -8.914 19.656 3.002 1 81.94 134 ARG B O 1
ATOM 2990 N N . PHE B 1 135 ? -10.133 20.953 4.348 1 89.06 135 PHE B N 1
ATOM 2991 C CA . PHE B 1 135 ? -10.961 19.812 4.719 1 89.06 135 PHE B CA 1
ATOM 2992 C C . PHE B 1 135 ? -11.742 19.297 3.516 1 89.06 135 PHE B C 1
ATOM 2994 O O . PHE B 1 135 ? -11.727 18.094 3.23 1 89.06 135 PHE B O 1
ATOM 3001 N N . THR B 1 136 ? -12.352 20.172 2.803 1 90.88 136 THR B N 1
ATOM 3002 C CA . THR B 1 136 ? -13.188 19.812 1.665 1 90.88 136 THR B CA 1
ATOM 3003 C C . THR B 1 136 ? -12.359 19.109 0.587 1 90.88 136 THR B C 1
ATOM 3005 O O . THR B 1 136 ? -12.773 18.094 0.037 1 90.88 136 THR B O 1
ATOM 3008 N N . LYS B 1 137 ? -11.25 19.641 0.294 1 89.06 137 LYS B N 1
ATOM 3009 C CA . LYS B 1 137 ? -10.367 19.031 -0.692 1 89.06 137 LYS B CA 1
ATOM 3010 C C . LYS B 1 137 ? -9.898 17.641 -0.228 1 89.06 137 LYS B C 1
ATOM 3012 O O . LYS B 1 137 ? -9.891 16.688 -1.01 1 89.06 137 LYS B O 1
ATOM 3017 N N . GLY B 1 138 ? -9.523 17.547 0.994 1 90 138 GLY B N 1
ATOM 3018 C CA . GLY B 1 138 ? -9.07 16.281 1.548 1 90 138 GLY B CA 1
ATOM 3019 C C . GLY B 1 138 ? -10.133 15.195 1.509 1 90 138 GLY B C 1
ATOM 3020 O O . GLY B 1 138 ? -9.875 14.078 1.063 1 90 138 GLY B O 1
ATOM 3021 N N . ILE B 1 139 ? -11.305 15.539 1.906 1 93.62 139 ILE B N 1
ATOM 3022 C CA . ILE B 1 139 ? -12.391 14.57 1.976 1 93.62 139 ILE B CA 1
ATOM 3023 C C . ILE B 1 139 ? -12.836 14.195 0.564 1 93.62 139 ILE B C 1
ATOM 3025 O O . ILE B 1 139 ? -13.211 13.047 0.311 1 93.62 139 ILE B O 1
ATOM 3029 N N . ASN B 1 140 ? -12.781 15.094 -0.336 1 93.5 140 ASN B N 1
ATOM 3030 C CA . ASN B 1 140 ? -13.125 14.797 -1.722 1 93.5 140 ASN B CA 1
ATOM 3031 C C . ASN B 1 140 ? -12.156 13.789 -2.34 1 93.5 140 ASN B C 1
ATOM 3033 O O . ASN B 1 140 ? -12.57 12.883 -3.059 1 93.5 140 ASN B O 1
ATOM 3037 N N . ILE B 1 141 ? -10.867 13.992 -2.088 1 89.69 141 ILE B N 1
ATOM 3038 C CA . ILE B 1 141 ? -9.875 13.039 -2.568 1 89.69 141 ILE B CA 1
ATOM 3039 C C . ILE B 1 141 ? -10.133 11.672 -1.943 1 89.69 141 ILE B C 1
ATOM 3041 O O . ILE B 1 141 ? -10.094 10.648 -2.633 1 89.69 141 ILE B O 1
ATOM 3045 N N . TYR B 1 142 ? -10.352 11.664 -0.624 1 94.25 142 TYR B N 1
ATOM 3046 C CA . TYR B 1 142 ? -10.695 10.43 0.068 1 94.25 142 TYR B CA 1
ATOM 3047 C C . TYR B 1 142 ? -11.906 9.758 -0.572 1 94.25 142 TYR B C 1
ATOM 3049 O O . TYR B 1 142 ? -11.906 8.555 -0.811 1 94.25 142 TYR B O 1
ATOM 3057 N N . ARG B 1 143 ? -12.93 10.484 -0.88 1 94.62 143 ARG B N 1
ATOM 3058 C CA . ARG B 1 143 ? -14.156 9.961 -1.471 1 94.62 143 ARG B CA 1
ATOM 3059 C C . ARG B 1 143 ? -13.883 9.289 -2.812 1 94.62 143 ARG B C 1
ATOM 3061 O O . ARG B 1 143 ? -14.367 8.195 -3.078 1 94.62 143 ARG B O 1
ATOM 3068 N N . LYS B 1 144 ? -13.133 9.938 -3.58 1 94.25 144 LYS B N 1
ATOM 3069 C CA . LYS B 1 144 ? -12.781 9.375 -4.879 1 94.25 144 LYS B CA 1
ATOM 3070 C C . LYS B 1 144 ? -11.984 8.086 -4.715 1 94.25 144 LYS B C 1
ATOM 3072 O O . LYS B 1 144 ? -12.211 7.109 -5.438 1 94.25 144 LYS B O 1
ATOM 3077 N N . MET B 1 145 ? -11.102 8.109 -3.789 1 93.5 145 MET B N 1
ATOM 3078 C CA . MET B 1 145 ? -10.258 6.949 -3.555 1 93.5 145 MET B CA 1
ATOM 3079 C C . MET B 1 145 ? -11.078 5.773 -3.039 1 93.5 145 MET B C 1
ATOM 3081 O O . MET B 1 145 ? -10.867 4.629 -3.451 1 93.5 145 MET B O 1
ATOM 3085 N N . VAL B 1 146 ? -11.953 6.047 -2.135 1 96.19 146 VAL B N 1
ATOM 3086 C CA . VAL B 1 146 ? -12.727 4.945 -1.564 1 96.19 146 VAL B CA 1
ATOM 3087 C C . VAL B 1 146 ? -13.68 4.383 -2.615 1 96.19 146 VAL B C 1
ATOM 3089 O O . VAL B 1 146 ? -13.93 3.176 -2.646 1 96.19 146 VAL B O 1
ATOM 3092 N N . GLU B 1 147 ? -14.188 5.191 -3.439 1 96.06 147 GLU B N 1
ATOM 3093 C CA . GLU B 1 147 ? -15.008 4.719 -4.555 1 96.06 147 GLU B CA 1
ATOM 3094 C C . GLU B 1 147 ? -14.219 3.762 -5.445 1 96.06 147 GLU B C 1
ATOM 3096 O O . GLU B 1 147 ? -14.727 2.703 -5.824 1 96.06 147 GLU B O 1
ATOM 3101 N N . SER B 1 148 ? -13.07 4.168 -5.777 1 95.44 148 SER B N 1
ATOM 3102 C CA . SER B 1 148 ? -12.203 3.295 -6.555 1 95.44 148 SER B CA 1
ATOM 3103 C C . SER B 1 148 ? -11.977 1.965 -5.844 1 95.44 148 SER B C 1
ATOM 3105 O O . SER B 1 148 ? -11.969 0.908 -6.477 1 95.44 148 SER B O 1
ATOM 3107 N N . THR B 1 149 ? -11.789 2.059 -4.539 1 97 149 THR B N 1
ATOM 3108 C CA . THR B 1 149 ? -11.594 0.85 -3.744 1 97 149 THR B CA 1
ATOM 3109 C C . THR B 1 149 ? -12.812 -0.067 -3.854 1 97 149 THR B C 1
ATOM 3111 O O . THR B 1 149 ? -12.664 -1.285 -3.977 1 97 149 THR B O 1
ATOM 3114 N N . HIS B 1 150 ? -13.992 0.49 -3.85 1 97.75 150 HIS B N 1
ATOM 3115 C CA . HIS B 1 150 ? -15.219 -0.289 -3.971 1 97.75 150 HIS B CA 1
ATOM 3116 C C . HIS B 1 150 ? -15.25 -1.057 -5.289 1 97.75 150 HIS B C 1
ATOM 3118 O O . HIS B 1 150 ? -15.547 -2.254 -5.305 1 97.75 150 HIS B O 1
ATOM 3124 N N . TYR B 1 151 ? -14.891 -0.443 -6.332 1 96.56 151 TYR B N 1
ATOM 3125 C CA . TYR B 1 151 ? -14.977 -1.064 -7.648 1 96.56 151 TYR B CA 1
ATOM 3126 C C . TYR B 1 151 ? -13.961 -2.188 -7.793 1 96.56 151 TYR B C 1
ATOM 3128 O O . TYR B 1 151 ? -14.289 -3.275 -8.273 1 96.56 151 TYR B O 1
ATOM 3136 N N . VAL B 1 152 ? -12.781 -1.943 -7.402 1 97.62 152 VAL B N 1
ATOM 3137 C CA . VAL B 1 152 ? -11.742 -2.959 -7.523 1 97.62 152 VAL B CA 1
ATOM 3138 C C . VAL B 1 152 ? -12.055 -4.133 -6.598 1 97.62 152 VAL B C 1
ATOM 3140 O O . VAL B 1 152 ? -11.828 -5.289 -6.953 1 97.62 152 VAL B O 1
ATOM 3143 N N . PHE B 1 153 ? -12.602 -3.84 -5.453 1 98.38 153 PHE B N 1
ATOM 3144 C CA . PHE B 1 153 ? -12.945 -4.875 -4.488 1 98.38 153 PHE B CA 1
ATOM 3145 C C . PHE B 1 153 ? -14.039 -5.785 -5.035 1 98.38 153 PHE B C 1
ATOM 3147 O O . PHE B 1 153 ? -13.938 -7.008 -4.945 1 98.38 153 PHE B O 1
ATOM 3154 N N . ILE B 1 154 ? -15.016 -5.176 -5.598 1 98.12 154 ILE B N 1
ATOM 3155 C CA . ILE B 1 154 ? -16.141 -5.945 -6.133 1 98.12 154 ILE B CA 1
ATOM 3156 C C . ILE B 1 154 ? -15.664 -6.812 -7.293 1 98.12 154 ILE B C 1
ATOM 3158 O O . ILE B 1 154 ? -16.047 -7.98 -7.402 1 98.12 154 ILE B O 1
ATOM 3162 N N . ALA B 1 155 ? -14.859 -6.234 -8.125 1 98.12 155 ALA B N 1
ATOM 3163 C CA . ALA B 1 155 ? -14.289 -7.012 -9.227 1 98.12 155 ALA B CA 1
ATOM 3164 C C . ALA B 1 155 ? -13.453 -8.18 -8.695 1 98.12 155 ALA B C 1
ATOM 3166 O O . ALA B 1 155 ? -13.547 -9.297 -9.211 1 98.12 155 ALA B O 1
ATOM 3167 N N . MET B 1 156 ? -12.68 -7.867 -7.695 1 98.56 156 MET B N 1
ATOM 3168 C CA . MET B 1 156 ? -11.844 -8.898 -7.082 1 98.56 156 MET B CA 1
ATOM 3169 C C . MET B 1 156 ? -12.703 -10 -6.477 1 98.56 156 MET B C 1
ATOM 3171 O O . MET B 1 156 ? -12.414 -11.188 -6.656 1 98.56 156 MET B O 1
ATOM 3175 N N . LEU B 1 157 ? -13.781 -9.625 -5.789 1 98.44 157 LEU B N 1
ATOM 3176 C CA . LEU B 1 157 ? -14.664 -10.594 -5.145 1 98.44 157 LEU B CA 1
ATOM 3177 C C . LEU B 1 157 ? -15.352 -11.469 -6.184 1 98.44 157 LEU B C 1
ATOM 3179 O O . LEU B 1 157 ? -15.469 -12.688 -5.996 1 98.44 157 LEU B O 1
ATOM 3183 N N . ALA B 1 158 ? -15.758 -10.883 -7.254 1 98.38 158 ALA B N 1
ATOM 3184 C CA . ALA B 1 158 ? -16.406 -11.625 -8.336 1 98.38 158 ALA B CA 1
ATOM 3185 C C . ALA B 1 158 ? -15.453 -12.672 -8.914 1 98.38 158 ALA B C 1
ATOM 3187 O O . ALA B 1 158 ? -15.852 -13.812 -9.148 1 98.38 158 ALA B O 1
ATOM 3188 N N . LEU B 1 159 ? -14.242 -12.266 -9.125 1 98.38 159 LEU B N 1
ATOM 3189 C CA . LEU B 1 159 ? -13.258 -13.203 -9.664 1 98.38 159 LEU B CA 1
ATOM 3190 C C . LEU B 1 159 ? -12.945 -14.305 -8.656 1 98.38 159 LEU B C 1
ATOM 3192 O O . LEU B 1 159 ? -12.688 -15.445 -9.039 1 98.38 159 LEU B O 1
ATOM 3196 N N . ASN B 1 160 ? -12.992 -13.914 -7.43 1 98.62 160 ASN B N 1
ATOM 3197 C CA . ASN B 1 160 ? -12.766 -14.914 -6.387 1 98.62 160 ASN B CA 1
ATOM 3198 C C . ASN B 1 160 ? -13.852 -15.977 -6.379 1 98.62 160 ASN B C 1
ATOM 3200 O O . ASN B 1 160 ? -13.562 -17.172 -6.273 1 98.62 160 ASN B O 1
ATOM 3204 N N . VAL B 1 161 ? -15.062 -15.594 -6.52 1 98.19 161 VAL B N 1
ATOM 3205 C CA . VAL B 1 161 ? -16.172 -16.531 -6.602 1 98.19 161 VAL B CA 1
ATOM 3206 C C . VAL B 1 161 ? -16.016 -17.406 -7.844 1 98.19 161 VAL B C 1
ATOM 3208 O O . VAL B 1 161 ? -16.188 -18.625 -7.781 1 98.19 161 VAL B O 1
ATOM 3211 N N . LEU B 1 162 ? -15.672 -16.75 -8.93 1 97.88 162 LEU B N 1
ATOM 3212 C CA . LEU B 1 162 ? -15.461 -17.484 -10.172 1 97.88 162 LEU B CA 1
ATOM 3213 C C . LEU B 1 162 ? -14.352 -18.516 -10.008 1 97.88 162 LEU B C 1
ATOM 3215 O O . LEU B 1 162 ? -14.438 -19.625 -10.539 1 97.88 162 LEU B O 1
ATOM 3219 N N . GLU B 1 163 ? -13.383 -18.094 -9.312 1 97.56 163 GLU B N 1
ATOM 3220 C CA . GLU B 1 163 ? -12.266 -19 -9.047 1 97.56 163 GLU B CA 1
ATOM 3221 C C . GLU B 1 163 ? -12.703 -20.203 -8.234 1 97.56 163 GLU B C 1
ATOM 3223 O O . GLU B 1 163 ? -12.25 -21.328 -8.477 1 97.56 163 GLU B O 1
ATOM 3228 N N . CYS B 1 164 ? -13.547 -20.016 -7.309 1 96.88 164 CYS B N 1
ATOM 3229 C CA . CYS B 1 164 ? -14.07 -21.125 -6.516 1 96.88 164 CYS B CA 1
ATOM 3230 C C . CYS B 1 164 ? -14.828 -22.109 -7.395 1 96.88 164 CYS B C 1
ATOM 3232 O O . CYS B 1 164 ? -14.617 -23.328 -7.301 1 96.88 164 CYS B O 1
ATOM 3234 N N . ILE B 1 165 ? -15.617 -21.672 -8.273 1 96.56 165 ILE B N 1
ATOM 3235 C CA . ILE B 1 165 ? -16.422 -22.5 -9.164 1 96.56 165 ILE B CA 1
ATOM 3236 C C . ILE B 1 165 ? -15.5 -23.266 -10.125 1 96.56 165 ILE B C 1
ATOM 3238 O O . ILE B 1 165 ? -15.609 -24.484 -10.273 1 96.56 165 ILE B O 1
ATOM 3242 N N . ALA B 1 166 ? -14.594 -22.484 -10.695 1 95.81 166 ALA B N 1
ATOM 3243 C CA . ALA B 1 166 ? -13.648 -23.094 -11.633 1 95.81 166 ALA B CA 1
ATOM 3244 C C . ALA B 1 166 ? -12.766 -24.109 -10.922 1 95.81 166 ALA B C 1
ATOM 3246 O O . ALA B 1 166 ? -12.398 -25.125 -11.516 1 95.81 166 ALA B O 1
ATOM 3247 N N . GLY B 1 167 ? -12.438 -23.812 -9.672 1 93.56 167 GLY B N 1
ATOM 3248 C CA . GLY B 1 167 ? -11.609 -24.734 -8.898 1 93.56 167 GLY B CA 1
ATOM 3249 C C . GLY B 1 167 ? -12.273 -26.078 -8.641 1 93.56 167 GLY B C 1
ATOM 3250 O O . GLY B 1 167 ? -11.625 -27.109 -8.688 1 93.56 167 GLY B O 1
ATOM 3251 N N . ILE B 1 168 ? -13.508 -26.047 -8.422 1 93.19 168 ILE B N 1
ATOM 3252 C CA . ILE B 1 168 ? -14.258 -27.281 -8.211 1 93.19 168 ILE B CA 1
ATOM 3253 C C . ILE B 1 168 ? -14.305 -28.078 -9.516 1 93.19 168 ILE B C 1
ATOM 3255 O O . ILE B 1 168 ? -14.148 -29.312 -9.508 1 93.19 168 ILE B O 1
ATOM 3259 N N . LEU B 1 169 ? -14.383 -27.391 -10.609 1 91.62 169 LEU B N 1
ATOM 3260 C CA . LEU B 1 169 ? -14.461 -28.047 -11.914 1 91.62 169 LEU B CA 1
ATOM 3261 C C . LEU B 1 169 ? -13.094 -28.562 -12.352 1 91.62 169 LEU B C 1
ATOM 3263 O O . LEU B 1 169 ? -13 -29.375 -13.266 1 91.62 169 LEU B O 1
ATOM 3267 N N . ALA B 1 170 ? -12.094 -28.094 -11.734 1 90.25 170 ALA B N 1
ATOM 3268 C CA . ALA B 1 170 ? -10.734 -28.453 -12.117 1 90.25 170 ALA B CA 1
ATOM 3269 C C . ALA B 1 170 ? -10.477 -29.938 -11.875 1 90.25 170 ALA B C 1
ATOM 3271 O O . ALA B 1 170 ? -9.516 -30.5 -12.406 1 90.25 170 ALA B O 1
ATOM 3272 N N . VAL B 1 171 ? -11.367 -30.609 -11.133 1 85.62 171 VAL B N 1
ATOM 3273 C CA . VAL B 1 171 ? -11.25 -32.031 -10.914 1 85.62 171 VAL B CA 1
ATOM 3274 C C . VAL B 1 171 ? -11.461 -32.781 -12.234 1 85.62 171 VAL B C 1
ATOM 3276 O O . VAL B 1 171 ? -10.977 -33.906 -12.406 1 85.62 171 VAL B O 1
ATOM 3279 N N . LYS B 1 172 ? -12.031 -32.156 -13.141 1 86 172 LYS B N 1
ATOM 3280 C CA . LYS B 1 172 ? -12.406 -32.812 -14.391 1 86 172 LYS B CA 1
ATOM 3281 C C . LYS B 1 172 ? -11.195 -32.938 -15.312 1 86 172 LYS B C 1
ATOM 3283 O O . LYS B 1 172 ? -11.195 -33.781 -16.203 1 86 172 LYS B O 1
ATOM 3288 N N . GLY B 1 173 ? -10.234 -32.062 -15.156 1 85.56 173 GLY B N 1
ATOM 3289 C CA . GLY B 1 173 ? -9.078 -32.219 -16.016 1 85.56 173 GLY B CA 1
ATOM 3290 C C . GLY B 1 173 ? -8.133 -31.031 -16 1 85.56 173 GLY B C 1
ATOM 3291 O O . GLY B 1 173 ? -8.344 -30.078 -15.242 1 85.56 173 GLY B O 1
ATOM 3292 N N . ARG B 1 174 ? -7.156 -31.172 -16.875 1 82.81 174 ARG B N 1
ATOM 3293 C CA . ARG B 1 174 ? -6.059 -30.219 -16.891 1 82.81 174 ARG B CA 1
ATOM 3294 C C . ARG B 1 174 ? -6.504 -28.891 -17.516 1 82.81 174 ARG B C 1
ATOM 3296 O O . ARG B 1 174 ? -6.039 -27.828 -17.109 1 82.81 174 ARG B O 1
ATOM 3303 N N . LEU B 1 175 ? -7.344 -29.062 -18.5 1 85.19 175 LEU B N 1
ATOM 3304 C CA . LEU B 1 175 ? -7.812 -27.844 -19.141 1 85.19 175 LEU B CA 1
ATOM 3305 C C . LEU B 1 175 ? -8.539 -26.938 -18.156 1 85.19 175 LEU B C 1
ATOM 3307 O O . LEU B 1 175 ? -8.383 -25.719 -18.188 1 85.19 175 LEU B O 1
ATOM 3311 N N . TYR B 1 176 ? -9.305 -27.578 -17.328 1 88.69 176 TYR B N 1
ATOM 3312 C CA . TYR B 1 176 ? -10.031 -26.828 -16.312 1 88.69 176 TYR B CA 1
ATOM 3313 C C . TYR B 1 176 ? -9.062 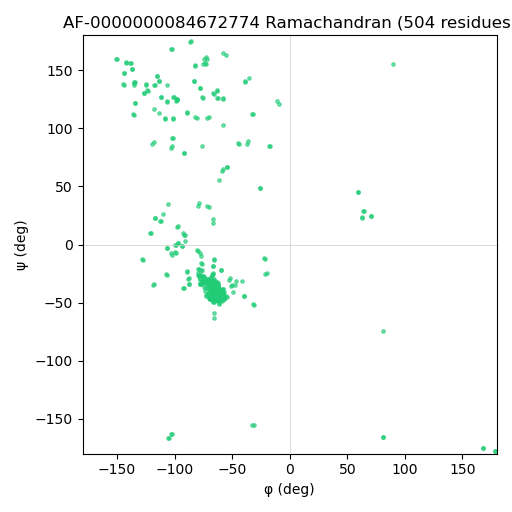-26.234 -15.289 1 88.69 176 TYR B C 1
ATOM 3315 O O . TYR B 1 176 ? -9.273 -25.125 -14.805 1 88.69 176 TYR B O 1
ATOM 3323 N N . SER B 1 177 ? -8.039 -26.938 -15.031 1 88.81 177 SER B N 1
ATOM 3324 C CA . SER B 1 177 ? -7.027 -26.422 -14.117 1 88.81 177 SER B CA 1
ATOM 3325 C C . SER B 1 177 ? -6.297 -25.234 -14.711 1 88.81 177 SER B C 1
ATOM 3327 O O . SER B 1 177 ? -5.934 -24.297 -14 1 88.81 177 SER B O 1
ATOM 3329 N N . LEU B 1 178 ? -6.074 -25.328 -15.961 1 89.5 178 LEU B N 1
ATOM 3330 C CA . LEU B 1 178 ? -5.43 -24.203 -16.641 1 89.5 178 LEU B CA 1
ATOM 3331 C C . LEU B 1 178 ? -6.297 -22.953 -16.578 1 89.5 178 LEU B C 1
ATOM 3333 O O . LEU B 1 178 ? -5.797 -21.859 -16.312 1 89.5 178 LEU B O 1
ATOM 3337 N N . CYS B 1 179 ? -7.547 -23.141 -16.844 1 93.25 179 CYS B N 1
ATOM 3338 C CA . CYS B 1 179 ? -8.484 -22.031 -16.766 1 93.25 179 CYS B CA 1
ATOM 3339 C C . CYS B 1 179 ? -8.508 -21.438 -15.352 1 93.25 179 CYS B C 1
ATOM 3341 O O . CYS B 1 179 ? -8.508 -20.219 -15.18 1 93.25 179 CYS B O 1
ATOM 3343 N N . THR B 1 180 ? -8.5 -22.281 -14.359 1 94.75 180 THR B N 1
ATOM 3344 C CA . THR B 1 180 ? -8.516 -21.828 -12.969 1 94.75 180 THR B CA 1
ATOM 3345 C C . THR B 1 180 ? -7.246 -21.047 -12.633 1 94.75 180 THR B C 1
ATOM 3347 O O . THR B 1 180 ? -7.293 -20.062 -11.914 1 94.75 180 THR B O 1
ATOM 3350 N N . THR B 1 181 ? -6.191 -21.484 -13.164 1 92.94 181 THR B N 1
ATOM 3351 C CA . THR B 1 181 ? -4.918 -20.812 -12.914 1 92.94 181 THR B CA 1
ATOM 3352 C C . THR B 1 181 ? -4.949 -19.391 -13.438 1 92.94 181 THR B C 1
ATOM 3354 O O . THR B 1 181 ? -4.492 -18.469 -12.766 1 92.94 181 THR B O 1
ATOM 3357 N N . ILE B 1 182 ? -5.48 -19.141 -14.594 1 93.5 182 ILE B N 1
ATOM 3358 C CA . ILE B 1 182 ? -5.574 -17.812 -15.188 1 93.5 182 ILE B CA 1
ATOM 3359 C C . ILE B 1 182 ? -6.488 -16.938 -14.336 1 93.5 182 ILE B C 1
ATOM 3361 O O . ILE B 1 182 ? -6.141 -15.797 -14.023 1 93.5 182 ILE B O 1
ATOM 3365 N N . ILE B 1 183 ? -7.605 -17.453 -13.938 1 97.06 183 ILE B N 1
ATOM 3366 C CA . ILE B 1 183 ? -8.547 -16.703 -13.109 1 97.06 183 ILE B CA 1
ATOM 3367 C C . ILE B 1 183 ? -7.898 -16.359 -11.773 1 97.06 183 ILE B C 1
ATOM 3369 O O . ILE B 1 183 ? -8.031 -15.242 -11.281 1 97.06 183 ILE B O 1
ATOM 3373 N N . ALA B 1 184 ? -7.215 -17.312 -11.227 1 96.31 184 ALA B N 1
ATOM 3374 C CA . ALA B 1 184 ? -6.551 -17.109 -9.938 1 96.31 184 ALA B CA 1
ATOM 3375 C C . ALA B 1 184 ? -5.492 -16.016 -10.031 1 96.31 184 ALA B C 1
ATOM 3377 O O . ALA B 1 184 ? -5.344 -15.211 -9.109 1 96.31 184 ALA B O 1
ATOM 3378 N N . PHE B 1 185 ? -4.789 -16.047 -11.117 1 93.56 185 PHE B N 1
ATOM 3379 C CA . PHE B 1 185 ? -3.76 -15.039 -11.312 1 93.56 185 PHE B CA 1
ATOM 3380 C C . PHE B 1 185 ? -4.379 -13.648 -11.383 1 93.56 185 PHE B C 1
ATOM 3382 O O . PHE B 1 185 ? -3.902 -12.719 -10.727 1 93.56 185 PHE B O 1
ATOM 3389 N N . LEU B 1 186 ? -5.379 -13.453 -12.133 1 95.94 186 LEU B N 1
ATOM 3390 C CA . LEU B 1 186 ? -6.066 -12.172 -12.273 1 95.94 186 LEU B CA 1
ATOM 3391 C C . LEU B 1 186 ? -6.684 -11.742 -10.945 1 95.94 186 LEU B C 1
ATOM 3393 O O . LEU B 1 186 ? -6.625 -10.562 -10.578 1 95.94 186 LEU B O 1
ATOM 3397 N N . GLN B 1 187 ? -7.289 -12.688 -10.297 1 97.88 187 GLN B N 1
ATOM 3398 C CA . GLN B 1 187 ? -7.871 -12.414 -8.984 1 97.88 187 GLN B CA 1
ATOM 3399 C C . GLN B 1 187 ? -6.809 -11.93 -8.008 1 97.88 187 GLN B C 1
ATOM 3401 O O . GLN B 1 187 ? -7.051 -11 -7.223 1 97.88 187 GLN B O 1
ATOM 3406 N N . THR B 1 188 ? -5.645 -12.484 -8.023 1 96.44 188 THR B N 1
ATOM 3407 C CA . THR B 1 188 ? -4.551 -12.102 -7.137 1 96.44 188 THR B CA 1
ATOM 3408 C C . THR B 1 188 ? -4.09 -10.68 -7.426 1 96.44 188 THR B C 1
ATOM 3410 O O . THR B 1 188 ? -3.854 -9.898 -6.5 1 96.44 188 THR B O 1
ATOM 3413 N N . MET B 1 189 ? -4 -10.336 -8.656 1 95.88 189 MET B N 1
ATOM 3414 C CA . MET B 1 189 ? -3.615 -8.977 -9.023 1 95.88 189 MET B CA 1
ATOM 3415 C C . MET B 1 189 ? -4.629 -7.965 -8.5 1 95.88 189 MET B C 1
ATOM 3417 O O . MET B 1 189 ? -4.25 -6.922 -7.961 1 95.88 189 MET B O 1
ATOM 3421 N N . LEU B 1 190 ? -5.836 -8.305 -8.641 1 97.5 190 LEU B N 1
ATOM 3422 C CA . LEU B 1 190 ? -6.879 -7.41 -8.156 1 97.5 190 LEU B CA 1
ATOM 3423 C C . LEU B 1 190 ? -6.887 -7.359 -6.633 1 97.5 190 LEU B C 1
ATOM 3425 O O . LEU B 1 190 ? -7.18 -6.316 -6.043 1 97.5 190 LEU B O 1
ATOM 3429 N N . ALA B 1 191 ? -6.598 -8.492 -6.012 1 98 191 ALA B N 1
ATOM 3430 C CA . ALA B 1 191 ? -6.539 -8.523 -4.555 1 98 191 ALA B CA 1
ATOM 3431 C C . ALA B 1 191 ? -5.418 -7.633 -4.027 1 98 191 ALA B C 1
ATOM 3433 O O . ALA B 1 191 ? -5.621 -6.867 -3.082 1 98 191 ALA B O 1
ATOM 3434 N N . ILE B 1 192 ? -4.277 -7.688 -4.633 1 96.88 192 ILE B N 1
ATOM 3435 C CA . ILE B 1 192 ? -3.16 -6.832 -4.254 1 96.88 192 ILE B CA 1
ATOM 3436 C C . ILE B 1 192 ? -3.531 -5.367 -4.48 1 96.88 192 ILE B C 1
ATOM 3438 O O . ILE B 1 192 ? -3.301 -4.52 -3.613 1 96.88 192 ILE B O 1
ATOM 3442 N N . THR B 1 193 ? -4.129 -5.129 -5.605 1 95.75 193 THR B N 1
ATOM 3443 C CA . THR B 1 193 ? -4.539 -3.768 -5.93 1 95.75 193 THR B CA 1
ATOM 3444 C C . THR B 1 193 ? -5.547 -3.252 -4.906 1 95.75 193 THR B C 1
ATOM 3446 O O . THR B 1 193 ? -5.441 -2.113 -4.441 1 95.75 193 THR B O 1
ATOM 3449 N N . THR B 1 194 ? -6.5 -4.098 -4.582 1 97.69 194 THR B N 1
ATOM 3450 C CA . THR B 1 194 ? -7.508 -3.721 -3.598 1 97.69 194 THR B CA 1
ATOM 3451 C C . THR B 1 194 ? -6.855 -3.377 -2.262 1 97.69 194 THR B C 1
ATOM 3453 O O . THR B 1 194 ? -7.18 -2.357 -1.649 1 97.69 194 THR B O 1
ATOM 3456 N N . ALA B 1 195 ? -5.941 -4.18 -1.828 1 97.69 195 ALA B N 1
ATOM 3457 C CA . ALA B 1 195 ? -5.281 -3.971 -0.542 1 97.69 195 ALA B CA 1
ATOM 3458 C C . ALA B 1 195 ? -4.469 -2.68 -0.545 1 97.69 195 ALA B C 1
ATOM 3460 O O . ALA B 1 195 ? -4.52 -1.905 0.413 1 97.69 195 ALA B O 1
ATOM 3461 N N . VAL B 1 196 ? -3.801 -2.406 -1.593 1 94.44 196 VAL B N 1
ATOM 3462 C CA . VAL B 1 196 ? -2.955 -1.224 -1.704 1 94.44 196 VAL B CA 1
ATOM 3463 C C . VAL B 1 196 ? -3.824 0.031 -1.757 1 94.44 196 VAL B C 1
ATOM 3465 O O . VAL B 1 196 ? -3.578 0.995 -1.028 1 94.44 196 VAL B O 1
ATOM 3468 N N . VAL B 1 197 ? -4.812 0.013 -2.551 1 95.19 197 VAL B N 1
ATOM 3469 C CA . VAL B 1 197 ? -5.68 1.181 -2.68 1 95.19 197 VAL B CA 1
ATOM 3470 C C . VAL B 1 197 ? -6.422 1.424 -1.367 1 95.19 197 VAL B C 1
ATOM 3472 O O . VAL B 1 197 ? -6.613 2.57 -0.959 1 95.19 197 VAL B O 1
ATOM 3475 N N . ALA B 1 198 ? -6.867 0.354 -0.75 1 97 198 ALA B N 1
ATOM 3476 C CA . ALA B 1 198 ? -7.516 0.51 0.55 1 97 198 ALA B CA 1
ATOM 3477 C C . ALA B 1 198 ? -6.57 1.149 1.562 1 97 198 ALA B C 1
ATOM 3479 O O . ALA B 1 198 ? -6.965 2.041 2.316 1 97 198 ALA B O 1
ATOM 3480 N N . MET B 1 199 ? -5.367 0.683 1.55 1 95.19 199 MET B N 1
ATOM 3481 C CA . MET B 1 199 ? -4.379 1.254 2.465 1 95.19 199 MET B CA 1
ATOM 3482 C C . MET B 1 199 ? -4.184 2.742 2.193 1 95.19 199 MET B C 1
ATOM 3484 O O . MET B 1 199 ? -4.215 3.555 3.117 1 95.19 199 MET B O 1
ATOM 3488 N N . ILE B 1 200 ? -4.02 3.084 0.951 1 91.38 200 ILE B N 1
ATOM 3489 C CA . ILE B 1 200 ? -3.844 4.484 0.582 1 91.38 200 ILE B CA 1
ATOM 3490 C C . ILE B 1 200 ? -5.062 5.293 1.024 1 91.38 200 ILE B C 1
ATOM 3492 O O . ILE B 1 200 ? -4.918 6.375 1.597 1 91.38 200 ILE B O 1
ATOM 3496 N N . THR B 1 201 ? -6.191 4.773 0.796 1 94 201 THR B N 1
ATOM 3497 C CA . THR B 1 201 ? -7.449 5.445 1.101 1 94 201 THR B CA 1
ATOM 3498 C C . THR B 1 201 ? -7.523 5.809 2.58 1 94 201 THR B C 1
ATOM 3500 O O . THR B 1 201 ? -7.785 6.961 2.93 1 94 201 THR B O 1
ATOM 3503 N N . TYR B 1 202 ? -7.199 4.891 3.426 1 95.88 202 TYR B N 1
ATOM 3504 C CA . TYR B 1 202 ? -7.457 5.137 4.84 1 95.88 202 TYR B CA 1
ATOM 3505 C C . TYR B 1 202 ? -6.266 5.824 5.5 1 95.88 202 TYR B C 1
ATOM 3507 O O . TYR B 1 202 ? -6.426 6.543 6.488 1 95.88 202 TYR B O 1
ATOM 3515 N N . ILE B 1 203 ? -5.117 5.676 4.945 1 90.31 203 ILE B N 1
ATOM 3516 C CA . ILE B 1 203 ? -3.994 6.477 5.414 1 90.31 203 ILE B CA 1
ATOM 3517 C C . ILE B 1 203 ? -4.211 7.941 5.035 1 90.31 203 ILE B C 1
ATOM 3519 O O . ILE B 1 203 ? -3.906 8.844 5.82 1 90.31 203 ILE B O 1
ATOM 3523 N N . MET B 1 204 ? -4.75 8.125 3.83 1 88.44 204 MET B N 1
ATOM 3524 C CA . MET B 1 204 ? -5.094 9.492 3.43 1 88.44 204 MET B CA 1
ATOM 3525 C C . MET B 1 204 ? -6.16 10.07 4.348 1 88.44 204 MET B C 1
ATOM 3527 O O . MET B 1 204 ? -6.09 11.242 4.727 1 88.44 204 MET B O 1
ATOM 3531 N N . LEU B 1 205 ? -7.152 9.32 4.641 1 93.12 205 LEU B N 1
ATOM 3532 C CA . LEU B 1 205 ? -8.18 9.789 5.566 1 93.12 205 LEU B CA 1
ATOM 3533 C C . LEU B 1 205 ? -7.562 10.18 6.906 1 93.12 205 LEU B C 1
ATOM 3535 O O . LEU B 1 205 ? -7.906 11.227 7.469 1 93.12 205 LEU B O 1
ATOM 3539 N N . LYS B 1 206 ? -6.703 9.391 7.41 1 92.31 206 LYS B N 1
ATOM 3540 C CA . LYS B 1 206 ? -6.012 9.711 8.656 1 92.31 206 LYS B CA 1
ATOM 3541 C C . LYS B 1 206 ? -5.254 11.031 8.539 1 92.31 206 LYS B C 1
ATOM 3543 O O . LYS B 1 206 ? -5.215 11.812 9.484 1 92.31 206 LYS B O 1
ATOM 3548 N N . GLY B 1 207 ? -4.672 11.273 7.422 1 87.31 207 GLY B N 1
ATOM 3549 C CA . GLY B 1 207 ? -3.984 12.531 7.184 1 87.31 207 GLY B CA 1
ATOM 3550 C C . GLY B 1 207 ? -4.898 13.742 7.281 1 87.31 207 GLY B C 1
ATOM 3551 O O . GLY B 1 207 ? -4.523 14.766 7.855 1 87.31 207 GLY B O 1
ATOM 3552 N N . VAL B 1 208 ? -6.035 13.617 6.723 1 88.81 208 VAL B N 1
ATOM 3553 C CA . VAL B 1 208 ? -7.008 14.695 6.785 1 88.81 208 VAL B CA 1
ATOM 3554 C C . VAL B 1 208 ? -7.414 14.953 8.234 1 88.81 208 VAL B C 1
ATOM 3556 O O . VAL B 1 208 ? -7.48 16.109 8.672 1 88.81 208 VAL B O 1
ATOM 3559 N N . PHE B 1 209 ? -7.676 13.938 9.016 1 90.88 209 PHE B N 1
ATOM 3560 C CA . PHE B 1 209 ? -8.086 14.07 10.406 1 90.88 209 PHE B CA 1
ATOM 3561 C C . PHE B 1 209 ? -6.977 14.703 11.242 1 90.88 209 PHE B C 1
ATOM 3563 O O . PHE B 1 209 ? -7.238 15.586 12.062 1 90.88 209 PHE B O 1
ATOM 3570 N N . GLU B 1 210 ? -5.82 14.344 10.953 1 85.69 210 GLU B N 1
ATOM 3571 C CA . GLU B 1 210 ? -4.684 14.852 11.703 1 85.69 210 GLU B CA 1
ATOM 3572 C C . GLU B 1 210 ? -4.387 16.297 11.336 1 85.69 210 GLU B C 1
ATOM 3574 O O . GLU B 1 210 ? -3.955 17.094 12.188 1 85.69 210 GLU B O 1
ATOM 3579 N N . SER B 1 211 ? -4.652 16.688 10.133 1 83.88 211 SER B N 1
ATOM 3580 C CA . SER B 1 211 ? -4.281 18.031 9.664 1 83.88 211 SER B CA 1
ATOM 3581 C C . SER B 1 211 ? -5.379 19.047 9.969 1 83.88 211 SER B C 1
ATOM 3583 O O . SER B 1 211 ? -5.094 20.203 10.242 1 83.88 211 SER B O 1
ATOM 3585 N N . VAL B 1 212 ? -6.617 18.547 9.992 1 84.75 212 VAL B N 1
ATOM 3586 C CA . VAL B 1 212 ? -7.699 19.516 10.047 1 84.75 212 VAL B CA 1
ATOM 3587 C C . VAL B 1 212 ? -8.508 19.328 11.328 1 84.75 212 VAL B C 1
ATOM 3589 O O . VAL B 1 212 ? -8.938 20.297 11.953 1 84.75 212 VAL B O 1
ATOM 3592 N N . LEU B 1 213 ? -8.664 18.188 11.789 1 86.88 213 LEU B N 1
ATOM 3593 C CA . LEU B 1 213 ? -9.641 17.938 12.844 1 86.88 213 LEU B CA 1
ATOM 3594 C C . LEU B 1 213 ? -8.961 17.797 14.195 1 86.88 213 LEU B C 1
ATOM 3596 O O . LEU B 1 213 ? -9.617 17.828 15.234 1 86.88 213 LEU B O 1
ATOM 3600 N N . ARG B 1 214 ? -7.719 17.734 14.195 1 82.94 214 ARG B N 1
ATOM 3601 C CA . ARG B 1 214 ? -6.992 17.578 15.445 1 82.94 214 ARG B CA 1
ATOM 3602 C C . ARG B 1 214 ? -7.219 18.766 16.375 1 82.94 214 ARG B C 1
ATOM 3604 O O . ARG B 1 214 ? -7.383 18.594 17.594 1 82.94 214 ARG B O 1
ATOM 3611 N N . PRO B 1 215 ? -7.238 19.953 15.844 1 76.38 215 PRO B N 1
ATOM 3612 C CA . PRO B 1 215 ? -7.504 21.094 16.719 1 76.38 215 PRO B CA 1
ATOM 3613 C C . PRO B 1 215 ? -8.859 21 17.422 1 76.38 215 PRO B C 1
ATOM 3615 O O . PRO B 1 215 ? -9.062 21.625 18.469 1 76.38 215 PRO B O 1
ATOM 3618 N N . TYR B 1 216 ? -9.688 20.266 16.891 1 81.5 216 TYR B N 1
ATOM 3619 C CA . TYR B 1 216 ? -10.992 20.062 17.5 1 81.5 216 TYR B CA 1
ATOM 3620 C C . TYR B 1 216 ? -10.984 18.859 18.422 1 81.5 216 TYR B C 1
ATOM 3622 O O . TYR B 1 216 ? -12.039 18.375 18.844 1 81.5 216 TYR B O 1
ATOM 3630 N N . ASN B 1 217 ? -9.82 18.344 18.641 1 84 217 ASN B N 1
ATOM 3631 C CA . ASN B 1 217 ? -9.594 17.188 19.516 1 84 217 ASN B CA 1
ATOM 3632 C C . ASN B 1 217 ? -10.258 15.93 18.969 1 84 217 ASN B C 1
ATOM 3634 O O . ASN B 1 217 ? -10.797 15.133 19.734 1 84 217 ASN B O 1
ATOM 3638 N N . VAL B 1 218 ? -10.391 15.859 17.734 1 88.44 218 VAL B N 1
ATOM 3639 C CA . VAL B 1 218 ? -10.859 14.648 17.047 1 88.44 218 VAL B CA 1
ATOM 3640 C C . VAL B 1 218 ? -9.664 13.867 16.516 1 88.44 218 VAL B C 1
ATOM 3642 O O . VAL B 1 218 ? -8.836 14.414 15.781 1 88.44 218 VAL B O 1
ATOM 3645 N N . GLU B 1 219 ? -9.602 12.617 16.906 1 89.88 219 GLU B N 1
ATOM 3646 C CA . GLU B 1 219 ? -8.469 11.797 16.484 1 89.88 219 GLU B CA 1
ATOM 3647 C C . GLU B 1 219 ? -8.922 10.625 15.625 1 89.88 219 GLU B C 1
ATOM 3649 O O . GLU B 1 219 ? -9.961 10.016 15.891 1 89.88 219 GLU B O 1
ATOM 3654 N N . GLY B 1 220 ? -8.188 10.406 14.602 1 92.88 220 GLY B N 1
ATOM 3655 C CA . GLY B 1 220 ? -8.398 9.25 13.75 1 92.88 220 GLY B CA 1
ATOM 3656 C C . GLY B 1 220 ? -7.258 8.258 13.797 1 92.88 220 GLY B C 1
ATOM 3657 O O . GLY B 1 220 ? -6.09 8.648 13.867 1 92.88 220 GLY B O 1
ATOM 3658 N N . SER B 1 221 ? -7.641 6.914 13.781 1 93.06 221 SER B N 1
ATOM 3659 C CA . SER B 1 221 ? -6.629 5.863 13.82 1 93.06 221 SER B CA 1
ATOM 3660 C C . SER B 1 221 ? -6.957 4.746 12.828 1 93.06 221 SER B C 1
ATOM 3662 O O . SER B 1 221 ? -8.125 4.5 12.531 1 93.06 221 SER B O 1
ATOM 3664 N N . LEU B 1 222 ? -5.902 4.113 12.359 1 94.38 222 LEU B N 1
ATOM 3665 C CA . LEU B 1 222 ? -6.066 2.984 11.453 1 94.38 222 LEU B CA 1
ATOM 3666 C C . LEU B 1 222 ? -6.332 1.699 12.227 1 94.38 222 LEU B C 1
ATOM 3668 O O . LEU B 1 222 ? -5.758 1.482 13.297 1 94.38 222 LEU B O 1
ATOM 3672 N N . GLY B 1 223 ? -7.215 0.893 11.695 1 94.94 223 GLY B N 1
ATOM 3673 C CA . GLY B 1 223 ? -7.488 -0.412 12.273 1 94.94 223 GLY B CA 1
ATOM 3674 C C . GLY B 1 223 ? -6.594 -1.508 11.727 1 94.94 223 GLY B C 1
ATOM 3675 O O . GLY B 1 223 ? -6.836 -2.023 10.633 1 94.94 223 GLY B O 1
ATOM 3676 N N . LEU B 1 224 ? -5.781 -2.037 12.5 1 92.5 224 LEU B N 1
ATOM 3677 C CA . LEU B 1 224 ? -4.797 -3.02 12.055 1 92.5 224 LEU B CA 1
ATOM 3678 C C . LEU B 1 224 ? -5.445 -4.387 11.867 1 92.5 224 LEU B C 1
ATOM 3680 O O . LEU B 1 224 ? -5.004 -5.176 11.031 1 92.5 224 LEU B O 1
ATOM 3684 N N . SER B 1 225 ? -6.48 -4.609 12.578 1 94.75 225 SER B N 1
ATOM 3685 C CA . SER B 1 225 ? -7.113 -5.926 12.531 1 94.75 225 SER B CA 1
ATOM 3686 C C . SER B 1 225 ? -7.711 -6.203 11.156 1 94.75 225 SER B C 1
ATOM 3688 O O . SER B 1 225 ? -7.445 -7.246 10.555 1 94.75 225 SER B O 1
ATOM 3690 N N . LEU B 1 226 ? -8.461 -5.25 10.695 1 96.31 226 LEU B N 1
ATOM 3691 C CA . LEU B 1 226 ? -9.102 -5.488 9.414 1 96.31 226 LEU B CA 1
ATOM 3692 C C . LEU B 1 226 ? -8.078 -5.465 8.281 1 96.31 226 LEU B C 1
ATOM 3694 O O . LEU B 1 226 ? -8.203 -6.211 7.305 1 96.31 226 LEU B O 1
ATOM 3698 N N . PHE B 1 227 ? -7.043 -4.723 8.391 1 96.62 227 PHE B N 1
ATOM 3699 C CA . PHE B 1 227 ? -5.965 -4.73 7.41 1 96.62 227 PHE B CA 1
ATOM 3700 C C . PHE B 1 227 ? -5.238 -6.07 7.414 1 96.62 227 PHE B C 1
ATOM 3702 O O . PHE B 1 227 ? -4.816 -6.555 6.363 1 96.62 227 PHE B O 1
ATOM 3709 N N . SER B 1 228 ? -5.078 -6.562 8.602 1 95.5 228 SER B N 1
ATOM 3710 C CA . SER B 1 228 ? -4.434 -7.867 8.695 1 95.5 228 SER B CA 1
ATOM 3711 C C . SER B 1 228 ? -5.254 -8.938 7.977 1 95.5 228 SER B C 1
ATOM 3713 O O . SER B 1 228 ? -4.695 -9.805 7.305 1 95.5 228 SER B O 1
ATOM 3715 N N . VAL B 1 229 ? -6.531 -8.836 8.125 1 96.75 229 VAL B N 1
ATOM 3716 C CA . VAL B 1 229 ? -7.414 -9.773 7.441 1 96.75 229 VAL B CA 1
ATOM 3717 C C . VAL B 1 229 ? -7.301 -9.578 5.934 1 96.75 229 VAL B C 1
ATOM 3719 O O . VAL B 1 229 ? -7.234 -10.555 5.18 1 96.75 229 VAL B O 1
ATOM 3722 N N . LEU B 1 230 ? -7.258 -8.367 5.52 1 97.75 230 LEU B N 1
ATOM 3723 C CA . LEU B 1 230 ? -7.145 -8.047 4.102 1 97.75 230 LEU B CA 1
ATOM 3724 C C . LEU B 1 230 ? -5.867 -8.625 3.512 1 97.75 230 LEU B C 1
ATOM 3726 O O . LEU B 1 230 ? -5.91 -9.328 2.496 1 97.75 230 LEU B O 1
ATOM 3730 N N . TRP B 1 231 ? -4.766 -8.5 4.129 1 96.81 231 TRP B N 1
ATOM 3731 C CA . TRP B 1 231 ? -3.482 -8.945 3.6 1 96.81 231 TRP B CA 1
ATOM 3732 C C . TRP B 1 231 ? -3.324 -10.453 3.752 1 96.81 231 TRP B C 1
ATOM 3734 O O . TRP B 1 231 ? -2.611 -11.086 2.975 1 96.81 231 TRP B O 1
ATOM 3744 N N . PHE B 1 232 ? -3.953 -10.945 4.77 1 96.94 232 PHE B N 1
ATOM 3745 C CA . PHE B 1 232 ? -3.992 -12.406 4.848 1 96.94 232 PHE B CA 1
ATOM 3746 C C . PHE B 1 232 ? -4.746 -12.992 3.658 1 96.94 232 PHE B C 1
ATOM 3748 O O . PHE B 1 232 ? -4.324 -14 3.09 1 96.94 232 PHE B O 1
ATOM 3755 N N . GLY B 1 233 ? -5.852 -12.328 3.336 1 98.19 233 GLY B N 1
ATOM 3756 C CA . GLY B 1 233 ? -6.559 -12.742 2.137 1 98.19 233 GLY B 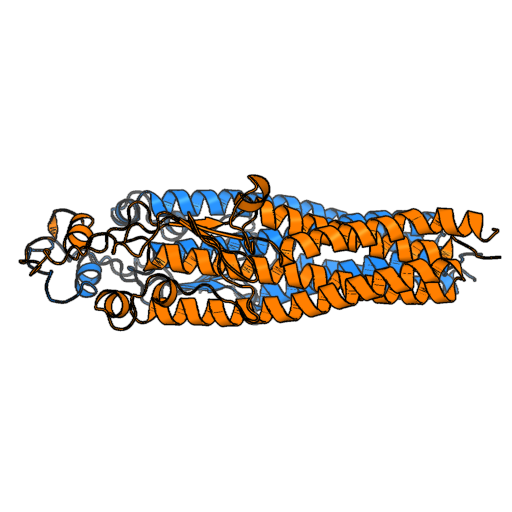CA 1
ATOM 3757 C C . GLY B 1 233 ? -5.715 -12.648 0.879 1 98.19 233 GLY B C 1
ATOM 3758 O O . GLY B 1 233 ? -5.75 -13.539 0.032 1 98.19 233 GLY B O 1
ATOM 3759 N N . VAL B 1 234 ? -4.953 -11.617 0.767 1 97.5 234 VAL B N 1
ATOM 3760 C CA . VAL B 1 234 ? -4.059 -11.438 -0.372 1 97.5 234 VAL B CA 1
ATOM 3761 C C . VAL B 1 234 ? -3.016 -12.547 -0.396 1 97.5 234 VAL B C 1
ATOM 3763 O O . VAL B 1 234 ? -2.736 -13.125 -1.451 1 97.5 234 VAL B O 1
ATOM 3766 N N . ALA B 1 235 ? -2.477 -12.859 0.771 1 95 235 ALA B N 1
ATOM 3767 C CA . ALA B 1 235 ? -1.488 -13.93 0.863 1 95 235 ALA B CA 1
ATOM 3768 C C . ALA B 1 235 ? -2.078 -15.258 0.404 1 95 235 ALA B C 1
ATOM 3770 O O . ALA B 1 235 ? -1.428 -16.016 -0.322 1 95 235 ALA B O 1
ATOM 3771 N N . CYS B 1 236 ? -3.275 -15.484 0.786 1 97.19 236 CYS B N 1
ATOM 3772 C CA . CYS B 1 236 ? -3.953 -16.703 0.362 1 97.19 236 CYS B CA 1
ATOM 3773 C C . CYS B 1 236 ? -4.18 -16.703 -1.146 1 97.19 236 CYS B C 1
ATOM 3775 O O . CYS B 1 236 ? -4.062 -17.75 -1.793 1 97.19 236 CYS B O 1
ATOM 3777 N N . SER B 1 237 ? -4.469 -15.539 -1.626 1 97.12 237 SER B N 1
ATOM 3778 C CA . SER B 1 237 ? -4.668 -15.43 -3.066 1 97.12 237 SER B CA 1
ATOM 3779 C C . SER B 1 237 ? -3.373 -15.695 -3.828 1 97.12 237 SER B C 1
ATOM 3781 O O . SER B 1 237 ? -3.379 -16.391 -4.852 1 97.12 237 SER B O 1
ATOM 3783 N N . ILE B 1 238 ? -2.309 -15.18 -3.355 1 93.69 238 ILE B N 1
ATOM 3784 C CA . ILE B 1 238 ? -1.008 -15.391 -3.982 1 93.69 238 ILE B CA 1
ATOM 3785 C C . ILE B 1 238 ? -0.648 -16.875 -3.945 1 93.69 238 ILE B C 1
ATOM 3787 O O . ILE B 1 238 ? -0.259 -17.453 -4.965 1 93.69 238 ILE B O 1
ATOM 3791 N N . ALA B 1 239 ? -0.827 -17.469 -2.828 1 92.5 239 ALA B N 1
ATOM 3792 C CA . ALA B 1 239 ? -0.517 -18.891 -2.672 1 92.5 239 ALA B CA 1
ATOM 3793 C C . ALA B 1 239 ? -1.403 -19.75 -3.572 1 92.5 239 ALA B C 1
ATOM 3795 O O . ALA B 1 239 ? -0.926 -20.688 -4.207 1 92.5 239 ALA B O 1
ATOM 3796 N N . SER B 1 240 ? -2.654 -19.391 -3.531 1 94.75 240 SER B N 1
ATOM 3797 C CA . SER B 1 240 ? -3.582 -20.141 -4.363 1 94.75 240 SER B CA 1
ATOM 3798 C C . SER B 1 240 ? -3.186 -20.078 -5.836 1 94.75 240 SER B C 1
ATOM 3800 O O . SER B 1 240 ? -3.178 -21.094 -6.527 1 94.75 240 SER B O 1
ATOM 3802 N N . SER B 1 241 ? -2.885 -18.922 -6.289 1 92.69 241 SER B N 1
ATOM 3803 C CA . SER B 1 241 ? -2.479 -18.766 -7.684 1 92.69 241 SER B CA 1
ATOM 3804 C C . SER B 1 241 ? -1.229 -19.594 -7.992 1 92.69 241 SER B C 1
ATOM 3806 O O . SER B 1 241 ? -1.125 -20.188 -9.062 1 92.69 241 SER B O 1
ATOM 3808 N N . PHE B 1 242 ? -0.346 -19.625 -7.125 1 89.44 242 PHE B N 1
ATOM 3809 C CA . PHE B 1 242 ? 0.883 -20.391 -7.277 1 89.44 242 PHE B CA 1
ATOM 3810 C C . PHE B 1 242 ? 0.587 -21.891 -7.32 1 89.44 242 PHE B C 1
ATOM 3812 O O . PHE B 1 242 ? 1.073 -22.594 -8.203 1 89.44 242 PHE B O 1
ATOM 3819 N N . PHE B 1 243 ? -0.248 -22.391 -6.457 1 90.19 243 PHE B N 1
ATOM 3820 C CA . PHE B 1 243 ? -0.516 -23.812 -6.367 1 90.19 243 PHE B CA 1
ATOM 3821 C C . PHE B 1 243 ? -1.418 -24.266 -7.508 1 90.19 243 PHE B C 1
ATOM 3823 O O . PHE B 1 243 ? -1.317 -25.406 -7.969 1 90.19 243 PHE B O 1
ATOM 3830 N N . TRP B 1 244 ? -2.299 -23.422 -7.945 1 91.12 244 TRP B N 1
ATOM 3831 C CA . TRP B 1 244 ? -3.086 -23.766 -9.117 1 91.12 244 TRP B CA 1
ATOM 3832 C C . TRP B 1 244 ? -2.186 -24 -10.328 1 91.12 244 TRP B C 1
ATOM 3834 O O . TRP B 1 244 ? -2.428 -24.906 -11.125 1 91.12 244 TRP B O 1
ATOM 3844 N N . SER B 1 245 ? -1.191 -23.188 -10.453 1 87.81 245 SER B N 1
ATOM 3845 C CA . SER B 1 245 ? -0.252 -23.344 -11.555 1 87.81 245 SER B CA 1
ATOM 3846 C C . SER B 1 245 ? 0.472 -24.688 -11.469 1 87.81 245 SER B C 1
ATOM 3848 O O . SER B 1 245 ? 0.694 -25.344 -12.492 1 87.81 245 SER B O 1
ATOM 3850 N N . TRP B 1 246 ? 0.754 -25.125 -10.289 1 86.38 246 TRP B N 1
ATOM 3851 C CA . TRP B 1 246 ? 1.44 -26.406 -10.102 1 86.38 246 TRP B CA 1
ATOM 3852 C C . TRP B 1 246 ? 0.506 -27.562 -10.391 1 86.38 246 TRP B C 1
ATOM 3854 O O . TRP B 1 246 ? 0.951 -28.625 -10.828 1 86.38 246 TRP B O 1
ATOM 3864 N N . SER B 1 247 ? -0.735 -27.406 -10.172 1 85.75 247 SER B N 1
ATOM 3865 C CA . SER B 1 247 ? -1.7 -28.484 -10.375 1 85.75 247 SER B CA 1
ATOM 3866 C C . SER B 1 247 ? -1.831 -28.828 -11.859 1 85.75 247 SER B C 1
ATOM 3868 O O . SER B 1 247 ? -2.102 -29.969 -12.211 1 85.75 247 SER B O 1
ATOM 3870 N N . VAL B 1 248 ? -1.654 -27.875 -12.664 1 83.38 248 VAL B N 1
ATOM 3871 C CA . VAL B 1 248 ? -1.727 -28.125 -14.102 1 83.38 248 VAL B CA 1
ATOM 3872 C C . VAL B 1 248 ? -0.604 -29.078 -14.523 1 83.38 248 VAL B C 1
ATOM 3874 O O . VAL B 1 248 ? -0.808 -29.953 -15.359 1 83.38 248 VAL B O 1
ATOM 3877 N N . CYS B 1 249 ? 0.469 -29.016 -13.914 1 77 249 CYS B N 1
ATOM 3878 C CA . CYS B 1 249 ? 1.661 -29.75 -14.32 1 77 249 CYS B CA 1
ATOM 3879 C C . CYS B 1 249 ? 1.733 -31.094 -13.617 1 77 249 CYS B C 1
ATOM 3881 O O . CYS B 1 249 ? 2.15 -32.094 -14.219 1 77 249 CYS B O 1
ATOM 3883 N N . PHE B 1 250 ? 1.336 -31.047 -12.43 1 77.38 250 PHE B N 1
ATOM 3884 C CA . PHE B 1 250 ? 1.673 -32.219 -11.648 1 77.38 250 PHE B CA 1
ATOM 3885 C C . PHE B 1 250 ? 0.433 -33.094 -11.383 1 77.38 250 PHE B C 1
ATOM 3887 O O . PHE B 1 250 ? 0.541 -34.25 -11.016 1 77.38 250 PHE B O 1
ATOM 3894 N N . CYS B 1 251 ? -0.656 -32.375 -11.406 1 74.88 251 CYS B N 1
ATOM 3895 C CA . CYS B 1 251 ? -1.849 -33.188 -11.117 1 74.88 251 CYS B CA 1
ATOM 3896 C C . CYS B 1 251 ? -2.465 -33.719 -12.398 1 74.88 251 CYS B C 1
ATOM 3898 O O . CYS B 1 251 ? -3.25 -33.031 -13.055 1 74.88 251 CYS B O 1
ATOM 3900 N N . SER B 1 252 ? -1.868 -34.781 -12.945 1 66.5 252 SER B N 1
ATOM 3901 C CA . SER B 1 252 ? -2.285 -35.406 -14.203 1 66.5 252 SER B CA 1
ATOM 3902 C C . SER B 1 252 ? -3.611 -36.125 -14.047 1 66.5 252 SER B C 1
ATOM 3904 O O . SER B 1 252 ? -3.908 -36.656 -12.977 1 66.5 252 SER B O 1
ATOM 3906 N N . GLY B 1 253 ? -4.715 -35.719 -14.57 1 56.97 253 GLY B N 1
ATOM 3907 C CA . GLY B 1 253 ? -5.98 -36.438 -14.602 1 56.97 253 GLY B CA 1
ATOM 3908 C C . GLY B 1 253 ? -5.934 -37.688 -15.453 1 56.97 253 GLY B C 1
ATOM 3909 O O . GLY B 1 253 ? -6.973 -38.188 -15.891 1 56.97 253 GLY B O 1
ATOM 3910 N N . LYS B 1 254 ? -4.754 -38.375 -15.875 1 52.06 254 LYS B N 1
ATOM 3911 C CA . LYS B 1 254 ? -4.914 -39.594 -16.625 1 52.06 254 LYS B CA 1
ATOM 3912 C C . LYS B 1 254 ? -5.188 -40.781 -15.688 1 52.06 254 LYS B C 1
ATOM 3914 O O . LYS B 1 254 ? -4.723 -40.781 -14.547 1 52.06 254 LYS B O 1
#

InterPro domains:
  IPR009571 Membrane protein SUR7/Rim9-like, fungi [PF06687] (10-243)
  IPR052413 SUR7 domain-containing protein [PTHR28019] (1-253)

Organism: Exserohilum turcicum (strain 28A) (NCBI:txid671987)

Secondary structure (DSSP, 8-state):
--HHHHHHHHHHHHHHHHHHHHHHHHHHHTT--TTS---HHHHH--SEEEE-TT----HHHHHHTS-GGGBTS----TT----S-TT--SEEEE-SS-EE-SS-BPPP-SS----HHHHTT-TTSHHHHHHHHHHHHHHHHHHHHHHHHHHHHHHHHHHHHHHHHHHHHGGG-HHHHHHHHHHHHHHHHHHHHHHHHHHHHHHHHHHHIIIIIGGGT-EEEE-HHHHHHHHHHHHHHHHHHHHHHHHHHH----/--HHHHHHHHHHHHHHHHHHHHHHHHHHHTT--TT-S-SHHHHH--SEEEE-TT----HHHHHHTS-GGGBTS----TT----S-TT--SEEEE-SS-EE-SS-BPPP-SS----HHHHTT-TTSHHHHHHHHHHHHHHHHHHHHHHHHHHHHHHHHHHHHHHHHHHHHGGG-HHHHHHHHHHHHHHHHHHHHHHHHHHHHHHHHHHHIIIIIGGGT-EEEE-HHHHHHHHHHHHHHHHHHHHHHHHHHH----

Solvent-accessible surface area (backbone atoms only — not comparable to full-atom values): 24987 Å² total; per-residue (Å²): 70,53,62,65,55,25,40,62,54,46,39,63,27,44,52,28,42,50,50,20,46,52,35,52,48,49,49,64,45,21,24,41,41,96,76,44,76,58,51,74,68,44,69,54,27,18,49,33,35,39,41,38,69,64,45,47,68,26,63,46,58,58,54,64,72,43,69,81,63,43,67,46,32,74,64,66,86,37,70,64,40,55,58,73,50,92,70,54,57,49,39,38,34,30,31,67,27,22,29,23,44,86,73,44,38,40,67,80,40,88,78,37,69,90,48,65,50,68,72,53,66,34,72,94,38,70,65,52,60,67,55,40,67,64,44,54,52,43,51,51,53,33,41,53,39,37,42,52,30,50,54,40,40,52,53,21,51,53,35,43,53,48,29,51,56,36,43,65,50,24,54,77,24,45,68,38,23,47,54,25,20,54,40,26,45,55,24,28,54,31,35,48,49,28,52,50,44,44,50,52,28,50,53,49,44,36,33,43,28,55,48,61,33,35,79,31,43,28,46,54,44,76,27,62,55,34,51,48,40,49,51,50,19,34,50,26,28,49,50,17,24,54,43,28,51,46,30,43,61,67,34,46,60,85,68,54,62,66,55,25,42,62,52,46,39,61,29,44,51,28,42,51,51,20,45,52,34,51,48,50,49,63,43,19,24,43,32,98,82,32,82,76,47,74,67,50,67,54,29,18,48,34,36,38,37,39,70,65,46,47,69,26,64,46,59,59,54,65,73,43,69,80,65,42,67,46,30,74,63,67,86,39,69,66,40,55,56,71,50,92,72,52,56,50,38,39,35,29,31,67,26,22,29,24,44,87,78,47,37,41,67,79,39,88,78,39,70,91,47,66,48,69,72,53,65,34,72,94,36,71,63,51,61,66,55,41,66,64,44,53,54,43,52,50,53,35,43,55,38,38,41,51,31,50,53,40,40,50,53,23,50,53,36,43,54,50,30,52,56,35,44,64,50,23,54,79,24,44,69,37,24,48,54,26,21,54,40,27,45,54,24,28,55,32,36,48,48,28,52,51,44,44,49,50,28,50,54,50,46,37,35,45,28,54,48,61,33,35,80,30,43,29,48,52,44,77,28,62,55,35,50,50,40,49,51,49,20,35,50,25,28,48,50,17,24,54,42,28,53,48,29,44,60,67,34,47,60,85

pLDDT: mean 82.87, std 18.55, range [30.27, 98.62]

Nearest PDB structures (foldseek):
  8ss7-assembly1_A  TM=5.828E-01  e=5.439E-02  Rattus norvegicus
  5vhy-assembly1_F  TM=5.760E-01  e=1.878E-01  Rattus norvegicus
  8ss7-assembly1_A  TM=5.879E-01  e=5.282E-02  Rattus norvegicus
  5vhy-assembly1_F  TM=5.801E-01  e=2.196E-01  Rattus norvegicus

Radius of gyration: 26.87 Å; Cα contacts (8 Å, |Δi|>4): 866; chains: 2; bounding box: 57×84×53 Å

Foldseek 3Di:
DALVLLCVLLVLLLVLLVLLLVLLVCLLCALADPVFDQPPVSVQAAFKKKFCQQFFLFQVLLLVVPPPPPPPDPSPDSPPSVPQPPQDAGMWGHGLQWIHGPGDIDHGDQHDDDDCCVSSVVPPHVSVVQLDDLLVVLSVVLSVLSNVLRVLSVVLSVLSVVLSVLSVVCSVFLVSLVVSLVSLVVSLVSLVVSLVSSVVSVVSVQVSCVVRVVSSVMHMDGRVVSSVSSVSSSVSSVVSSVSSVVSSPPSGND/DALVLLCVLLVLLLVLLVLLLVLLVCLLCALADPQWCPDPVSVQAAFKKKFCQQFFLFLVLLLVVPPPPPPDDPSPDSPPSVPQPPQDAGMWGHGLQWIDGPTDIDHGDQRDDDDCCVSSVVPPHVSVVQLDDLLVVLSVVLSVLSNVLRVLSVVLSVLSVVLSVLSVVCSVFLVSLVVSLVSLVVSLVSLVVSLVSSVVSVVSVQVSCVVRVVSSVMHMDGRVVSSVSSVSSSVSSVVSSVSSVVSSPPSGND